Protein AF-A0A3M7R7P8-F1 (afdb_monomer_lite)

Organism: Brachionus plicatilis (NCBI:txid10195)

Structure (mmCIF, N/CA/C/O backbone):
data_AF-A0A3M7R7P8-F1
#
_entry.id   AF-A0A3M7R7P8-F1
#
loop_
_atom_site.group_PDB
_atom_site.id
_atom_site.type_symbol
_atom_site.label_atom_id
_atom_site.label_alt_id
_atom_site.label_comp_id
_atom_site.label_asym_id
_atom_site.label_entity_id
_atom_site.label_seq_id
_atom_site.pdbx_PDB_ins_code
_atom_site.Cartn_x
_atom_site.Cartn_y
_atom_site.Cartn_z
_atom_site.occupancy
_atom_site.B_iso_or_equiv
_atom_site.auth_seq_id
_atom_site.auth_comp_id
_atom_site.auth_asym_id
_atom_site.auth_atom_id
_atom_site.pdbx_PDB_model_num
ATOM 1 N N . LYS A 1 1 ? -25.613 24.496 5.900 1.00 60.31 1 LYS A N 1
ATOM 2 C CA . LYS A 1 1 ? -25.801 25.682 5.015 1.00 60.31 1 LYS A CA 1
ATOM 3 C C . LYS A 1 1 ? -25.145 25.469 3.651 1.00 60.31 1 LYS A C 1
ATOM 5 O O . LYS A 1 1 ? -25.802 25.764 2.670 1.00 60.31 1 LYS A O 1
ATOM 10 N N . GLN A 1 2 ? -23.915 24.946 3.582 1.00 63.62 2 GLN A N 1
ATOM 11 C CA . GLN A 1 2 ? -23.245 24.634 2.309 1.00 63.62 2 GLN A CA 1
ATOM 12 C C . GLN A 1 2 ? -23.924 23.495 1.522 1.00 63.62 2 GLN A C 1
ATOM 14 O O . GLN A 1 2 ? -24.014 23.586 0.306 1.00 63.62 2 GLN A O 1
ATOM 19 N N . ASP A 1 3 ? -24.525 22.511 2.203 1.00 69.06 3 ASP A N 1
ATOM 20 C CA . ASP A 1 3 ? -25.216 21.380 1.543 1.00 69.06 3 ASP A CA 1
ATOM 21 C C . ASP A 1 3 ? -26.388 21.761 0.637 1.00 69.06 3 ASP A C 1
ATOM 23 O O . ASP A 1 3 ? -26.764 20.982 -0.226 1.00 69.06 3 ASP A O 1
ATOM 27 N N . TYR A 1 4 ? -26.968 22.954 0.806 1.00 71.50 4 TYR A N 1
ATOM 28 C CA . TYR A 1 4 ? -28.018 23.427 -0.100 1.00 71.50 4 TYR A CA 1
ATOM 29 C C . TYR A 1 4 ? -27.515 23.605 -1.541 1.00 71.50 4 TYR A C 1
ATOM 31 O O . TYR A 1 4 ? -28.332 23.680 -2.453 1.00 71.50 4 TYR A O 1
ATOM 39 N N . PHE A 1 5 ? -26.196 23.684 -1.738 1.00 73.50 5 PHE A N 1
ATOM 40 C CA . PHE A 1 5 ? -25.562 23.975 -3.023 1.00 73.50 5 PHE A CA 1
ATOM 41 C C . PHE A 1 5 ? -24.490 22.949 -3.418 1.00 73.50 5 PHE A C 1
ATOM 43 O O . PHE A 1 5 ? -23.807 23.153 -4.416 1.00 73.50 5 PHE A O 1
ATOM 50 N N . MET A 1 6 ? -24.291 21.878 -2.640 1.00 73.31 6 MET A N 1
ATOM 51 C CA . MET A 1 6 ? -23.212 20.912 -2.873 1.00 73.31 6 MET A CA 1
ATOM 52 C C . MET A 1 6 ? -23.732 19.477 -2.801 1.00 73.31 6 MET A C 1
ATOM 54 O O . MET A 1 6 ? -24.268 19.054 -1.781 1.00 73.31 6 MET A O 1
ATOM 58 N N . GLU A 1 7 ? -23.520 18.712 -3.872 1.00 76.62 7 GLU A N 1
ATOM 59 C CA . GLU A 1 7 ? -23.922 17.300 -3.961 1.00 76.62 7 GLU A CA 1
ATOM 60 C C . GLU A 1 7 ? -22.929 16.340 -3.287 1.00 76.62 7 GLU A C 1
ATOM 62 O O . GLU A 1 7 ? -23.251 15.186 -3.013 1.00 76.62 7 GLU A O 1
ATOM 67 N N . LYS A 1 8 ? -21.688 16.791 -3.063 1.00 82.19 8 LYS A N 1
ATOM 68 C CA . LYS A 1 8 ? -20.566 15.965 -2.599 1.00 82.19 8 LYS A CA 1
ATOM 69 C C . LYS A 1 8 ? -19.800 16.706 -1.509 1.00 82.19 8 LYS A C 1
ATOM 71 O O . LYS A 1 8 ? -19.579 17.910 -1.617 1.00 82.19 8 LYS A O 1
ATOM 76 N N . ARG A 1 9 ? -19.356 15.972 -0.485 1.00 84.31 9 ARG A N 1
ATOM 77 C CA . ARG A 1 9 ? -18.484 16.471 0.587 1.00 84.31 9 ARG A CA 1
ATOM 78 C C . ARG A 1 9 ? -17.155 15.725 0.561 1.00 84.31 9 ARG A C 1
ATOM 80 O O . ARG A 1 9 ? -17.138 14.500 0.452 1.00 84.31 9 ARG A O 1
ATOM 87 N N . GLY A 1 10 ? -16.056 16.456 0.682 1.00 88.81 10 GLY A N 1
ATOM 88 C CA . GLY A 1 10 ? -14.719 15.882 0.614 1.00 88.81 10 GLY A CA 1
ATOM 89 C C . GLY A 1 10 ? -13.656 16.929 0.332 1.00 88.81 10 GLY A C 1
ATOM 90 O O . GLY A 1 10 ? -13.937 18.127 0.295 1.00 88.81 10 GLY A O 1
ATOM 91 N N . VAL A 1 11 ? -12.441 16.448 0.106 1.00 89.69 11 VAL A N 1
ATOM 92 C CA . VAL A 1 11 ? -11.308 17.248 -0.364 1.00 89.69 11 VAL A CA 1
ATOM 93 C C . VAL A 1 11 ? -10.853 16.733 -1.723 1.00 89.69 11 VAL A C 1
ATOM 95 O O . VAL A 1 11 ? -11.035 15.557 -2.037 1.00 89.69 11 VAL A O 1
ATOM 98 N N . VAL A 1 12 ? -10.283 17.618 -2.536 1.00 88.62 12 VAL A N 1
ATOM 99 C CA . VAL A 1 12 ? -9.682 17.260 -3.823 1.00 88.62 12 VAL A CA 1
ATOM 100 C C . VAL A 1 12 ? -8.180 17.482 -3.724 1.00 88.62 12 VAL A C 1
ATOM 102 O O . VAL A 1 12 ? -7.751 18.538 -3.267 1.00 88.62 12 VAL A O 1
ATOM 105 N N . ILE A 1 13 ? -7.393 16.478 -4.097 1.00 88.62 13 ILE A N 1
ATOM 106 C CA . ILE A 1 13 ? -5.939 16.463 -3.927 1.00 88.62 13 ILE A CA 1
ATOM 107 C C . ILE A 1 13 ? -5.298 16.177 -5.273 1.00 88.62 13 ILE A C 1
ATOM 109 O O . ILE A 1 13 ? -5.580 15.152 -5.876 1.00 88.62 13 ILE A O 1
ATOM 113 N N . SER A 1 14 ? -4.430 17.061 -5.744 1.00 86.50 14 SER A N 1
ATOM 114 C CA . SER A 1 14 ? -3.624 16.820 -6.941 1.00 86.50 14 SER A CA 1
ATOM 115 C C . SER A 1 14 ? -2.187 16.521 -6.516 1.00 86.50 14 SER A C 1
ATOM 117 O O . SER A 1 14 ? -1.645 17.202 -5.644 1.00 86.50 14 SER A O 1
ATOM 119 N N . VAL A 1 15 ? -1.597 15.473 -7.094 1.00 85.25 15 VAL A N 1
ATOM 120 C CA . VAL A 1 15 ? -0.172 15.150 -6.950 1.00 85.25 15 VAL A CA 1
ATOM 121 C C . VAL A 1 15 ? 0.495 15.533 -8.262 1.00 85.25 15 VAL A C 1
ATOM 123 O O . VAL A 1 15 ? 0.200 14.938 -9.292 1.00 85.25 15 VAL A O 1
ATOM 126 N N . HIS A 1 16 ? 1.371 16.531 -8.219 1.00 82.06 16 HIS A N 1
ATOM 127 C CA . HIS A 1 16 ? 1.999 17.119 -9.399 1.00 82.06 16 HIS A CA 1
ATOM 128 C C . HIS A 1 16 ? 3.460 17.481 -9.108 1.00 82.06 16 HIS A C 1
ATOM 130 O O . HIS A 1 16 ? 3.894 17.509 -7.952 1.00 82.06 16 HIS A O 1
ATOM 136 N N . ASN A 1 17 ? 4.226 17.761 -10.163 1.00 77.88 17 ASN A N 1
ATOM 137 C CA . ASN A 1 17 ? 5.596 18.253 -10.032 1.00 77.88 17 ASN A CA 1
ATOM 138 C C . ASN A 1 17 ? 5.577 19.642 -9.367 1.00 77.88 17 ASN A C 1
ATOM 140 O O . ASN A 1 17 ? 4.745 20.482 -9.707 1.00 77.88 17 ASN A O 1
ATOM 144 N N . SER A 1 18 ? 6.516 19.891 -8.448 1.00 76.44 18 SER A N 1
ATOM 145 C CA . SER A 1 18 ? 6.673 21.164 -7.734 1.00 76.44 18 SER A CA 1
ATOM 146 C C . SER A 1 18 ? 6.823 22.400 -8.627 1.00 76.44 18 SER A C 1
ATOM 148 O O . SER A 1 18 ? 6.581 23.504 -8.146 1.00 76.44 18 SER A O 1
ATOM 150 N N . SER A 1 19 ? 7.245 22.230 -9.881 1.00 67.50 19 SER A N 1
ATOM 151 C CA . SER A 1 19 ? 7.399 23.316 -10.853 1.00 67.50 19 SER A CA 1
ATOM 152 C C . SER A 1 19 ? 6.097 23.652 -11.593 1.00 67.50 19 SER A C 1
ATOM 154 O O . SER A 1 19 ? 5.941 24.774 -12.055 1.00 67.50 19 SER A O 1
ATOM 156 N N . HIS A 1 20 ? 5.137 22.722 -11.673 1.00 67.81 20 HIS A N 1
ATOM 157 C CA . HIS A 1 20 ? 3.897 22.909 -12.436 1.00 67.81 20 HIS A CA 1
ATOM 158 C C . HIS A 1 20 ? 2.739 23.410 -11.565 1.00 67.81 20 HIS A C 1
ATOM 160 O O . HIS A 1 20 ? 2.625 23.055 -10.389 1.00 67.81 20 HIS A O 1
ATOM 166 N N . THR A 1 21 ? 1.833 24.187 -12.164 1.00 68.62 21 THR A N 1
ATOM 167 C CA . THR A 1 21 ? 0.567 24.589 -11.530 1.00 68.62 21 THR A CA 1
ATOM 168 C C . THR A 1 21 ? -0.379 23.378 -11.438 1.00 68.62 21 THR A C 1
ATOM 170 O O . THR A 1 21 ? -0.557 22.677 -12.435 1.00 68.62 21 THR A O 1
ATOM 173 N N . PRO A 1 22 ? -0.989 23.092 -10.270 1.00 71.12 22 PRO A N 1
ATOM 174 C CA . PRO A 1 22 ? -1.874 21.940 -10.110 1.00 71.12 22 PRO A CA 1
ATOM 175 C C . PRO A 1 22 ? -3.221 22.121 -10.809 1.00 71.12 22 PRO A C 1
ATOM 177 O O . PRO A 1 22 ? -4.026 22.954 -10.397 1.00 71.12 22 PRO A O 1
ATOM 180 N N . LEU A 1 23 ? -3.551 21.229 -11.741 1.00 69.75 23 LEU A N 1
ATOM 181 C CA . LEU A 1 23 ? -4.871 21.174 -12.374 1.00 69.75 23 LEU A CA 1
ATOM 182 C C . LEU A 1 23 ? -5.857 20.355 -11.525 1.00 69.75 23 LEU A C 1
ATOM 184 O O . LEU A 1 23 ? -6.284 19.255 -11.879 1.00 69.75 23 LEU A O 1
ATOM 188 N N . VAL A 1 24 ? -6.238 20.893 -10.360 1.00 73.81 24 VAL A N 1
ATOM 189 C CA . VAL A 1 24 ? -7.016 20.173 -9.324 1.00 73.81 24 VAL A CA 1
ATOM 190 C C . VAL A 1 24 ? -8.392 19.701 -9.811 1.00 73.81 24 VAL A C 1
ATOM 192 O O . VAL A 1 24 ? -8.927 18.727 -9.288 1.00 73.81 24 VAL A O 1
ATOM 195 N N . LYS A 1 25 ? -9.008 20.359 -10.797 1.00 68.75 25 LYS A N 1
ATOM 196 C CA . LYS A 1 25 ? -10.327 19.939 -11.304 1.00 68.75 25 LYS A CA 1
ATOM 197 C C . LYS A 1 25 ? -10.251 18.716 -12.218 1.00 68.75 25 LYS A C 1
ATOM 199 O O . LYS A 1 25 ? -11.112 17.842 -12.099 1.00 68.75 25 LYS A O 1
ATOM 204 N N . ASN A 1 26 ? -9.222 18.654 -13.062 1.00 65.31 26 ASN A N 1
ATOM 205 C CA . ASN A 1 26 ? -9.053 17.617 -14.082 1.00 65.31 26 ASN A CA 1
ATOM 206 C C . ASN A 1 26 ? -8.294 16.407 -13.520 1.00 65.31 26 ASN A C 1
ATOM 208 O O . ASN A 1 26 ? -8.684 15.265 -13.742 1.00 65.31 26 ASN A O 1
ATOM 212 N N . GLU A 1 27 ? -7.263 16.661 -12.714 1.00 68.69 27 GLU A N 1
ATOM 213 C CA . GLU A 1 27 ? -6.322 15.647 -12.215 1.00 68.69 27 GLU A CA 1
ATOM 214 C C . GLU A 1 27 ? -6.473 15.388 -10.706 1.00 68.69 27 GLU A C 1
ATOM 216 O O . GLU A 1 27 ? -5.678 14.689 -10.076 1.00 68.69 27 GLU A O 1
ATOM 221 N N . GLY A 1 28 ? -7.500 15.974 -10.088 1.00 80.25 28 GLY A N 1
ATOM 222 C CA . GLY A 1 28 ? -7.712 15.912 -8.651 1.00 80.25 28 GLY A CA 1
ATOM 223 C C . GLY A 1 28 ? -8.353 14.621 -8.155 1.00 80.25 28 GLY A C 1
ATOM 224 O O . GLY A 1 28 ? -9.463 14.236 -8.527 1.00 80.25 28 GLY A O 1
ATOM 225 N N . ILE A 1 29 ? -7.694 14.020 -7.176 1.00 86.06 29 ILE A N 1
ATOM 226 C CA . ILE A 1 29 ? -8.158 12.890 -6.387 1.00 86.06 29 ILE A CA 1
ATOM 227 C C . ILE A 1 29 ? -9.228 13.356 -5.402 1.00 86.06 29 ILE A C 1
ATOM 229 O O . ILE A 1 29 ? -8.952 14.137 -4.493 1.00 86.06 29 ILE A O 1
ATOM 233 N N . LYS A 1 30 ? -10.452 12.842 -5.541 1.00 87.50 30 LYS A N 1
ATOM 234 C CA . LYS A 1 30 ? -11.576 13.162 -4.647 1.00 87.50 30 LYS A CA 1
ATOM 235 C C . LYS A 1 30 ? -11.576 12.222 -3.443 1.00 87.50 30 LYS A C 1
ATOM 237 O O . LYS A 1 30 ? -11.827 11.029 -3.589 1.00 87.50 30 LYS A O 1
ATOM 242 N N . VAL A 1 31 ? -11.347 12.770 -2.253 1.00 90.06 31 VAL A N 1
ATOM 243 C CA . VAL A 1 31 ? -11.318 12.027 -0.989 1.00 90.06 31 VAL A CA 1
ATOM 244 C C . VAL A 1 31 ? -12.556 12.366 -0.148 1.00 90.06 31 VAL A C 1
ATOM 246 O O . VAL A 1 31 ? -12.760 13.539 0.180 1.00 90.06 31 VAL A O 1
ATOM 249 N N . PRO A 1 32 ? -13.386 11.374 0.226 1.00 90.00 32 PRO A N 1
ATOM 250 C CA . PRO A 1 32 ? -14.572 11.606 1.044 1.00 90.00 32 PRO A CA 1
ATOM 251 C C . PRO A 1 32 ? -14.228 11.941 2.503 1.00 90.00 32 PRO A C 1
ATOM 253 O O . PRO A 1 32 ? -13.224 11.489 3.053 1.00 90.00 32 PRO A O 1
ATOM 256 N N . VAL A 1 33 ? -15.114 12.699 3.148 1.00 91.19 33 VAL A N 1
ATOM 257 C CA . VAL A 1 33 ? -15.117 12.908 4.609 1.00 91.19 33 VAL A CA 1
ATOM 258 C C . VAL A 1 33 ? -15.481 11.627 5.364 1.00 91.19 33 VAL A C 1
ATOM 260 O O . VAL A 1 33 ? -16.139 10.744 4.819 1.00 91.19 33 VAL A O 1
ATOM 263 N N . GLY A 1 34 ? -15.085 11.533 6.632 1.00 90.25 34 GLY A N 1
ATOM 264 C CA . GLY A 1 34 ? -15.343 10.371 7.487 1.00 90.25 34 GLY A CA 1
ATOM 265 C C . GLY A 1 34 ? -14.368 9.210 7.278 1.00 90.25 34 GLY A C 1
ATOM 266 O O . GLY A 1 34 ? -14.606 8.106 7.774 1.00 90.25 34 GLY A O 1
ATOM 267 N N . PHE A 1 35 ? -13.271 9.460 6.561 1.00 90.38 35 PHE A N 1
ATOM 268 C CA . PHE A 1 35 ? -12.235 8.478 6.286 1.00 90.38 35 PHE A CA 1
ATOM 269 C C . PHE A 1 35 ? -10.838 9.059 6.490 1.00 90.38 35 PHE A C 1
ATOM 271 O O . PHE A 1 35 ? -10.599 10.267 6.410 1.00 90.38 35 PHE A O 1
ATOM 278 N N . LEU A 1 36 ? -9.905 8.156 6.760 1.00 90.50 36 LEU A N 1
ATOM 279 C CA . LEU A 1 36 ? -8.484 8.366 6.564 1.00 90.50 36 LEU A CA 1
ATOM 280 C C . LEU A 1 36 ? -8.140 7.821 5.184 1.00 90.50 36 LEU A C 1
ATOM 282 O O . LEU A 1 36 ? -8.444 6.661 4.918 1.00 90.50 36 LEU A O 1
ATOM 286 N N . ALA A 1 37 ? -7.507 8.632 4.346 1.00 92.00 37 ALA A N 1
ATOM 287 C CA . ALA A 1 37 ? -7.016 8.247 3.034 1.00 92.00 37 ALA A CA 1
ATOM 288 C C . ALA A 1 37 ? -5.488 8.199 3.028 1.00 92.00 37 ALA A C 1
ATOM 290 O O . ALA A 1 37 ? -4.818 9.198 3.282 1.00 92.00 37 ALA A O 1
ATOM 291 N N . ASP A 1 38 ? -4.949 7.030 2.718 1.00 89.88 38 ASP A N 1
ATOM 292 C CA . ASP A 1 38 ? -3.531 6.815 2.469 1.00 89.88 38 ASP A CA 1
ATOM 293 C C . ASP A 1 38 ? -3.314 6.775 0.956 1.00 89.88 38 ASP A C 1
ATOM 295 O O . ASP A 1 38 ? -3.797 5.861 0.288 1.00 89.88 38 ASP A O 1
ATOM 299 N N . ILE A 1 39 ? -2.615 7.775 0.421 1.00 89.88 39 ILE A N 1
ATOM 300 C CA . ILE A 1 39 ? -2.318 7.935 -1.002 1.00 89.88 39 ILE A CA 1
ATOM 301 C C . ILE A 1 39 ? -0.842 7.604 -1.216 1.00 89.88 39 ILE A C 1
ATOM 303 O O . ILE A 1 39 ? 0.042 8.382 -0.854 1.00 89.88 39 ILE A O 1
ATOM 307 N N . SER A 1 40 ? -0.575 6.441 -1.800 1.00 86.94 40 SER A N 1
ATOM 308 C CA . SER A 1 40 ? 0.776 6.053 -2.185 1.00 86.94 40 SER A CA 1
ATOM 309 C C . SER A 1 40 ? 1.077 6.532 -3.602 1.00 86.94 40 SER A C 1
ATOM 311 O O . SER A 1 40 ? 0.255 6.328 -4.498 1.00 86.94 40 SER A O 1
ATOM 313 N N . VAL A 1 41 ? 2.258 7.104 -3.804 1.00 88.25 41 VAL A N 1
ATOM 314 C CA . VAL A 1 41 ? 2.700 7.700 -5.064 1.00 88.25 41 VAL A CA 1
ATOM 315 C C . VAL A 1 41 ? 3.861 6.895 -5.650 1.00 88.25 41 VAL A C 1
ATOM 317 O O . VAL A 1 41 ? 4.829 6.592 -4.949 1.00 88.25 41 VAL A O 1
ATOM 320 N N . ASP A 1 42 ? 3.756 6.571 -6.935 1.00 85.56 42 ASP A N 1
ATOM 321 C CA . ASP A 1 42 ? 4.796 5.978 -7.774 1.00 85.56 42 ASP A CA 1
ATOM 322 C C . ASP A 1 42 ? 5.202 7.018 -8.833 1.00 85.56 42 ASP A C 1
ATOM 324 O O . ASP A 1 42 ? 4.343 7.611 -9.484 1.00 85.56 42 ASP A O 1
ATOM 328 N N . ARG A 1 43 ? 6.504 7.256 -9.017 1.00 86.94 43 ARG A N 1
ATOM 329 C CA . ARG A 1 43 ? 7.005 8.266 -9.961 1.00 86.94 43 ARG A CA 1
ATOM 330 C C . ARG A 1 43 ? 7.539 7.635 -11.245 1.00 86.94 43 ARG A C 1
ATOM 332 O O . ARG A 1 43 ? 8.382 6.734 -11.182 1.00 86.94 43 ARG A O 1
ATOM 339 N N . THR A 1 44 ? 7.128 8.179 -12.388 1.00 87.81 44 THR A N 1
ATOM 340 C CA . THR A 1 44 ? 7.607 7.773 -13.715 1.00 87.81 44 THR A CA 1
ATOM 341 C C . THR A 1 44 ? 8.084 8.980 -14.516 1.00 87.81 44 THR A C 1
ATOM 343 O O . THR A 1 44 ? 7.364 9.961 -14.649 1.00 87.81 44 THR A O 1
ATOM 346 N N . PHE A 1 45 ? 9.292 8.894 -15.066 1.00 88.56 45 PHE A N 1
ATOM 347 C CA . PHE A 1 45 ? 9.831 9.851 -16.025 1.00 88.56 45 PHE A CA 1
ATOM 348 C C . PHE A 1 45 ? 9.751 9.267 -17.428 1.00 88.56 45 PHE A C 1
ATOM 350 O O . PHE A 1 45 ? 10.196 8.139 -17.651 1.00 88.56 45 PHE A O 1
ATOM 357 N N . TYR A 1 46 ? 9.245 10.050 -18.370 1.00 86.12 46 TYR A N 1
ATOM 358 C CA . TYR A 1 46 ? 9.284 9.747 -19.792 1.00 86.12 46 TYR A CA 1
ATOM 359 C C . TYR A 1 46 ? 10.240 10.712 -20.472 1.00 86.12 46 TYR A C 1
ATOM 361 O O . TYR A 1 46 ? 10.156 11.915 -20.252 1.00 86.12 46 TYR A O 1
ATOM 369 N N . VAL A 1 47 ? 11.130 10.171 -21.295 1.00 88.25 47 VAL A N 1
ATOM 370 C CA . VAL A 1 47 ? 12.039 10.930 -22.155 1.00 88.25 47 VAL A CA 1
ATOM 371 C C . VAL A 1 47 ? 11.781 10.452 -23.576 1.00 88.25 47 VAL A C 1
ATOM 373 O O . VAL A 1 47 ? 12.204 9.362 -23.961 1.00 88.25 47 VAL A O 1
ATOM 376 N N . ARG A 1 48 ? 11.013 11.231 -24.334 1.00 86.75 48 ARG A N 1
ATOM 377 C CA . ARG A 1 48 ? 10.607 10.917 -25.708 1.00 86.75 48 ARG A CA 1
ATOM 378 C C . ARG A 1 48 ? 11.536 11.580 -26.713 1.00 86.75 48 ARG A C 1
ATOM 380 O O . ARG A 1 48 ? 12.101 12.649 -26.468 1.00 86.75 48 ARG A O 1
ATOM 387 N N . LEU A 1 49 ? 11.690 10.959 -27.875 1.00 84.12 49 LEU A N 1
ATOM 388 C CA . LEU A 1 49 ? 12.468 11.555 -28.952 1.00 84.12 49 LEU A CA 1
ATOM 389 C C . LEU A 1 49 ? 11.627 12.603 -29.684 1.00 84.12 49 LEU A C 1
ATOM 391 O O . LEU A 1 49 ? 10.521 12.291 -30.112 1.00 84.12 49 LEU A O 1
ATOM 395 N N . PRO A 1 50 ? 12.145 13.822 -29.912 1.00 83.75 50 PRO A N 1
ATOM 396 C CA . PRO A 1 50 ? 11.429 14.815 -30.702 1.00 83.75 50 PRO A CA 1
ATOM 397 C C . PRO A 1 50 ? 11.261 14.360 -32.160 1.00 83.75 50 PRO A C 1
ATOM 399 O O . PRO A 1 50 ? 11.890 13.399 -32.622 1.00 83.75 50 PRO A O 1
ATOM 402 N N . SER A 1 51 ? 10.434 15.094 -32.905 1.00 78.81 51 SER A N 1
ATOM 403 C CA . SER A 1 51 ? 10.217 14.884 -34.342 1.00 78.81 51 SER A CA 1
ATOM 404 C C . SER A 1 51 ? 11.553 14.693 -35.089 1.00 78.81 51 SER A C 1
ATOM 406 O O . SER A 1 51 ? 12.504 15.441 -34.829 1.00 78.81 51 SER A O 1
ATOM 408 N N . PRO A 1 52 ? 11.678 13.696 -35.993 1.00 77.25 52 PRO A N 1
ATOM 409 C CA . PRO A 1 52 ? 10.614 12.916 -36.645 1.00 77.25 52 PRO A CA 1
ATOM 410 C C . PRO A 1 52 ? 10.183 11.622 -35.928 1.00 77.25 52 PRO A C 1
ATOM 412 O O . PRO A 1 52 ? 9.399 10.866 -36.494 1.00 77.25 52 PRO A O 1
ATOM 415 N N . PHE A 1 53 ? 10.716 11.316 -34.741 1.00 77.12 53 PHE A N 1
ATOM 416 C CA . PHE A 1 53 ? 10.474 10.023 -34.080 1.00 77.12 53 PHE A CA 1
ATOM 417 C C . PHE A 1 53 ? 9.174 9.996 -33.272 1.00 77.12 53 PHE A C 1
ATOM 419 O O . PHE A 1 53 ? 8.464 8.994 -33.300 1.00 77.12 53 PHE A O 1
ATOM 426 N N . SER A 1 54 ? 8.870 11.095 -32.583 1.00 77.06 54 SER A N 1
ATOM 427 C CA . SER A 1 54 ? 7.632 11.302 -31.834 1.00 77.06 54 SER A CA 1
ATOM 428 C C . SER A 1 54 ? 7.154 12.746 -31.995 1.00 77.06 54 SER A C 1
ATOM 430 O O . SER A 1 54 ? 7.947 13.656 -32.258 1.00 77.06 54 SER A O 1
ATOM 432 N N . ASP A 1 55 ? 5.856 12.970 -31.810 1.00 77.31 55 ASP A N 1
ATOM 433 C CA . ASP A 1 55 ? 5.210 14.283 -31.921 1.00 77.31 55 ASP A CA 1
ATOM 434 C C . ASP A 1 55 ? 5.301 15.064 -30.594 1.00 77.31 55 ASP A C 1
ATOM 436 O O . ASP A 1 55 ? 4.300 15.505 -30.018 1.00 77.31 55 ASP A O 1
ATOM 440 N N . CYS A 1 56 ? 6.528 15.213 -30.082 1.00 81.44 56 CYS A N 1
ATOM 441 C CA . CYS A 1 56 ? 6.828 15.956 -28.858 1.00 81.44 56 CYS A CA 1
ATOM 442 C C . CYS A 1 56 ? 7.793 17.128 -29.100 1.00 81.44 56 CYS A C 1
ATOM 444 O O . CYS A 1 56 ? 8.615 17.117 -30.026 1.00 81.44 56 CYS A O 1
ATOM 446 N N . ARG A 1 57 ? 7.713 18.150 -28.239 1.00 81.12 57 ARG A N 1
ATOM 447 C CA . ARG A 1 57 ? 8.583 19.333 -28.235 1.00 81.12 57 ARG A CA 1
ATOM 448 C C . ARG A 1 57 ? 9.529 19.293 -27.035 1.00 81.12 57 ARG A C 1
ATOM 450 O O . ARG A 1 57 ? 9.093 19.151 -25.897 1.00 81.12 57 ARG A O 1
ATOM 457 N N . LYS A 1 58 ? 10.833 19.426 -27.304 1.00 74.69 58 LYS A N 1
ATOM 458 C CA . LYS A 1 58 ? 11.894 19.313 -26.288 1.00 74.69 58 LYS A CA 1
ATOM 459 C C . LYS A 1 58 ? 12.125 20.595 -25.485 1.00 74.69 58 LYS A C 1
ATOM 461 O O . LYS A 1 58 ? 12.472 20.525 -24.317 1.00 74.69 58 LYS A O 1
ATOM 466 N N . ASP A 1 59 ? 11.953 21.754 -26.115 1.00 72.19 59 ASP A N 1
ATOM 467 C CA . ASP A 1 59 ? 12.024 23.050 -25.440 1.00 72.19 59 ASP A CA 1
ATOM 468 C C . ASP A 1 59 ? 10.638 23.691 -25.445 1.00 72.19 59 ASP A C 1
ATOM 470 O O . ASP A 1 59 ? 10.188 24.229 -26.466 1.00 72.19 59 ASP A O 1
ATOM 474 N N . THR A 1 60 ? 9.957 23.580 -24.305 1.00 65.38 60 THR A N 1
ATOM 475 C CA . THR A 1 60 ? 8.640 24.177 -24.085 1.00 65.38 60 THR A CA 1
ATOM 476 C C . THR A 1 60 ? 8.698 25.588 -23.501 1.00 65.38 60 THR A C 1
ATOM 478 O O . THR A 1 60 ? 7.666 26.219 -23.304 1.00 65.38 60 THR A O 1
ATOM 481 N N . THR A 1 61 ? 9.899 26.136 -23.290 1.00 64.19 61 THR A N 1
ATOM 482 C CA . THR A 1 61 ? 10.103 27.471 -22.699 1.00 64.19 61 THR A CA 1
ATOM 483 C C . THR A 1 61 ? 10.314 28.563 -23.743 1.00 64.19 61 THR A C 1
ATOM 485 O O . THR A 1 61 ? 10.084 29.746 -23.482 1.00 64.19 61 THR A O 1
ATOM 488 N N . THR A 1 62 ? 10.736 28.189 -24.953 1.00 62.59 62 THR A N 1
ATOM 489 C CA . THR A 1 62 ? 10.958 29.131 -26.049 1.00 62.59 62 THR A CA 1
ATOM 490 C C . THR A 1 62 ? 9.735 29.261 -26.946 1.00 62.59 62 THR A C 1
ATOM 492 O O . THR A 1 62 ? 9.097 28.279 -27.327 1.00 62.59 62 THR A O 1
ATOM 495 N N . LYS A 1 63 ? 9.427 30.508 -27.313 1.00 67.75 63 LYS A N 1
ATOM 496 C CA . LYS A 1 63 ? 8.368 30.862 -28.260 1.00 67.75 63 LYS A CA 1
ATOM 497 C C . LYS A 1 63 ? 8.943 31.012 -29.662 1.00 67.75 63 LYS A C 1
ATOM 499 O O . LYS A 1 63 ? 9.905 31.753 -29.865 1.00 67.75 63 LYS A O 1
ATOM 504 N N . LEU A 1 64 ? 8.326 30.363 -30.635 1.00 65.50 64 LEU A N 1
ATOM 505 C CA . LEU A 1 64 ? 8.596 30.522 -32.060 1.00 65.50 64 LEU A CA 1
ATOM 506 C C . LEU A 1 64 ? 7.542 31.443 -32.679 1.00 65.50 64 LEU A C 1
ATOM 508 O O . LEU A 1 64 ? 6.396 31.505 -32.241 1.00 65.50 64 LEU A O 1
ATOM 512 N N . SER A 1 65 ? 7.908 32.144 -33.753 1.00 58.84 65 SER A N 1
ATOM 513 C CA . SER A 1 65 ? 6.976 33.007 -34.496 1.00 58.84 65 SER A CA 1
ATOM 514 C C . SER A 1 65 ? 5.821 32.242 -35.157 1.00 58.84 65 SER A C 1
ATOM 516 O O . SER A 1 65 ? 4.832 32.853 -35.551 1.00 58.84 65 SER A O 1
ATOM 518 N N . THR A 1 66 ? 5.958 30.922 -35.291 1.00 59.19 66 THR A N 1
ATOM 519 C CA . THR A 1 66 ? 4.956 29.990 -35.821 1.00 59.19 66 THR A CA 1
ATOM 520 C C . THR A 1 66 ? 4.075 29.368 -34.739 1.00 59.19 66 THR A C 1
ATOM 522 O O . THR A 1 66 ? 3.146 28.640 -35.081 1.00 59.19 66 THR A O 1
ATOM 525 N N . ASP A 1 67 ? 4.365 29.613 -33.458 1.00 64.31 67 ASP A N 1
ATOM 526 C CA . ASP A 1 67 ? 3.609 29.024 -32.355 1.00 64.31 67 ASP A CA 1
ATOM 527 C C . ASP A 1 67 ? 2.234 29.674 -32.214 1.00 64.31 67 ASP A C 1
ATOM 529 O O . ASP A 1 67 ? 2.055 30.878 -32.432 1.00 64.31 67 ASP A O 1
ATOM 533 N N . SER A 1 68 ? 1.252 28.865 -31.819 1.00 67.38 68 SER A N 1
ATOM 534 C CA . SER A 1 68 ? -0.103 29.344 -31.575 1.00 67.38 68 SER A CA 1
ATOM 535 C C . SER A 1 68 ? -0.116 30.396 -30.458 1.00 67.38 68 SER A C 1
ATOM 537 O O . SER A 1 68 ? 0.702 30.387 -29.533 1.00 67.38 68 SER A O 1
ATOM 539 N N . ASN A 1 69 ? -1.084 31.313 -30.508 1.00 68.81 69 ASN A N 1
ATOM 540 C CA . ASN A 1 69 ? -1.297 32.265 -29.414 1.00 68.81 69 ASN A CA 1
ATOM 541 C C . ASN A 1 69 ? -1.630 31.535 -28.093 1.00 68.81 69 ASN A C 1
ATOM 543 O O . ASN A 1 69 ? -1.365 32.057 -27.016 1.00 68.81 69 ASN A O 1
ATOM 547 N N . TYR A 1 70 ? -2.168 30.315 -28.174 1.00 70.06 70 TYR A N 1
ATOM 548 C CA . TYR A 1 70 ? -2.527 29.472 -27.031 1.00 70.06 70 TYR A CA 1
ATOM 549 C C . TYR A 1 70 ? -1.289 28.927 -26.323 1.00 70.06 70 TYR A C 1
ATOM 551 O O . TYR A 1 70 ? -1.124 29.159 -25.128 1.00 70.06 70 TYR A O 1
ATOM 559 N N . TYR A 1 71 ? -0.365 28.350 -27.093 1.00 68.56 71 TYR A N 1
ATOM 560 C CA . TYR A 1 71 ? 0.942 27.908 -26.619 1.00 68.56 71 TYR A CA 1
ATOM 561 C C . TYR A 1 71 ? 1.747 29.068 -26.011 1.00 68.56 71 TYR A C 1
ATOM 563 O O . TYR A 1 71 ? 2.287 28.981 -24.909 1.00 68.56 71 TYR A O 1
ATOM 571 N N . ASN A 1 72 ? 1.773 30.219 -26.686 1.00 69.12 72 ASN A N 1
ATOM 572 C CA . ASN A 1 72 ? 2.498 31.384 -26.182 1.00 69.12 72 ASN A CA 1
ATOM 573 C C . ASN A 1 72 ? 1.912 31.923 -24.866 1.00 69.12 72 ASN A C 1
ATOM 575 O O . ASN A 1 72 ? 2.682 32.338 -24.000 1.00 69.12 72 ASN A O 1
ATOM 579 N N . LYS A 1 73 ? 0.580 31.879 -24.699 1.00 67.75 73 LYS A N 1
ATOM 580 C CA . LYS A 1 73 ? -0.108 32.256 -23.454 1.00 67.75 73 LYS A CA 1
ATOM 581 C C . LYS A 1 73 ? 0.153 31.272 -22.312 1.00 67.75 73 LYS A C 1
ATOM 583 O O . LYS A 1 73 ? 0.319 31.730 -21.189 1.00 67.75 73 LYS A O 1
ATOM 588 N N . THR A 1 74 ? 0.230 29.964 -22.575 1.00 64.25 74 THR A N 1
ATOM 589 C CA . THR A 1 74 ? 0.637 28.983 -21.549 1.00 64.25 74 THR A CA 1
ATOM 590 C C . THR A 1 74 ? 2.058 29.227 -21.060 1.00 64.25 74 THR A C 1
ATOM 592 O O . THR A 1 74 ? 2.297 29.240 -19.860 1.00 64.25 74 THR A O 1
ATOM 595 N N . VAL A 1 75 ? 2.991 29.503 -21.975 1.00 61.91 75 VAL A N 1
ATOM 596 C CA . VAL A 1 75 ? 4.397 29.764 -21.628 1.00 61.91 75 VAL A CA 1
ATOM 597 C C . VAL A 1 75 ? 4.550 31.047 -20.793 1.00 61.91 75 VAL A C 1
ATOM 599 O O . VAL A 1 75 ? 5.428 31.126 -19.940 1.00 61.91 75 VAL A O 1
ATOM 602 N N . ASP A 1 76 ? 3.679 32.045 -20.990 1.00 64.19 76 ASP A N 1
ATOM 603 C CA . ASP A 1 76 ? 3.649 33.276 -20.182 1.00 64.19 76 ASP A CA 1
ATOM 604 C C . ASP A 1 76 ? 3.025 33.104 -18.789 1.00 64.19 76 ASP A C 1
ATOM 606 O O . ASP A 1 76 ? 3.288 33.915 -17.900 1.00 64.19 76 ASP A O 1
ATOM 610 N N . ALA A 1 77 ? 2.181 32.085 -18.600 1.00 57.81 77 ALA A N 1
ATOM 611 C CA . ALA A 1 77 ? 1.382 31.876 -17.391 1.00 57.81 77 ALA A CA 1
ATOM 612 C C . ALA A 1 77 ? 2.093 31.067 -16.284 1.00 57.81 77 ALA A C 1
ATOM 614 O O . ALA A 1 77 ? 1.495 30.867 -15.230 1.00 57.81 77 ALA A O 1
ATOM 615 N N . ALA A 1 78 ? 3.373 30.724 -16.493 1.00 55.97 78 ALA A N 1
ATOM 616 C CA . ALA A 1 78 ? 4.231 29.829 -15.703 1.00 55.97 78 ALA A CA 1
ATOM 617 C C . ALA A 1 78 ? 4.074 28.340 -16.068 1.00 55.97 78 ALA A C 1
ATOM 619 O O . ALA A 1 78 ? 3.019 27.759 -15.842 1.00 55.97 78 ALA A O 1
ATOM 620 N N . ASP A 1 79 ? 5.168 27.795 -16.623 1.00 65.94 79 ASP A N 1
ATOM 621 C CA . ASP A 1 79 ? 5.436 26.438 -17.122 1.00 65.94 79 ASP A CA 1
ATOM 622 C C . ASP A 1 79 ? 4.327 25.787 -17.969 1.00 65.94 79 ASP A C 1
ATOM 624 O O . ASP A 1 79 ? 3.208 25.529 -17.531 1.00 65.94 79 ASP A O 1
ATOM 628 N N . TYR A 1 80 ? 4.661 25.520 -19.237 1.00 75.44 80 TYR A N 1
ATOM 629 C CA . TYR A 1 80 ? 3.771 24.851 -20.181 1.00 75.44 80 TYR A CA 1
ATOM 630 C C . TYR A 1 80 ? 3.283 23.515 -19.605 1.00 75.44 80 TYR A C 1
ATOM 632 O O . TYR A 1 80 ? 4.048 22.779 -19.002 1.00 75.44 80 TYR A O 1
ATOM 640 N N . SER A 1 81 ? 2.011 23.191 -19.813 1.00 75.81 81 SER A N 1
ATOM 641 C CA . SER A 1 81 ? 1.519 21.823 -19.704 1.00 75.81 81 SER A CA 1
ATOM 642 C C . SER A 1 81 ? 0.518 21.599 -20.824 1.00 75.81 81 SER A C 1
ATOM 644 O O . SER A 1 81 ? -0.218 22.516 -21.212 1.00 75.81 81 SER A O 1
ATOM 646 N N . LYS A 1 82 ? 0.477 20.379 -21.366 1.00 79.06 82 LYS A N 1
ATOM 647 C CA . LYS A 1 82 ? -0.450 20.082 -22.461 1.00 79.06 82 LYS A CA 1
ATOM 648 C C . LYS A 1 82 ? -1.905 20.323 -22.046 1.00 79.06 82 LYS A C 1
ATOM 650 O O . LYS A 1 82 ? -2.628 20.988 -22.778 1.00 79.06 82 LYS A O 1
ATOM 655 N N . SER A 1 83 ? -2.305 19.862 -20.857 1.00 78.38 83 SER A N 1
ATOM 656 C CA . SER A 1 83 ? -3.678 20.052 -20.373 1.00 78.38 83 SER A CA 1
ATOM 657 C C . SER A 1 83 ? -4.036 21.530 -20.205 1.00 78.38 83 SER A C 1
ATOM 659 O O . SER A 1 83 ? -5.154 21.909 -20.537 1.00 78.38 83 SER A O 1
ATOM 661 N N . LEU A 1 84 ? -3.108 22.381 -19.748 1.00 78.94 84 LEU A N 1
ATOM 662 C CA . LEU A 1 84 ? -3.365 23.819 -19.657 1.00 78.94 84 LEU A CA 1
ATOM 663 C C . LEU A 1 84 ? -3.505 24.447 -21.050 1.00 78.94 84 LEU A C 1
ATOM 665 O O . LEU A 1 84 ? -4.353 25.311 -21.259 1.00 78.94 84 LEU A O 1
ATOM 669 N N . CYS A 1 85 ? -2.695 24.018 -22.020 1.00 81.69 85 CYS A N 1
ATOM 670 C CA . CYS A 1 85 ? -2.806 24.502 -23.395 1.00 81.69 85 CYS A CA 1
ATOM 671 C C . CYS A 1 85 ? -4.138 24.099 -24.033 1.00 81.69 85 CYS A C 1
ATOM 673 O O . CYS A 1 85 ? -4.788 24.937 -24.664 1.00 81.69 85 CYS A O 1
ATOM 675 N N . ASP A 1 86 ? -4.569 22.857 -23.814 1.00 82.69 86 ASP A N 1
ATOM 676 C CA . ASP A 1 86 ? -5.860 22.355 -24.278 1.00 82.69 86 ASP A CA 1
ATOM 677 C C . ASP A 1 86 ? -7.020 23.145 -23.638 1.00 82.69 86 ASP A C 1
ATOM 679 O O . ASP A 1 86 ? -7.930 23.560 -24.356 1.00 82.69 86 ASP A O 1
ATOM 683 N N . ASP A 1 87 ? -6.942 23.489 -22.345 1.00 82.19 87 ASP A N 1
ATOM 684 C CA . ASP A 1 87 ? -7.921 24.358 -21.670 1.00 82.19 87 ASP A CA 1
ATOM 685 C C . ASP A 1 87 ? -7.952 25.780 -22.271 1.00 82.19 87 ASP A C 1
ATOM 687 O O . ASP A 1 87 ? -9.023 26.349 -22.505 1.00 82.19 87 ASP A O 1
ATOM 691 N N . ILE A 1 88 ? -6.788 26.371 -22.577 1.00 82.81 88 ILE A N 1
ATOM 692 C CA . ILE A 1 88 ? -6.703 27.682 -23.248 1.00 82.81 88 ILE A CA 1
ATOM 693 C C . ILE A 1 88 ? -7.308 27.619 -24.655 1.00 82.81 88 ILE A C 1
ATOM 695 O O . ILE A 1 88 ? -7.969 28.574 -25.086 1.00 82.81 88 ILE A O 1
ATOM 699 N N . CYS A 1 89 ? -7.056 26.532 -25.382 1.00 86.06 89 CYS A N 1
ATOM 700 C CA . CYS A 1 89 ? -7.615 26.300 -26.705 1.00 86.06 89 CYS A CA 1
ATOM 701 C C . CYS A 1 89 ? -9.142 26.177 -26.621 1.00 86.06 89 CYS A C 1
ATOM 703 O O . CYS A 1 89 ? -9.846 26.926 -27.296 1.00 86.06 89 CYS A O 1
ATOM 705 N N . LEU A 1 90 ? -9.657 25.334 -25.721 1.00 87.19 90 LEU A N 1
ATOM 706 C CA . LEU A 1 90 ? -11.085 25.160 -25.452 1.00 87.19 90 LEU A CA 1
ATOM 707 C C . LEU A 1 90 ? -11.780 26.493 -25.143 1.00 87.19 90 LEU A C 1
ATOM 709 O O . LEU A 1 90 ? -12.780 26.848 -25.778 1.00 87.19 90 LEU A O 1
ATOM 713 N N . GLN A 1 91 ? -11.206 27.273 -24.223 1.00 87.25 91 GLN A N 1
ATOM 714 C CA . GLN A 1 91 ? -11.741 28.574 -23.835 1.00 87.25 91 GLN A CA 1
ATOM 715 C C . GLN A 1 91 ? -11.829 29.536 -25.030 1.00 87.25 91 GLN A C 1
ATOM 717 O O . GLN A 1 91 ? -12.873 30.142 -25.262 1.00 87.25 91 GLN A O 1
ATOM 722 N N . ASN A 1 92 ? -10.746 29.698 -25.796 1.00 85.44 92 ASN A N 1
ATOM 723 C CA . ASN A 1 92 ? -10.660 30.753 -26.811 1.00 85.44 92 ASN A CA 1
ATOM 724 C C . ASN A 1 92 ? -11.252 30.365 -28.174 1.00 85.44 92 ASN A C 1
ATOM 726 O O . ASN A 1 92 ? -11.793 31.234 -28.854 1.00 85.44 92 ASN A O 1
ATOM 730 N N . GLU A 1 93 ? -11.147 29.101 -28.586 1.00 85.94 93 GLU A N 1
ATOM 731 C CA . GLU A 1 93 ? -11.622 28.634 -29.900 1.00 85.94 93 GLU A CA 1
ATOM 732 C C . GLU A 1 93 ? -13.087 28.200 -29.879 1.00 85.94 93 GLU A C 1
ATOM 734 O O . GLU A 1 93 ? -13.778 28.298 -30.894 1.00 85.94 93 GLU A O 1
ATOM 739 N N . PHE A 1 94 ? -13.593 27.739 -28.732 1.00 88.69 94 PHE A N 1
ATOM 740 C CA . PHE A 1 94 ? -14.927 27.146 -28.668 1.00 88.69 94 PHE A CA 1
ATOM 741 C C . PHE A 1 94 ? -15.864 27.904 -27.734 1.00 88.69 94 PHE A C 1
ATOM 743 O O . PHE A 1 94 ? -16.956 28.278 -28.166 1.00 88.69 94 PHE A O 1
ATOM 750 N N . ILE A 1 95 ? -15.449 28.181 -26.495 1.00 90.19 95 ILE A N 1
ATOM 751 C CA . ILE A 1 95 ? -16.336 28.786 -25.490 1.00 90.19 95 ILE A CA 1
ATOM 752 C C . ILE A 1 95 ? -16.550 30.278 -25.758 1.00 90.19 95 ILE A C 1
ATOM 754 O O . ILE A 1 95 ? -17.688 30.716 -25.918 1.00 90.19 95 ILE A O 1
ATOM 758 N N . VAL A 1 96 ? -15.487 31.079 -25.859 1.00 89.69 96 VAL A N 1
ATOM 759 C CA . VAL A 1 96 ? -15.597 32.532 -26.072 1.00 89.69 96 VAL A CA 1
ATOM 760 C C . VAL A 1 96 ? -16.353 32.882 -27.366 1.00 89.69 96 VAL A C 1
ATOM 762 O O . VAL A 1 96 ? -17.204 33.774 -27.313 1.00 89.69 96 VAL A O 1
ATOM 765 N N . PRO A 1 97 ? -16.136 32.209 -28.515 1.00 90.12 97 PRO A N 1
ATOM 766 C CA . PRO A 1 97 ? -16.867 32.519 -29.743 1.00 90.12 97 PRO A CA 1
ATOM 767 C C . PRO A 1 97 ? -18.363 32.187 -29.683 1.00 90.12 97 PRO A C 1
ATOM 769 O O . PRO A 1 97 ? -19.158 32.889 -30.307 1.00 90.12 97 PRO A O 1
ATOM 772 N N . GLN A 1 98 ? -18.755 31.145 -28.941 1.00 91.75 98 GLN A N 1
ATOM 773 C CA . GLN A 1 98 ? -20.149 30.684 -28.867 1.00 91.75 98 GLN A CA 1
ATOM 774 C C . GLN A 1 98 ? -20.923 31.329 -27.712 1.00 91.75 98 GLN A C 1
ATOM 776 O O . GLN A 1 98 ? -22.057 31.770 -27.891 1.00 91.75 98 GLN A O 1
ATOM 781 N N . CYS A 1 99 ? -20.295 31.430 -26.542 1.00 91.88 99 CYS A N 1
ATOM 782 C CA . CYS A 1 99 ? -20.920 31.883 -25.302 1.00 91.88 99 CYS A CA 1
ATOM 783 C C . CYS A 1 99 ? -20.581 33.339 -24.950 1.00 91.88 99 CYS A C 1
ATOM 785 O O . CYS A 1 99 ? -21.216 33.923 -24.075 1.00 91.88 99 CYS A O 1
ATOM 787 N N . ASN A 1 100 ? -19.618 33.960 -25.649 1.00 91.25 100 ASN A N 1
ATOM 788 C CA . ASN A 1 100 ? -19.220 35.365 -25.487 1.00 91.25 100 ASN A CA 1
ATOM 789 C C . ASN A 1 100 ? -18.764 35.740 -24.058 1.00 91.25 100 ASN A C 1
ATOM 791 O O . ASN A 1 100 ? -18.803 36.908 -23.664 1.00 91.25 100 ASN A O 1
ATOM 795 N N . CYS A 1 101 ? -18.303 34.756 -23.291 1.00 91.25 101 CYS A N 1
ATOM 796 C CA . CYS A 1 101 ? -17.808 34.895 -21.929 1.00 91.25 101 CYS A CA 1
ATOM 797 C C . CYS A 1 101 ? -16.714 33.853 -21.660 1.00 91.25 101 CYS A C 1
ATOM 799 O O . CYS A 1 101 ? -16.579 32.885 -22.403 1.00 91.25 101 CYS A O 1
ATOM 801 N N . ASN A 1 102 ? -15.921 34.076 -20.614 1.00 89.12 102 ASN A N 1
ATOM 802 C CA . ASN A 1 102 ? -14.921 33.122 -20.141 1.00 89.12 102 ASN A CA 1
ATOM 803 C C . ASN A 1 102 ? -15.570 32.128 -19.172 1.00 89.12 102 ASN A C 1
ATOM 805 O O . ASN A 1 102 ? -16.134 32.566 -18.162 1.00 89.12 102 ASN A O 1
ATOM 809 N N . ASP A 1 103 ? -15.467 30.824 -19.435 1.00 88.94 103 ASP A N 1
ATOM 810 C CA . ASP A 1 103 ? -15.911 29.799 -18.489 1.00 88.94 103 ASP A CA 1
ATOM 811 C C . ASP A 1 103 ? -15.083 29.909 -17.194 1.00 88.94 103 ASP A C 1
ATOM 813 O O . ASP A 1 103 ? -13.852 29.835 -17.263 1.00 88.94 103 ASP A O 1
ATOM 817 N N . PRO A 1 104 ? -15.714 30.121 -16.021 1.00 85.75 104 PRO A N 1
ATOM 818 C CA . PRO A 1 104 ? -15.021 30.133 -14.733 1.00 85.75 104 PRO A CA 1
ATOM 819 C C . PRO A 1 104 ? -14.461 28.761 -14.327 1.00 85.75 104 PRO A C 1
ATOM 821 O O . PRO A 1 104 ? -13.754 28.660 -13.318 1.00 85.75 104 PRO A O 1
ATOM 824 N N . GLU A 1 105 ? -14.804 27.687 -15.043 1.00 80.75 105 GLU A N 1
ATOM 825 C CA . GLU A 1 105 ? -14.251 26.369 -14.778 1.00 80.75 105 GLU A CA 1
ATOM 826 C C . GLU A 1 105 ? -12.800 26.207 -15.235 1.00 80.75 105 GLU A C 1
ATOM 828 O O . GLU A 1 105 ? -12.076 25.463 -14.570 1.00 80.75 105 GLU A O 1
ATOM 833 N N . LEU A 1 106 ? -12.366 26.963 -16.247 1.00 80.31 106 LEU A N 1
ATOM 834 C CA . LEU A 1 106 ? -11.022 26.920 -16.826 1.00 80.31 106 LEU A CA 1
ATOM 835 C C . LEU A 1 106 ? -10.112 27.991 -16.199 1.00 80.31 106 LEU A C 1
ATOM 837 O O . LEU A 1 106 ? -10.549 29.109 -15.920 1.00 80.31 106 LEU A O 1
ATOM 841 N N . GLU A 1 107 ? -8.837 27.665 -15.968 1.00 68.75 107 GLU A N 1
ATOM 842 C CA . GLU A 1 107 ? -7.909 28.533 -15.215 1.00 68.75 107 GLU A CA 1
ATOM 843 C C . GLU A 1 107 ? -7.480 29.800 -15.974 1.00 68.75 107 GLU A C 1
ATOM 845 O O . GLU A 1 107 ? -6.956 30.741 -15.373 1.00 68.75 107 GLU A O 1
ATOM 850 N N . VAL A 1 108 ? -7.743 29.875 -17.283 1.00 67.69 108 VAL A N 1
ATOM 851 C CA . VAL A 1 108 ? -7.262 30.963 -18.139 1.00 67.69 108 VAL A CA 1
ATOM 852 C C . VAL A 1 108 ? -8.409 31.745 -18.769 1.00 67.69 108 VAL A C 1
ATOM 854 O O . VAL A 1 108 ? -9.395 31.202 -19.267 1.00 67.69 108 VAL A O 1
ATOM 857 N N 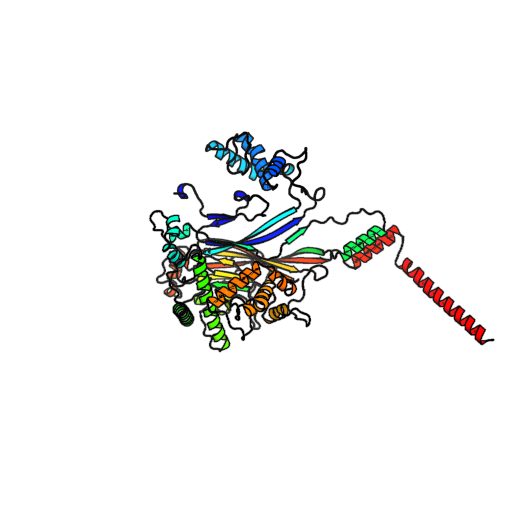. THR A 1 109 ? -8.258 33.068 -18.760 1.00 67.50 109 THR A N 1
ATOM 858 C CA . THR A 1 109 ? -9.257 34.018 -19.254 1.00 67.50 109 THR A CA 1
ATOM 859 C C . THR A 1 109 ? -8.742 34.752 -20.487 1.00 67.50 109 THR A C 1
ATOM 861 O O . THR A 1 109 ? -7.594 35.199 -20.537 1.00 67.50 109 THR A O 1
ATOM 864 N N . ASP A 1 110 ? -9.599 34.922 -21.493 1.00 70.19 110 ASP A N 1
ATOM 865 C CA . ASP A 1 110 ? -9.403 35.985 -22.471 1.00 70.19 110 ASP A CA 1
ATOM 866 C C . ASP A 1 110 ? -9.551 37.326 -21.739 1.00 70.19 110 ASP A C 1
ATOM 868 O O . ASP A 1 110 ? -10.626 37.644 -21.223 1.00 70.19 110 ASP A O 1
ATOM 872 N N . SER A 1 111 ? -8.481 38.123 -21.697 1.00 69.50 111 SER A N 1
ATOM 873 C CA . SER A 1 111 ? -8.456 39.421 -21.013 1.00 69.50 111 SER A CA 1
ATOM 874 C C . SER A 1 111 ? -9.475 40.426 -21.566 1.00 69.50 111 SER A C 1
ATOM 876 O O . SER A 1 111 ? -9.741 41.444 -20.926 1.00 69.50 111 SER A O 1
ATOM 878 N N . THR A 1 112 ? -10.069 40.148 -22.730 1.00 76.50 112 THR A N 1
ATOM 879 C CA . THR A 1 112 ? -11.078 40.994 -23.376 1.00 76.50 112 THR A CA 1
ATOM 880 C C . THR A 1 112 ? -12.527 40.636 -23.020 1.00 76.50 112 THR A C 1
ATOM 882 O O . THR A 1 112 ? -13.437 41.403 -23.352 1.00 76.50 112 THR A O 1
ATOM 885 N N . LYS A 1 113 ? -12.773 39.510 -22.333 1.00 84.62 113 LYS A N 1
ATOM 886 C CA . LYS A 1 113 ? -14.122 39.009 -22.009 1.00 84.62 113 LYS A CA 1
ATOM 887 C C . LYS A 1 113 ? -14.353 38.880 -20.506 1.00 84.62 113 LYS A C 1
ATOM 889 O O . LYS A 1 113 ? -13.449 38.599 -19.725 1.00 84.62 113 LYS A O 1
ATOM 894 N N . SER A 1 114 ? -15.599 39.079 -20.080 1.00 88.19 114 SER A N 1
ATOM 895 C CA . SER A 1 114 ? -16.003 38.826 -18.694 1.00 88.19 114 SER A CA 1
ATOM 896 C C . SER A 1 114 ? -16.224 37.337 -18.440 1.00 88.19 114 SER A C 1
ATOM 898 O O . SER A 1 114 ? -16.549 36.591 -19.360 1.00 88.19 114 SER A O 1
ATOM 900 N N . LEU A 1 115 ? -16.115 36.917 -17.178 1.00 90.25 115 LEU A N 1
ATOM 901 C CA . LEU A 1 115 ? -16.539 35.582 -16.747 1.00 90.25 115 LEU A CA 1
ATOM 902 C C . LEU A 1 115 ? -18.030 35.358 -17.030 1.00 90.25 115 LEU A C 1
ATOM 904 O O . LEU A 1 115 ? -18.826 36.285 -16.850 1.00 90.25 115 LEU A O 1
ATOM 908 N N . CYS A 1 116 ? -18.388 34.135 -17.419 1.00 91.12 116 CYS A N 1
ATOM 909 C CA . CYS A 1 116 ? -19.772 33.681 -17.512 1.00 91.12 116 CYS A CA 1
ATOM 910 C C . CYS A 1 116 ? -20.423 33.761 -16.120 1.00 91.12 116 CYS A C 1
ATOM 912 O O . CYS A 1 116 ? -19.861 33.267 -15.140 1.00 91.12 116 CYS A O 1
ATOM 914 N N . LYS A 1 117 ? -21.578 34.431 -16.004 1.00 90.25 117 LYS A N 1
ATOM 915 C CA . LYS A 1 117 ? -22.243 34.688 -14.706 1.00 90.25 117 LYS A CA 1
ATOM 916 C C . LYS A 1 117 ? -23.708 34.284 -14.692 1.00 90.25 117 LYS A C 1
ATOM 918 O O . LYS A 1 117 ? -24.228 33.912 -13.642 1.00 90.25 117 LYS A O 1
ATOM 923 N N . SER A 1 118 ? -24.397 34.430 -15.817 1.00 91.62 118 SER A N 1
ATOM 924 C CA . SER A 1 118 ? -25.802 34.050 -15.936 1.00 91.62 118 SER A CA 1
ATOM 925 C C . SER A 1 118 ? -25.945 32.543 -16.147 1.00 91.62 118 SER A C 1
ATOM 927 O O . SER A 1 118 ? -25.067 31.897 -16.713 1.00 91.62 118 SER A O 1
ATOM 929 N N . LEU A 1 119 ? -27.085 31.983 -15.737 1.00 89.81 119 LEU A N 1
ATOM 930 C CA . LEU A 1 119 ? -27.371 30.559 -15.933 1.00 89.81 119 LEU A CA 1
ATOM 931 C C . LEU A 1 119 ? -27.332 30.163 -17.420 1.00 89.81 119 LEU A C 1
ATOM 933 O O . LEU A 1 119 ? -26.859 29.088 -17.754 1.00 89.81 119 LEU A O 1
ATOM 937 N N . SER A 1 120 ? -27.770 31.046 -18.323 1.00 91.31 120 SER A N 1
ATOM 938 C CA . SER A 1 120 ? -27.691 30.815 -19.771 1.00 91.31 120 SER A CA 1
ATOM 939 C C . SER A 1 120 ? -26.257 30.764 -20.299 1.00 91.31 120 SER A C 1
ATOM 941 O O . SER A 1 120 ? -25.962 29.943 -21.157 1.00 91.31 120 SER A O 1
ATOM 943 N N . GLU A 1 121 ? -25.368 31.624 -19.793 1.00 91.50 121 GLU A N 1
ATOM 944 C CA . GLU A 1 121 ? -23.948 31.626 -20.174 1.00 91.50 121 GLU A CA 1
ATOM 945 C C . GLU A 1 121 ? -23.228 30.378 -19.649 1.00 91.50 121 GLU A C 1
ATOM 947 O O . GLU A 1 121 ? -22.450 29.773 -20.378 1.00 91.50 121 GLU A O 1
ATOM 952 N N . LEU A 1 122 ? -23.520 29.971 -18.408 1.00 90.88 122 LEU A N 1
ATOM 953 C CA . LEU A 1 122 ? -22.947 28.763 -17.805 1.00 90.88 122 LEU A CA 1
ATOM 954 C C . LEU A 1 122 ? -23.417 27.492 -18.524 1.00 90.88 122 LEU A C 1
ATOM 956 O O . LEU A 1 122 ? -22.588 26.653 -18.858 1.00 90.88 122 LEU A O 1
ATOM 960 N N . ASN A 1 123 ? -24.712 27.391 -18.842 1.00 92.19 123 ASN A N 1
ATOM 961 C CA . ASN A 1 123 ? -25.245 26.261 -19.607 1.00 92.19 123 ASN A CA 1
ATOM 962 C C . ASN A 1 123 ? -24.634 26.188 -21.016 1.00 92.19 123 ASN A C 1
ATOM 964 O O . ASN A 1 123 ? -24.358 25.097 -21.499 1.00 92.19 123 ASN A O 1
ATOM 968 N N . CYS A 1 124 ? -24.404 27.337 -21.665 1.00 94.00 124 CYS A N 1
ATOM 969 C CA . CYS A 1 124 ? -23.713 27.381 -22.955 1.00 94.00 124 CYS A CA 1
ATOM 970 C C . CYS A 1 124 ? -22.289 26.828 -22.836 1.00 94.00 124 CYS A C 1
ATOM 972 O O . CYS A 1 124 ? -21.892 25.977 -23.627 1.00 94.00 124 CYS A O 1
ATOM 974 N N . ALA A 1 125 ? -21.527 27.278 -21.833 1.00 91.50 125 ALA A N 1
ATOM 975 C CA . ALA A 1 125 ? -20.161 26.810 -21.630 1.00 91.50 125 ALA A CA 1
ATOM 976 C C . ALA A 1 125 ? -20.114 25.297 -21.345 1.00 91.50 125 ALA A C 1
ATOM 978 O O . ALA A 1 125 ? -19.305 24.588 -21.938 1.00 91.50 125 ALA A O 1
ATOM 979 N N . GLU A 1 126 ? -21.026 24.782 -20.515 1.00 90.88 126 GLU A N 1
ATOM 980 C CA . GLU A 1 126 ? -21.160 23.346 -20.235 1.00 90.88 126 GLU A CA 1
ATOM 981 C C . GLU A 1 126 ? -21.515 22.526 -21.489 1.00 90.88 126 GLU A C 1
ATOM 983 O O . GLU A 1 126 ? -20.912 21.480 -21.734 1.00 90.88 126 GLU A O 1
ATOM 988 N N . GLU A 1 127 ? -22.438 23.010 -22.326 1.00 91.75 127 GLU A N 1
ATOM 989 C CA . GLU A 1 127 ? -22.810 22.354 -23.587 1.00 91.75 127 GLU A CA 1
ATOM 990 C C . GLU A 1 127 ? -21.630 22.297 -24.568 1.00 91.75 127 GLU A C 1
ATOM 992 O O . GLU A 1 127 ? -21.369 21.256 -25.182 1.00 91.75 127 GLU A O 1
ATOM 997 N N . VAL A 1 128 ? -20.867 23.390 -24.677 1.00 91.31 128 VAL A N 1
ATOM 998 C CA . VAL A 1 128 ? -19.662 23.448 -25.513 1.00 91.31 128 VAL A CA 1
ATOM 999 C C . VAL A 1 128 ? -18.593 22.484 -25.002 1.00 91.31 128 VAL A C 1
ATOM 1001 O O . VAL A 1 128 ? -18.025 21.752 -25.811 1.00 91.31 128 VAL A O 1
ATOM 1004 N N . ARG A 1 129 ? -18.354 22.418 -23.684 1.00 89.56 129 ARG A N 1
ATOM 1005 C CA . ARG A 1 129 ? -17.417 21.455 -23.078 1.00 89.56 129 ARG A CA 1
ATOM 1006 C C . ARG A 1 129 ? -17.838 20.013 -23.335 1.00 89.56 129 ARG A C 1
ATOM 1008 O O . ARG A 1 129 ? -17.052 19.229 -23.853 1.00 89.56 129 ARG A O 1
ATOM 1015 N N . SER A 1 130 ? -19.102 19.682 -23.077 1.00 86.81 130 SER A N 1
ATOM 1016 C CA . SER A 1 130 ? -19.626 18.336 -23.330 1.00 86.81 130 SER A CA 1
ATOM 1017 C C . SER A 1 130 ? -19.502 17.939 -24.803 1.00 86.81 130 SER A C 1
ATOM 1019 O O . SER A 1 130 ? -19.179 16.791 -25.114 1.00 86.81 130 SER A O 1
ATOM 1021 N N . THR A 1 131 ? -19.708 18.886 -25.721 1.00 87.38 131 THR A N 1
ATOM 1022 C CA . THR A 1 131 ? -19.522 18.655 -27.158 1.00 87.38 131 THR A CA 1
ATOM 1023 C C . THR A 1 131 ? -18.045 18.475 -27.508 1.00 87.38 131 THR A C 1
ATOM 1025 O O . THR A 1 131 ? -17.714 17.588 -28.290 1.00 87.38 131 THR A O 1
ATOM 1028 N N . PHE A 1 132 ? -17.151 19.276 -26.926 1.00 86.31 132 PHE A N 1
ATOM 1029 C CA . PHE A 1 132 ? -15.706 19.161 -27.118 1.00 86.31 132 PHE A CA 1
ATOM 1030 C C . PHE A 1 132 ? -15.170 17.794 -26.670 1.00 86.31 132 PHE A C 1
ATOM 1032 O O . PHE A 1 132 ? -14.418 17.171 -27.415 1.00 86.31 132 PHE A O 1
ATOM 1039 N N . ASP A 1 133 ? -15.633 17.294 -25.521 1.00 81.94 133 ASP A N 1
ATOM 1040 C CA . ASP A 1 133 ? -15.225 15.997 -24.966 1.00 81.94 133 ASP A CA 1
ATOM 1041 C C . ASP A 1 133 ? -15.803 14.798 -25.737 1.00 81.94 133 ASP A C 1
ATOM 1043 O O . ASP A 1 133 ? -15.202 13.725 -25.782 1.00 81.94 133 ASP A O 1
ATOM 1047 N N . SER A 1 134 ? -16.992 14.949 -26.330 1.00 79.88 134 SER A N 1
ATOM 1048 C CA . SER A 1 134 ? -17.718 13.860 -27.008 1.00 79.88 134 SER A CA 1
ATOM 1049 C C . SER A 1 134 ? -17.503 13.795 -28.524 1.00 79.88 134 SER A C 1
ATOM 1051 O O . SER A 1 134 ? -18.113 12.958 -29.194 1.00 79.88 134 SER A O 1
ATOM 1053 N N . SER A 1 135 ? -16.646 14.653 -29.080 1.00 80.00 135 SER A N 1
ATOM 1054 C CA . SER A 1 135 ? -16.373 14.728 -30.517 1.00 80.00 135 SER A CA 1
ATOM 1055 C C . SER A 1 135 ? -14.884 14.906 -30.819 1.00 80.00 135 SER A C 1
ATOM 1057 O O . SER A 1 135 ? -14.086 15.233 -29.945 1.00 80.00 135 SER A O 1
ATOM 1059 N N . ASP A 1 136 ? -14.513 14.783 -32.095 1.00 79.50 136 ASP A N 1
ATOM 1060 C CA . ASP A 1 136 ? -13.139 15.004 -32.576 1.00 79.50 136 ASP A CA 1
ATOM 1061 C C . ASP A 1 136 ? -12.709 16.491 -32.513 1.00 79.50 136 ASP A C 1
ATOM 1063 O O . ASP A 1 136 ? -11.679 16.887 -33.061 1.00 79.50 136 ASP A O 1
ATOM 1067 N N . LEU A 1 137 ? -13.504 17.366 -31.882 1.00 76.88 137 LEU A N 1
ATOM 1068 C CA . LEU A 1 137 ? -13.149 18.772 -31.679 1.00 76.88 137 LEU A CA 1
ATOM 1069 C C . LEU A 1 137 ? -11.906 18.922 -30.795 1.00 76.88 137 LEU A C 1
ATOM 1071 O O . LEU A 1 137 ? -11.127 19.845 -31.030 1.00 76.88 137 LEU A O 1
ATOM 1075 N N . SER A 1 138 ? -11.681 17.998 -29.859 1.00 75.88 138 SER A N 1
ATOM 1076 C CA . SER A 1 138 ? -10.458 17.941 -29.050 1.00 75.88 138 SER A CA 1
ATOM 1077 C C . SER A 1 138 ? -9.193 17.743 -29.895 1.00 75.88 138 SER A C 1
ATOM 1079 O O . SER A 1 138 ? -8.165 18.376 -29.642 1.00 75.88 138 SER A O 1
ATOM 1081 N N . GLU A 1 139 ? -9.271 16.984 -30.994 1.00 80.62 139 GLU A N 1
ATOM 1082 C CA . GLU A 1 139 ? -8.147 16.808 -31.922 1.00 80.62 139 GLU A CA 1
ATOM 1083 C C . GLU A 1 139 ? -7.759 18.104 -32.644 1.00 80.62 139 GLU A C 1
ATOM 1085 O O . GLU A 1 139 ? -6.638 18.223 -33.137 1.00 80.62 139 GLU A O 1
ATOM 1090 N N . ARG A 1 140 ? -8.641 19.111 -32.686 1.00 82.81 140 ARG A N 1
ATOM 1091 C CA . ARG A 1 140 ? -8.321 20.413 -33.290 1.00 82.81 140 ARG A CA 1
ATOM 1092 C C . ARG A 1 140 ? -7.347 21.234 -32.450 1.00 82.81 140 ARG A C 1
ATOM 1094 O O . ARG A 1 140 ? -6.702 22.112 -33.013 1.00 82.81 140 ARG A O 1
ATOM 1101 N N . CYS A 1 141 ? -7.220 20.949 -31.153 1.00 80.44 141 CYS A N 1
ATOM 1102 C CA . CYS A 1 141 ? -6.256 21.609 -30.269 1.00 80.44 141 CYS A CA 1
ATOM 1103 C C . CYS A 1 141 ? -4.865 20.951 -30.308 1.00 80.44 141 CYS A C 1
ATOM 1105 O O . CYS A 1 141 ? -3.863 21.654 -30.185 1.00 80.44 141 CYS A O 1
ATOM 1107 N N . ASN A 1 142 ? -4.777 19.645 -30.599 1.00 78.44 142 ASN A N 1
ATOM 1108 C CA . ASN A 1 142 ? -3.514 18.886 -30.665 1.00 78.44 142 ASN A CA 1
ATOM 1109 C C . ASN A 1 142 ? -2.405 19.551 -31.518 1.00 78.44 142 ASN A C 1
ATOM 1111 O O . ASN A 1 142 ? -1.269 19.620 -31.051 1.00 78.44 142 ASN A O 1
ATOM 1115 N N . PRO A 1 143 ? -2.673 20.080 -32.733 1.00 77.00 143 PRO A N 1
ATOM 1116 C CA . PRO A 1 143 ? -1.651 20.747 -33.546 1.00 77.00 143 PRO A CA 1
ATOM 1117 C C . PRO A 1 143 ? -1.084 22.025 -32.913 1.00 77.00 143 PRO A C 1
ATOM 1119 O O . PRO A 1 143 ? 0.005 22.464 -33.277 1.00 77.00 143 PRO A O 1
ATOM 1122 N N . PHE A 1 144 ? -1.835 22.647 -32.002 1.00 77.25 144 PHE A N 1
ATOM 1123 C CA . PHE A 1 144 ? -1.477 23.903 -31.345 1.00 77.25 144 PHE A CA 1
ATOM 1124 C C . PHE A 1 144 ? -0.871 23.700 -29.953 1.00 77.25 144 PHE A C 1
ATOM 1126 O O . PHE A 1 144 ? -0.225 24.627 -29.460 1.00 77.25 144 PHE A O 1
ATOM 1133 N N . CYS A 1 145 ? -1.070 22.517 -29.365 1.00 81.94 145 CYS A N 1
ATOM 1134 C CA . CYS A 1 145 ? -0.655 22.127 -28.021 1.00 81.94 145 CYS A CA 1
ATOM 1135 C C . CYS A 1 145 ? 0.225 20.861 -28.077 1.00 81.94 145 CYS A C 1
ATOM 1137 O O . CYS A 1 145 ? -0.259 19.745 -27.856 1.00 81.94 145 CYS A O 1
ATOM 1139 N N . PRO A 1 146 ? 1.528 21.002 -28.403 1.00 80.50 146 PRO A N 1
ATOM 1140 C CA . PRO A 1 146 ? 2.443 19.867 -28.506 1.00 80.50 146 PRO A CA 1
ATOM 1141 C C . PRO A 1 146 ? 2.614 19.136 -27.169 1.00 80.50 146 PRO A C 1
ATOM 1143 O O . PRO A 1 146 ? 2.588 19.745 -26.102 1.00 80.50 146 PRO A O 1
ATOM 1146 N N . THR A 1 147 ? 2.849 17.825 -27.211 1.00 81.94 147 THR A N 1
ATOM 1147 C CA . THR A 1 147 ? 3.268 17.103 -25.998 1.00 81.94 147 THR A CA 1
ATOM 1148 C C . THR A 1 147 ? 4.703 17.468 -25.632 1.00 81.94 147 THR A C 1
ATOM 1150 O O . THR A 1 147 ? 5.540 17.697 -26.506 1.00 81.94 147 THR A O 1
ATOM 1153 N N . GLU A 1 148 ? 5.006 17.523 -24.343 1.00 83.00 148 GLU A N 1
ATOM 1154 C CA . GLU A 1 148 ? 6.382 17.649 -23.865 1.00 83.00 148 GLU A CA 1
ATOM 1155 C C . GLU A 1 148 ? 7.145 16.352 -24.131 1.00 83.00 148 GLU A C 1
ATOM 1157 O O . GLU A 1 148 ? 6.590 15.257 -24.006 1.00 83.00 148 GLU A O 1
ATOM 1162 N N . CYS A 1 149 ? 8.413 16.463 -24.531 1.00 85.06 149 CYS A N 1
ATOM 1163 C CA . CYS A 1 149 ? 9.248 15.270 -24.688 1.00 85.06 149 CYS A CA 1
ATOM 1164 C C . CYS A 1 149 ? 9.664 14.678 -23.342 1.00 85.06 149 CYS A C 1
ATOM 1166 O O . CYS A 1 149 ? 9.719 13.457 -23.213 1.00 85.06 149 CYS A O 1
ATOM 1168 N N . ASP A 1 150 ? 9.929 15.538 -22.362 1.00 85.50 150 ASP A N 1
ATOM 1169 C CA . ASP A 1 150 ? 10.345 15.136 -21.028 1.00 85.50 150 ASP A CA 1
ATOM 1170 C C . ASP A 1 150 ? 9.168 15.371 -20.076 1.00 85.50 150 ASP A C 1
ATOM 1172 O O . ASP A 1 150 ? 8.829 16.516 -19.785 1.00 85.50 150 ASP A O 1
ATOM 1176 N N . THR A 1 151 ? 8.516 14.300 -19.618 1.00 81.38 151 THR A N 1
ATOM 1177 C CA . THR A 1 151 ? 7.358 14.391 -18.712 1.00 81.38 151 THR A CA 1
ATOM 1178 C C . THR A 1 151 ? 7.574 13.578 -17.446 1.00 81.38 151 THR A C 1
ATOM 1180 O O . THR A 1 151 ? 8.102 12.466 -17.478 1.00 81.38 151 THR A O 1
ATOM 1183 N N . GLU A 1 152 ? 7.123 14.115 -16.316 1.00 84.50 152 GLU A N 1
ATOM 1184 C CA . GLU A 1 152 ? 7.090 13.419 -15.029 1.00 84.50 152 GLU A CA 1
ATOM 1185 C C . GLU A 1 152 ? 5.635 13.157 -14.640 1.00 84.50 152 GLU A C 1
ATOM 1187 O O . GLU A 1 152 ? 4.851 14.090 -14.477 1.00 84.50 152 GLU A O 1
ATOM 1192 N N . GLU A 1 153 ? 5.280 11.884 -14.484 1.00 84.75 153 GLU A N 1
ATOM 1193 C CA . GLU A 1 153 ? 3.946 11.449 -14.078 1.00 84.75 153 GLU A CA 1
ATOM 1194 C C . GLU A 1 153 ? 3.981 10.782 -12.700 1.00 84.75 153 GLU A C 1
ATOM 1196 O O . GLU A 1 153 ? 4.900 10.024 -12.359 1.00 84.75 153 GLU A O 1
ATOM 1201 N N . PHE A 1 154 ? 2.923 11.021 -11.923 1.00 85.69 154 PHE A N 1
ATOM 1202 C CA . PHE A 1 154 ? 2.721 10.439 -10.602 1.00 85.69 154 PHE A CA 1
ATOM 1203 C C . PHE A 1 154 ? 1.544 9.462 -10.631 1.00 85.69 154 PHE A C 1
ATOM 1205 O O . PHE A 1 154 ? 0.377 9.853 -10.619 1.00 85.69 154 PHE A O 1
ATOM 1212 N N . GLY A 1 155 ? 1.845 8.165 -10.636 1.00 84.44 155 GLY A N 1
ATOM 1213 C CA . GLY A 1 155 ? 0.842 7.127 -10.424 1.00 84.44 155 GLY A CA 1
ATOM 1214 C C . GLY A 1 155 ? 0.402 7.123 -8.962 1.00 84.44 155 GLY A C 1
ATOM 1215 O O . GLY A 1 155 ? 1.244 7.132 -8.066 1.00 84.44 155 GLY A O 1
ATOM 1216 N N . THR A 1 156 ? -0.905 7.097 -8.694 1.00 83.69 156 THR A N 1
ATOM 1217 C CA . THR A 1 156 ? -1.429 7.096 -7.318 1.00 83.69 156 THR A CA 1
ATOM 1218 C C . THR A 1 156 ? -2.281 5.863 -7.028 1.00 83.69 156 THR A C 1
ATOM 1220 O O . THR A 1 156 ? -3.061 5.404 -7.861 1.00 83.69 156 THR A O 1
ATOM 1223 N N . LYS A 1 157 ? -2.133 5.305 -5.822 1.00 83.31 157 LYS A N 1
ATOM 1224 C CA . LYS A 1 157 ? -2.996 4.246 -5.271 1.00 83.31 157 LYS A CA 1
ATOM 1225 C C . LYS A 1 157 ? -3.535 4.728 -3.927 1.00 83.31 157 LYS A C 1
ATOM 1227 O O . LYS A 1 157 ? -2.812 5.385 -3.183 1.00 83.31 157 LYS A O 1
ATOM 1232 N N . MET A 1 158 ? -4.795 4.425 -3.622 1.00 84.31 158 MET A N 1
ATOM 1233 C CA . MET A 1 158 ? -5.487 4.974 -2.450 1.00 84.31 158 MET A CA 1
ATOM 1234 C C . MET A 1 158 ? -6.086 3.877 -1.585 1.00 84.31 158 MET A C 1
ATOM 1236 O O . MET A 1 158 ? -6.655 2.913 -2.098 1.00 84.31 158 MET A O 1
ATOM 1240 N N . PHE A 1 159 ? -6.010 4.069 -0.272 1.00 83.50 159 PHE A N 1
ATOM 1241 C CA . PHE A 1 159 ? -6.553 3.151 0.723 1.00 83.50 159 PHE A CA 1
ATOM 1242 C C . PHE A 1 159 ? -7.316 3.919 1.794 1.00 83.50 159 PHE A C 1
ATOM 1244 O O . PHE A 1 159 ? -6.911 5.022 2.159 1.00 83.50 159 PHE A O 1
ATOM 1251 N N . PHE A 1 160 ? -8.386 3.325 2.327 1.00 88.81 160 PHE A N 1
ATOM 1252 C CA . PHE A 1 160 ? -9.270 4.005 3.269 1.00 88.81 160 PHE A CA 1
ATOM 1253 C C . PHE A 1 160 ? -9.360 3.273 4.608 1.00 88.81 160 PHE A C 1
ATOM 1255 O O . PHE A 1 160 ? -9.505 2.058 4.671 1.00 88.81 160 PHE A O 1
ATOM 1262 N N . ALA A 1 161 ? -9.330 4.014 5.709 1.00 85.62 161 ALA A N 1
ATOM 1263 C CA . ALA A 1 161 ? -9.725 3.514 7.023 1.00 85.62 161 ALA A CA 1
ATOM 1264 C C . ALA A 1 161 ? -10.836 4.394 7.594 1.00 85.62 161 ALA A C 1
ATOM 1266 O O . ALA A 1 161 ? -10.930 5.574 7.263 1.00 85.62 161 ALA A O 1
ATOM 1267 N N . ASP A 1 162 ? -11.675 3.834 8.461 1.00 87.69 162 ASP A N 1
ATOM 1268 C CA . ASP A 1 162 ? -12.723 4.609 9.119 1.00 87.69 162 ASP A CA 1
ATOM 1269 C C . ASP A 1 162 ? -12.095 5.598 10.106 1.00 87.69 162 ASP A C 1
ATOM 1271 O O . ASP A 1 162 ? -11.268 5.210 10.940 1.00 87.69 162 ASP A O 1
ATOM 1275 N N . TYR A 1 163 ? -12.475 6.870 9.999 1.00 88.75 163 TYR A N 1
ATOM 1276 C CA . TYR A 1 163 ? -11.929 7.956 10.809 1.00 88.75 163 TYR A CA 1
ATOM 1277 C C . TYR A 1 163 ? -12.970 9.073 10.973 1.00 88.75 163 TYR A C 1
ATOM 1279 O O . TYR A 1 163 ? -13.652 9.419 10.016 1.00 88.75 163 TYR A O 1
ATOM 1287 N N . PRO A 1 164 ? -13.104 9.700 12.146 1.00 87.31 164 PRO A N 1
ATOM 1288 C CA . PRO A 1 164 ? -12.387 9.436 13.384 1.00 87.31 164 PRO A CA 1
ATOM 1289 C C . PRO A 1 164 ? -13.087 8.371 14.231 1.00 87.31 164 PRO A C 1
ATOM 1291 O O . PRO A 1 164 ? -14.300 8.162 14.123 1.00 87.31 164 PRO A O 1
ATOM 1294 N N . THR A 1 165 ? -12.352 7.738 15.145 1.00 84.06 165 THR A N 1
ATOM 1295 C CA . THR A 1 165 ? -12.981 6.970 16.229 1.00 84.06 165 THR A CA 1
ATOM 1296 C C . THR A 1 165 ? -13.807 7.873 17.141 1.00 84.06 165 THR A C 1
ATOM 1298 O O . THR A 1 165 ? -13.546 9.072 17.274 1.00 84.06 165 THR A O 1
ATOM 1301 N N . LYS A 1 166 ? -14.797 7.285 17.822 1.00 81.31 166 LYS A N 1
ATOM 1302 C CA . LYS A 1 166 ? -15.577 8.004 18.837 1.00 81.31 166 LYS A CA 1
ATOM 1303 C C . LYS A 1 166 ? -14.684 8.538 19.958 1.00 81.31 166 LYS A C 1
ATOM 1305 O O . LYS A 1 166 ? -14.832 9.684 20.349 1.00 81.31 166 LYS A O 1
ATOM 1310 N N . TYR A 1 167 ? -13.719 7.735 20.402 1.00 79.81 167 TYR A N 1
ATOM 1311 C CA . TYR A 1 167 ? -12.768 8.137 21.435 1.00 79.81 167 TYR A CA 1
ATOM 1312 C C . TYR A 1 167 ? -11.911 9.343 21.016 1.00 79.81 167 TYR A C 1
ATOM 1314 O O . TYR A 1 167 ? -11.760 10.288 21.785 1.00 79.81 167 TYR A O 1
ATOM 1322 N N . TYR A 1 168 ? -11.391 9.350 19.783 1.00 82.50 168 TYR A N 1
ATOM 1323 C CA . TYR A 1 168 ? -10.648 10.502 19.269 1.00 82.50 168 TYR A CA 1
ATOM 1324 C C . TYR A 1 168 ? -11.516 11.764 19.225 1.00 82.50 168 TYR A C 1
ATOM 1326 O O . TYR A 1 168 ? -11.071 12.836 19.629 1.00 82.50 168 TYR A O 1
ATOM 1334 N N . TYR A 1 169 ? -12.771 11.634 18.789 1.00 84.62 169 TYR A N 1
ATOM 1335 C CA . TYR A 1 169 ? -13.733 12.731 18.855 1.00 84.62 169 TYR A CA 1
ATOM 1336 C C . TYR A 1 169 ? -13.972 13.209 20.294 1.00 84.62 169 TYR A C 1
ATOM 1338 O O . TYR A 1 169 ? -13.973 14.416 20.510 1.00 84.62 169 TYR A O 1
ATOM 1346 N N . ASP A 1 170 ? -14.121 12.304 21.267 1.00 81.06 170 ASP A N 1
ATOM 1347 C CA . ASP A 1 170 ? -14.339 12.676 22.669 1.00 81.06 170 ASP A CA 1
ATOM 1348 C C . ASP A 1 170 ? -13.169 13.543 23.182 1.00 81.06 170 ASP A C 1
ATOM 1350 O O . ASP A 1 170 ? -13.414 14.573 23.806 1.00 81.06 170 ASP A O 1
ATOM 1354 N N . ILE A 1 171 ? -11.918 13.225 22.815 1.00 77.31 171 ILE A N 1
ATOM 1355 C CA . ILE A 1 171 ? -10.735 14.055 23.126 1.00 77.31 171 ILE A CA 1
ATOM 1356 C C . ILE A 1 171 ? -10.783 15.409 22.411 1.00 77.31 171 ILE A C 1
ATOM 1358 O O . ILE A 1 171 ? -10.554 16.444 23.026 1.00 77.31 171 ILE A O 1
ATOM 1362 N N . VAL A 1 172 ? -11.066 15.436 21.107 1.00 79.25 172 VAL A N 1
ATOM 1363 C CA . VAL A 1 172 ? -11.123 16.702 20.354 1.00 79.25 172 VAL A CA 1
ATOM 1364 C C . VAL A 1 172 ? -12.253 17.598 20.872 1.00 79.25 172 VAL A C 1
ATOM 1366 O O . VAL A 1 172 ? -12.122 18.821 20.885 1.00 79.25 172 VAL A O 1
ATOM 1369 N N . SER A 1 173 ? -13.346 16.998 21.351 1.00 78.44 173 SER A N 1
ATOM 1370 C CA . SER A 1 173 ? -14.514 17.711 21.863 1.00 78.44 173 SER A CA 1
ATOM 1371 C C . SER A 1 173 ? -14.270 18.477 23.160 1.00 78.44 173 SER A C 1
ATOM 1373 O O . SER A 1 173 ? -14.974 19.450 23.425 1.00 78.44 173 SER A O 1
ATOM 1375 N N . THR A 1 174 ? -13.246 18.111 23.938 1.00 76.19 174 THR A N 1
ATOM 1376 C CA . THR A 1 174 ? -12.869 18.854 25.149 1.00 76.19 174 THR A CA 1
ATOM 1377 C C . THR A 1 174 ? -12.064 20.117 24.847 1.00 76.19 174 THR A C 1
ATOM 1379 O O . THR A 1 174 ? -11.817 20.901 25.761 1.00 76.19 174 THR A O 1
ATOM 1382 N N . GLN A 1 175 ? -11.675 20.351 23.587 1.00 75.19 175 GLN A N 1
ATOM 1383 C CA . GLN A 1 175 ? -10.879 21.505 23.174 1.00 75.19 175 GLN A CA 1
ATOM 1384 C C . GLN A 1 175 ? -11.757 22.620 22.574 1.00 75.19 175 GLN A C 1
ATOM 1386 O O . GLN A 1 175 ? -12.163 22.519 21.409 1.00 75.19 175 GLN A O 1
ATOM 1391 N N . PRO A 1 176 ? -11.994 23.734 23.298 1.00 70.75 176 PRO A N 1
ATOM 1392 C CA . PRO A 1 176 ? -12.893 24.797 22.841 1.00 70.75 176 PRO A CA 1
ATOM 1393 C C . PRO A 1 176 ? -12.463 25.397 21.495 1.00 70.75 176 PRO A C 1
ATOM 1395 O O . PRO A 1 176 ? -13.274 25.509 20.579 1.00 70.75 176 PRO A O 1
ATOM 1398 N N . ASN A 1 177 ? -11.160 25.655 21.326 1.00 72.69 177 ASN A N 1
ATOM 1399 C CA . ASN A 1 177 ? -10.585 26.252 20.113 1.00 72.69 177 ASN A CA 1
ATOM 1400 C C . ASN A 1 177 ? -10.806 25.407 18.844 1.00 72.69 177 ASN A C 1
ATOM 1402 O O . ASN A 1 177 ? -10.829 25.941 17.734 1.00 72.69 177 ASN A O 1
ATOM 1406 N N . LEU A 1 178 ? -10.919 24.080 18.979 1.00 71.75 178 LEU A N 1
ATOM 1407 C CA . LEU A 1 178 ? -11.178 23.194 17.842 1.00 71.75 178 LEU A CA 1
ATOM 1408 C C . LEU A 1 178 ? -12.672 23.071 17.561 1.00 71.75 178 LEU A C 1
ATOM 1410 O O . LEU A 1 178 ? -13.066 23.088 16.398 1.00 71.75 178 LEU A O 1
ATOM 1414 N N . ILE A 1 179 ? -13.504 22.990 18.600 1.00 75.50 179 ILE A N 1
ATOM 1415 C CA . ILE A 1 179 ? -14.955 22.837 18.457 1.00 75.50 179 ILE A CA 1
ATOM 1416 C C . ILE A 1 179 ? -15.638 24.102 17.930 1.00 75.50 179 ILE A C 1
ATOM 1418 O O . ILE A 1 179 ? -16.574 23.991 17.133 1.00 75.50 179 ILE A O 1
ATOM 1422 N N . GLU A 1 180 ? -15.123 25.288 18.259 1.00 73.25 180 GLU A N 1
ATOM 1423 C CA . GLU A 1 180 ? -15.603 26.556 17.694 1.00 73.25 180 GLU A CA 1
ATOM 1424 C C . GLU A 1 180 ? -15.525 26.597 16.156 1.00 73.25 180 GLU A C 1
ATOM 1426 O O . GLU A 1 180 ? -16.338 27.268 15.519 1.00 73.25 180 GLU A O 1
ATOM 1431 N N . LYS A 1 181 ? -14.623 25.819 15.532 1.00 75.38 181 LYS A N 1
ATOM 1432 C CA . LYS A 1 181 ? -14.536 25.705 14.063 1.00 75.38 181 LYS A CA 1
ATOM 1433 C C . LYS A 1 181 ? -15.724 24.970 13.439 1.00 75.38 181 LYS A C 1
ATOM 1435 O O . LYS A 1 181 ? -16.027 25.191 12.271 1.00 75.38 181 LYS A O 1
ATOM 1440 N N . PHE A 1 182 ? -16.386 24.097 14.196 1.00 76.31 182 PHE A N 1
ATOM 1441 C CA . PHE A 1 182 ? -17.503 23.278 13.719 1.00 76.31 182 PHE A CA 1
ATOM 1442 C C . PHE A 1 182 ? -18.864 23.843 14.140 1.00 76.31 182 PHE A C 1
ATOM 1444 O O . PHE A 1 182 ? -19.858 23.640 13.444 1.00 76.31 182 PHE A O 1
ATOM 1451 N N . SER A 1 183 ? -18.937 24.538 15.280 1.00 72.50 183 SER A N 1
ATOM 1452 C CA . SER A 1 183 ? -20.185 25.097 15.802 1.00 72.50 183 SER A CA 1
ATOM 1453 C C . SER A 1 183 ? -19.934 26.336 16.654 1.00 72.50 183 SER A C 1
ATOM 1455 O O . SER A 1 183 ? -19.240 26.275 17.666 1.00 72.50 183 SER A O 1
ATOM 1457 N N . SER A 1 184 ? -20.607 27.440 16.316 1.00 66.56 184 SER A N 1
ATOM 1458 C CA . SER A 1 184 ? -20.606 28.677 17.112 1.00 66.56 184 SER A CA 1
ATOM 1459 C C . SER A 1 184 ? -21.232 28.509 18.501 1.00 66.56 184 SER A C 1
ATOM 1461 O O . SER A 1 184 ? -21.050 29.359 19.364 1.00 66.56 184 SER A O 1
ATOM 1463 N N . ASN A 1 185 ? -21.996 27.432 18.713 1.00 68.12 185 ASN A N 1
ATOM 1464 C CA . ASN A 1 185 ? -22.698 27.156 19.967 1.00 68.12 185 ASN A CA 1
ATOM 1465 C C . ASN A 1 185 ? -21.925 26.174 20.869 1.00 68.12 185 ASN A C 1
ATOM 1467 O O . ASN A 1 185 ? -22.467 25.742 21.884 1.00 68.12 185 ASN A O 1
ATOM 1471 N N . GLY A 1 186 ? -20.709 25.765 20.484 1.00 65.94 186 GLY A N 1
ATOM 1472 C CA . GLY A 1 186 ? -19.829 24.911 21.292 1.00 65.94 186 GLY A CA 1
ATOM 1473 C C . GLY A 1 186 ? -20.233 23.434 21.399 1.00 65.94 186 GLY A C 1
ATOM 1474 O O . GLY A 1 186 ? -19.501 22.657 21.995 1.00 65.94 186 GLY A O 1
ATOM 1475 N N . ASN A 1 187 ? -21.360 23.020 20.809 1.00 73.12 187 ASN A N 1
ATOM 1476 C CA . ASN A 1 187 ? -21.803 21.623 20.779 1.00 73.12 187 ASN A CA 1
ATOM 1477 C C . ASN A 1 187 ? -21.829 21.092 19.340 1.00 73.12 187 ASN A C 1
ATOM 1479 O O . ASN A 1 187 ? -22.482 21.670 18.467 1.00 73.12 187 ASN A O 1
ATOM 1483 N N . VAL A 1 188 ? -21.146 19.969 19.112 1.00 82.31 188 VAL A N 1
ATOM 1484 C CA . VAL A 1 188 ? -21.029 19.269 17.819 1.00 82.31 188 VAL A CA 1
ATOM 1485 C C . VAL A 1 188 ? -21.270 17.795 18.088 1.00 82.31 188 VAL A C 1
ATOM 1487 O O . VAL A 1 188 ? -20.614 17.256 18.967 1.00 82.31 188 VAL A O 1
ATOM 1490 N N . SER A 1 189 ? -22.181 17.128 17.378 1.00 88.12 189 SER A N 1
ATOM 1491 C CA . SER A 1 189 ? -22.365 15.676 17.524 1.00 88.12 189 SER A CA 1
ATOM 1492 C C . SER A 1 189 ? -21.240 14.893 16.839 1.00 88.12 189 SER A C 1
ATOM 1494 O O . SER A 1 189 ? -20.672 15.357 15.852 1.00 88.12 189 SER A O 1
ATOM 1496 N N . TYR A 1 190 ? -20.962 13.667 17.299 1.00 84.62 190 TYR A N 1
ATOM 1497 C CA . TYR A 1 190 ? -19.990 12.774 16.647 1.00 84.62 190 TYR A CA 1
ATOM 1498 C C . TYR A 1 190 ? -20.291 12.563 15.154 1.00 84.62 190 TYR A C 1
ATOM 1500 O O . TYR A 1 190 ? -19.377 12.589 14.335 1.00 84.62 190 TYR A O 1
ATOM 1508 N N . SER A 1 191 ? -21.569 12.398 14.785 1.00 85.06 191 SER A N 1
ATOM 1509 C CA . SER A 1 191 ? -21.969 12.220 13.383 1.00 85.06 191 SER A CA 1
ATOM 1510 C C . SER A 1 191 ? -21.621 13.440 12.534 1.00 85.06 191 SER A C 1
ATOM 1512 O O . SER A 1 191 ? -21.005 13.297 11.484 1.00 85.06 191 SER A O 1
ATOM 1514 N N . LEU A 1 192 ? -21.936 14.641 13.027 1.00 85.38 192 LEU A N 1
ATOM 1515 C CA . LEU A 1 192 ? -21.620 15.886 12.337 1.00 85.38 192 LEU A CA 1
ATOM 1516 C C . LEU A 1 192 ? -20.105 16.089 12.226 1.00 85.38 192 LEU A C 1
ATOM 1518 O O . LEU A 1 192 ? -19.624 16.494 11.172 1.00 85.38 192 LEU A O 1
ATOM 1522 N N . PHE A 1 193 ? -19.352 15.777 13.285 1.00 87.25 193 PHE A N 1
ATOM 1523 C CA . PHE A 1 193 ? -17.892 15.852 13.267 1.00 87.25 193 PHE A CA 1
ATOM 1524 C C . PHE A 1 193 ? -17.300 14.907 12.220 1.00 87.25 193 PHE A C 1
ATOM 1526 O O . PHE A 1 193 ? -16.520 15.345 11.380 1.00 87.25 193 PHE A O 1
ATOM 1533 N N . LYS A 1 194 ? -17.722 13.636 12.211 1.00 88.19 194 LYS A N 1
ATOM 1534 C CA . LYS A 1 194 ? -17.271 12.629 11.242 1.00 88.19 194 LYS A CA 1
ATOM 1535 C C . LYS A 1 194 ? -17.569 13.039 9.800 1.00 88.19 194 LYS A C 1
ATOM 1537 O O . LYS A 1 194 ? -16.706 12.916 8.941 1.00 88.19 194 LYS A O 1
ATOM 1542 N N . GLU A 1 195 ? -18.747 13.597 9.545 1.00 87.31 195 GLU A N 1
ATOM 1543 C CA . GLU A 1 195 ? -19.132 14.124 8.230 1.00 87.31 195 GLU A CA 1
ATOM 1544 C C . GLU A 1 195 ? -18.421 15.432 7.832 1.00 87.31 195 GLU A C 1
ATOM 1546 O O . GLU A 1 195 ? -18.663 15.951 6.742 1.00 87.31 195 GLU A O 1
ATOM 1551 N N . SER A 1 196 ? -17.567 15.980 8.699 1.00 86.81 196 SER A N 1
ATOM 1552 C CA . SER A 1 196 ? -16.875 17.257 8.487 1.00 86.81 196 SER A CA 1
ATOM 1553 C C . SER A 1 196 ? -15.351 17.132 8.461 1.00 86.81 196 SER A C 1
ATOM 1555 O O . SER A 1 196 ? -14.673 18.129 8.219 1.00 86.81 196 SER A O 1
ATOM 1557 N N . VAL A 1 197 ? -14.789 15.947 8.725 1.00 88.81 197 VAL A N 1
ATOM 1558 C CA . VAL A 1 197 ? -13.335 15.747 8.815 1.00 88.81 197 VAL A CA 1
ATOM 1559 C C . VAL A 1 197 ? -12.855 14.631 7.900 1.00 88.81 197 VAL A C 1
ATOM 1561 O O . VAL A 1 197 ? -13.555 13.655 7.652 1.00 88.81 197 VAL A O 1
ATOM 1564 N N . VAL A 1 198 ? -11.626 14.769 7.423 1.00 91.75 198 VAL A N 1
ATOM 1565 C CA . VAL A 1 198 ? -10.900 13.769 6.640 1.00 91.75 198 VAL A CA 1
ATOM 1566 C C . VAL A 1 198 ? -9.435 13.833 7.054 1.00 91.75 198 VAL A C 1
ATOM 1568 O O . VAL A 1 198 ? -8.920 14.917 7.335 1.00 91.75 198 VAL A O 1
ATOM 1571 N N . MET A 1 199 ? -8.769 12.686 7.126 1.00 90.69 199 MET A N 1
ATOM 1572 C CA . MET A 1 199 ? -7.321 12.622 7.324 1.00 90.69 199 MET A CA 1
ATOM 1573 C C . MET A 1 199 ? -6.687 12.147 6.027 1.00 90.69 199 MET A C 1
ATOM 1575 O O . MET A 1 199 ? -7.122 11.134 5.493 1.00 90.69 199 MET A O 1
ATOM 1579 N N . VAL A 1 200 ? -5.675 12.847 5.516 1.00 91.62 200 VAL A N 1
ATOM 1580 C CA . VAL A 1 200 ? -4.981 12.414 4.300 1.00 91.62 200 VAL A CA 1
ATOM 1581 C C . VAL A 1 200 ? -3.488 12.317 4.536 1.00 91.62 200 VAL A C 1
ATOM 1583 O O . VAL A 1 200 ? -2.868 13.275 4.989 1.00 91.62 200 VAL A O 1
ATOM 1586 N N . ASN A 1 201 ? -2.929 11.159 4.199 1.00 89.12 201 ASN A N 1
ATOM 1587 C CA . ASN A 1 201 ? -1.498 10.911 4.187 1.00 89.12 201 ASN A CA 1
ATOM 1588 C C . ASN A 1 201 ? -1.063 10.653 2.747 1.00 89.12 201 ASN A C 1
ATOM 1590 O O . ASN A 1 201 ? -1.637 9.802 2.074 1.00 89.12 201 ASN A O 1
ATOM 1594 N N . VAL A 1 202 ? -0.029 11.355 2.294 1.00 89.62 202 VAL A N 1
ATOM 1595 C CA . VAL A 1 202 ? 0.576 11.153 0.973 1.00 89.62 202 VAL A CA 1
ATOM 1596 C C . VAL A 1 202 ? 2.016 10.698 1.176 1.00 89.62 202 VAL A C 1
ATOM 1598 O O . VAL A 1 202 ? 2.745 11.313 1.954 1.00 89.62 202 VAL A O 1
ATOM 1601 N N . PHE A 1 203 ? 2.423 9.608 0.527 1.00 86.44 203 PHE A N 1
ATOM 1602 C CA . PHE A 1 203 ? 3.765 9.037 0.681 1.00 86.44 203 PHE A CA 1
ATOM 1603 C C . PHE A 1 203 ? 4.231 8.315 -0.586 1.00 86.44 203 PHE A C 1
ATOM 1605 O O . PHE A 1 203 ? 3.416 7.859 -1.381 1.00 86.44 203 PHE A O 1
ATOM 1612 N N . TYR A 1 204 ? 5.545 8.166 -0.765 1.00 83.88 204 TYR A N 1
ATOM 1613 C CA . TYR A 1 204 ? 6.105 7.338 -1.838 1.00 83.88 204 TYR A CA 1
ATOM 1614 C C . TYR A 1 204 ? 5.983 5.847 -1.502 1.00 83.88 204 TYR A C 1
ATOM 1616 O O . TYR A 1 204 ? 6.337 5.423 -0.403 1.00 83.88 204 TYR A O 1
ATOM 1624 N N . ASN A 1 205 ? 5.499 5.043 -2.450 1.00 77.19 205 ASN A N 1
ATOM 1625 C CA . ASN A 1 205 ? 5.374 3.587 -2.287 1.00 77.19 205 ASN A CA 1
ATOM 1626 C C . ASN A 1 205 ? 6.742 2.869 -2.297 1.00 77.19 205 ASN A C 1
ATOM 1628 O O . ASN A 1 205 ? 6.959 1.881 -1.580 1.00 77.19 205 ASN A O 1
ATOM 1632 N N . ASP A 1 206 ? 7.673 3.380 -3.103 1.00 70.31 206 ASP A N 1
ATOM 1633 C CA . ASP A 1 206 ? 9.079 2.990 -3.125 1.00 70.31 206 ASP A CA 1
ATOM 1634 C C . ASP A 1 206 ? 9.958 4.224 -3.383 1.00 70.31 206 ASP A C 1
ATOM 1636 O O . ASP A 1 206 ? 9.523 5.194 -3.998 1.00 70.31 206 ASP A O 1
ATOM 1640 N N . LEU A 1 207 ? 11.213 4.182 -2.935 1.00 70.31 207 LEU A N 1
ATOM 1641 C CA . LEU A 1 207 ? 12.213 5.230 -3.194 1.00 70.31 207 LEU A CA 1
ATOM 1642 C C . LEU A 1 207 ? 12.856 5.085 -4.585 1.00 70.31 207 LEU A C 1
ATOM 1644 O O . LEU A 1 207 ? 13.927 5.633 -4.853 1.00 70.31 207 LEU A O 1
ATOM 1648 N N . SER A 1 208 ? 12.231 4.305 -5.464 1.00 72.25 208 SER A N 1
ATOM 1649 C CA . SER A 1 208 ? 12.632 4.126 -6.851 1.00 72.25 208 SER A CA 1
ATOM 1650 C C . SER A 1 208 ? 11.729 4.945 -7.774 1.00 72.25 208 SER A C 1
ATOM 1652 O O . SER A 1 208 ? 10.632 5.358 -7.410 1.00 72.25 208 SER A O 1
ATOM 1654 N N . TYR A 1 209 ? 12.222 5.220 -8.975 1.00 80.56 209 TYR A N 1
ATOM 1655 C CA . TYR A 1 209 ? 11.428 5.799 -10.049 1.00 80.56 209 TYR A CA 1
ATOM 1656 C C . TYR A 1 209 ? 11.596 4.944 -11.295 1.00 80.56 209 TYR A C 1
ATOM 1658 O O . TYR A 1 209 ? 12.630 4.293 -11.486 1.00 80.56 209 TYR A O 1
ATOM 1666 N N . THR A 1 210 ? 10.581 4.962 -12.144 1.00 80.44 210 THR A N 1
ATOM 1667 C CA . THR A 1 210 ? 10.643 4.323 -13.456 1.00 80.44 210 THR A CA 1
ATOM 1668 C C . THR A 1 210 ? 11.108 5.361 -14.468 1.00 80.44 210 THR A C 1
ATOM 1670 O O . THR A 1 210 ? 10.556 6.454 -14.513 1.00 80.44 210 THR A O 1
ATOM 1673 N N . LEU A 1 211 ? 12.135 5.048 -15.257 1.00 84.44 211 LEU A N 1
ATOM 1674 C CA . LEU A 1 211 ? 12.559 5.870 -16.391 1.00 84.44 211 LEU A CA 1
ATOM 1675 C C . LEU A 1 211 ? 12.221 5.123 -17.679 1.00 84.44 211 LEU A C 1
ATOM 1677 O O . LEU A 1 211 ? 12.687 4.001 -17.879 1.00 84.44 211 LEU A O 1
ATOM 1681 N N . ILE A 1 212 ? 11.410 5.746 -18.526 1.00 82.06 212 ILE A N 1
ATOM 1682 C CA . ILE A 1 212 ? 11.027 5.249 -19.844 1.00 82.06 212 ILE A CA 1
ATOM 1683 C C . ILE A 1 212 ? 11.644 6.200 -20.867 1.00 82.06 212 ILE A C 1
ATOM 1685 O O . ILE A 1 212 ? 11.145 7.299 -21.084 1.00 82.06 212 ILE A O 1
ATOM 1689 N N . GLU A 1 213 ? 12.759 5.785 -21.460 1.00 84.62 213 GLU A N 1
ATOM 1690 C CA . GLU A 1 213 ? 13.494 6.576 -22.448 1.00 84.62 213 GLU A CA 1
ATOM 1691 C C . GLU A 1 213 ? 13.363 5.952 -23.840 1.00 84.62 213 GLU A C 1
ATOM 1693 O O . GLU A 1 213 ? 13.658 4.771 -24.049 1.00 84.62 213 GLU A O 1
ATOM 1698 N N . GLU A 1 214 ? 12.936 6.759 -24.807 1.00 80.50 214 GLU A N 1
ATOM 1699 C CA . GLU A 1 214 ? 12.999 6.422 -26.221 1.00 80.50 214 GLU A CA 1
ATOM 1700 C C . GLU A 1 214 ? 14.423 6.662 -26.727 1.00 80.50 214 GLU A C 1
ATOM 1702 O O . GLU A 1 214 ? 14.960 7.766 -26.667 1.00 80.50 214 GLU A O 1
ATOM 1707 N N . THR A 1 215 ? 15.047 5.616 -27.262 1.00 74.94 215 THR A N 1
ATOM 1708 C CA . THR A 1 215 ? 16.375 5.711 -27.875 1.00 74.94 215 THR A CA 1
ATOM 1709 C C . THR A 1 215 ? 16.276 5.417 -29.362 1.00 74.94 215 THR A C 1
ATOM 1711 O O . THR A 1 215 ? 15.484 4.580 -29.799 1.00 74.94 215 THR A O 1
ATOM 1714 N N . GLN A 1 216 ? 17.065 6.129 -30.168 1.00 70.38 216 GLN A N 1
ATOM 1715 C CA . GLN A 1 216 ? 17.083 5.897 -31.608 1.00 70.38 216 GLN A CA 1
ATOM 1716 C C . GLN A 1 216 ? 17.593 4.481 -31.875 1.00 70.38 216 GLN A C 1
ATOM 1718 O O . GLN A 1 216 ? 18.668 4.093 -31.410 1.00 70.38 216 GLN A O 1
ATOM 1723 N N . ALA A 1 217 ? 16.847 3.716 -32.669 1.00 58.47 217 ALA A N 1
ATOM 1724 C CA . ALA A 1 217 ? 17.394 2.517 -33.277 1.00 58.47 217 ALA A CA 1
ATOM 1725 C C . ALA A 1 217 ? 18.543 2.951 -34.202 1.00 58.47 217 ALA A C 1
ATOM 1727 O O . ALA A 1 217 ? 18.311 3.745 -35.108 1.00 58.47 217 ALA A O 1
ATOM 1728 N N . ILE A 1 218 ? 19.762 2.481 -33.901 1.00 61.22 218 ILE A N 1
ATOM 1729 C CA . ILE A 1 218 ? 21.039 2.661 -34.624 1.00 61.22 218 ILE A CA 1
ATOM 1730 C C . ILE A 1 218 ? 20.902 3.464 -35.932 1.00 61.22 218 ILE A C 1
ATOM 1732 O O . ILE A 1 218 ? 20.377 2.960 -36.926 1.00 61.22 218 ILE A O 1
ATOM 1736 N N . THR A 1 219 ? 21.431 4.687 -35.961 1.00 52.19 219 THR A N 1
ATOM 1737 C CA . THR A 1 219 ? 21.518 5.482 -37.189 1.00 52.19 219 THR A CA 1
ATOM 1738 C C . THR A 1 219 ? 22.582 4.900 -38.127 1.00 52.19 219 THR A C 1
ATOM 1740 O O . THR A 1 219 ? 23.705 4.596 -37.721 1.00 52.19 219 THR A O 1
ATOM 1743 N N . ILE A 1 220 ? 22.239 4.738 -39.410 1.00 56.44 220 ILE A N 1
ATOM 1744 C CA . ILE A 1 220 ? 23.181 4.378 -40.488 1.00 56.44 220 ILE A CA 1
ATOM 1745 C C . ILE A 1 220 ? 23.913 5.650 -40.935 1.00 56.44 220 ILE A C 1
ATOM 1747 O O . ILE A 1 220 ? 23.854 6.055 -42.091 1.00 56.44 220 ILE A O 1
ATOM 1751 N N . GLU A 1 221 ? 24.587 6.319 -40.010 1.00 54.44 221 GLU A N 1
ATOM 1752 C CA . GLU A 1 221 ? 25.420 7.472 -40.335 1.00 54.44 221 GLU A CA 1
ATOM 1753 C C . GLU A 1 221 ? 26.775 7.306 -39.661 1.00 54.44 221 GLU A C 1
ATOM 1755 O O . GLU A 1 221 ? 26.989 7.793 -38.563 1.00 54.44 221 GLU A O 1
ATOM 1760 N N . ASP A 1 222 ? 27.653 6.547 -40.331 1.00 44.03 222 ASP A N 1
ATOM 1761 C CA . ASP A 1 222 ? 29.110 6.738 -40.343 1.00 44.03 222 ASP A CA 1
ATOM 1762 C C . ASP A 1 222 ? 29.738 5.876 -41.460 1.00 44.03 222 ASP A C 1
ATOM 1764 O O . ASP A 1 222 ? 29.877 4.656 -41.366 1.00 44.03 222 ASP A O 1
ATOM 1768 N N . VAL A 1 223 ? 30.118 6.518 -42.567 1.00 58.62 223 VAL A N 1
ATOM 1769 C CA . VAL A 1 223 ? 30.548 5.902 -43.844 1.00 58.62 223 VAL A CA 1
ATOM 1770 C C . VAL A 1 223 ? 32.011 5.403 -43.831 1.00 58.62 223 VAL A C 1
ATOM 1772 O O . VAL A 1 223 ? 32.714 5.453 -44.831 1.00 58.62 223 VAL A O 1
ATOM 1775 N N . PHE A 1 224 ? 32.506 4.829 -42.732 1.00 62.84 224 PHE A N 1
ATOM 1776 C CA . PHE A 1 224 ? 33.785 4.099 -42.750 1.00 62.84 224 PHE A CA 1
ATOM 1777 C C . PHE A 1 224 ? 33.729 2.868 -41.844 1.00 62.84 224 PHE A C 1
ATOM 1779 O O . PHE A 1 224 ? 33.494 2.986 -40.644 1.00 62.84 224 PHE A O 1
ATOM 1786 N N . GLY A 1 225 ? 34.005 1.679 -42.398 1.00 63.75 225 GLY A N 1
ATOM 1787 C CA . GLY A 1 225 ? 33.877 0.394 -41.692 1.00 63.75 225 GLY A CA 1
ATOM 1788 C C . GLY A 1 225 ? 34.607 0.312 -40.340 1.00 63.75 225 GLY A C 1
ATOM 1789 O O . GLY A 1 225 ? 34.143 -0.385 -39.446 1.00 63.75 225 GLY A O 1
ATOM 1790 N N . VAL A 1 226 ? 35.694 1.071 -40.138 1.00 68.50 226 VAL A N 1
ATOM 1791 C CA . VAL A 1 226 ? 36.410 1.153 -38.846 1.00 68.50 226 VAL A CA 1
ATOM 1792 C C . VAL A 1 226 ? 35.602 1.903 -37.780 1.00 68.50 226 VAL A C 1
ATOM 1794 O O . VAL A 1 226 ? 35.573 1.475 -36.626 1.00 68.50 226 VAL A O 1
ATOM 1797 N N . ILE A 1 227 ? 34.915 2.987 -38.155 1.00 73.56 227 ILE A N 1
ATOM 1798 C CA . ILE A 1 227 ? 34.077 3.774 -37.239 1.00 73.56 227 ILE A CA 1
ATOM 1799 C C . ILE A 1 227 ? 32.863 2.943 -36.816 1.00 73.56 227 ILE A C 1
ATOM 1801 O O . ILE A 1 227 ? 32.577 2.843 -35.627 1.00 73.56 227 ILE A O 1
ATOM 1805 N N . VAL A 1 228 ? 32.224 2.237 -37.755 1.00 72.44 228 VAL A N 1
ATOM 1806 C CA . VAL A 1 228 ? 31.064 1.376 -37.460 1.00 72.44 228 VAL A CA 1
ATOM 1807 C C . VAL A 1 228 ? 31.435 0.203 -36.544 1.00 72.44 228 VAL A C 1
ATOM 1809 O O . VAL A 1 228 ? 30.669 -0.138 -35.641 1.00 72.44 228 VAL A O 1
ATOM 1812 N N . ILE A 1 229 ? 32.621 -0.395 -36.713 1.00 79.12 229 ILE A N 1
ATOM 1813 C CA . ILE A 1 229 ? 33.118 -1.441 -35.803 1.00 79.12 229 ILE A CA 1
ATOM 1814 C C . ILE A 1 229 ? 33.361 -0.864 -34.403 1.00 79.12 229 ILE A C 1
ATOM 1816 O O . ILE A 1 229 ? 32.922 -1.462 -33.421 1.00 79.12 229 ILE A O 1
ATOM 1820 N N . PHE A 1 230 ? 34.006 0.304 -34.294 1.00 82.69 230 PHE A N 1
ATOM 1821 C CA . PHE A 1 230 ? 34.230 0.961 -33.002 1.00 82.69 230 PHE A CA 1
ATOM 1822 C C . PHE A 1 230 ? 32.911 1.313 -32.304 1.00 82.69 230 PHE A C 1
ATOM 1824 O O . PHE A 1 230 ? 32.755 1.035 -31.116 1.00 82.69 230 PHE A O 1
ATOM 1831 N N . MET A 1 231 ? 31.940 1.853 -33.042 1.00 80.06 231 MET A N 1
ATOM 1832 C CA . MET A 1 231 ? 30.607 2.160 -32.524 1.00 80.06 231 MET A CA 1
ATOM 1833 C C . MET A 1 231 ? 29.868 0.888 -32.101 1.00 80.06 231 MET A C 1
ATOM 1835 O O . MET A 1 231 ? 29.332 0.843 -31.001 1.00 80.06 231 MET A O 1
ATOM 1839 N N . SER A 1 232 ? 29.934 -0.190 -32.889 1.00 80.62 232 SER A N 1
ATOM 1840 C CA . SER A 1 232 ? 29.354 -1.492 -32.521 1.00 80.62 232 SER A CA 1
ATOM 1841 C C . SER A 1 232 ? 29.977 -2.065 -31.243 1.00 80.62 232 SER A C 1
ATOM 1843 O O . SER A 1 232 ? 29.265 -2.601 -30.395 1.00 80.62 232 SER A O 1
ATOM 1845 N N . MET A 1 233 ? 31.295 -1.918 -31.063 1.00 84.12 233 MET A N 1
ATOM 1846 C CA . MET A 1 233 ? 31.972 -2.299 -29.820 1.00 84.12 233 MET A CA 1
ATOM 1847 C C . MET A 1 233 ? 31.545 -1.408 -28.651 1.00 84.12 233 MET A C 1
ATOM 1849 O O . MET A 1 233 ? 31.221 -1.932 -27.588 1.00 84.12 233 MET A O 1
ATOM 1853 N N . LYS A 1 234 ? 31.496 -0.083 -28.837 1.00 86.44 234 LYS A N 1
ATOM 1854 C CA . LYS A 1 234 ? 31.048 0.870 -27.811 1.00 86.44 234 LYS A CA 1
ATOM 1855 C C . LYS A 1 234 ? 29.624 0.554 -27.350 1.00 86.44 234 LYS A C 1
ATOM 1857 O O . LYS A 1 234 ? 29.391 0.483 -26.149 1.00 86.44 234 LYS A O 1
ATOM 1862 N N . THR A 1 235 ? 28.711 0.301 -28.283 1.00 84.06 235 THR A N 1
ATOM 1863 C CA . THR A 1 235 ? 27.321 -0.070 -27.993 1.00 84.06 235 THR A CA 1
ATOM 1864 C C . THR A 1 235 ? 27.224 -1.443 -27.335 1.00 84.06 235 THR A C 1
ATOM 1866 O O . THR A 1 235 ? 26.414 -1.638 -26.445 1.00 84.06 235 THR A O 1
ATOM 1869 N N . TYR A 1 236 ? 28.060 -2.417 -27.698 1.00 87.25 236 TYR A N 1
ATOM 1870 C CA . TYR A 1 236 ? 28.069 -3.701 -26.991 1.00 87.25 236 TYR A CA 1
ATOM 1871 C C . TYR A 1 236 ? 28.545 -3.559 -25.535 1.00 87.25 236 TYR A C 1
ATOM 1873 O O . TYR A 1 236 ? 27.935 -4.114 -24.621 1.00 87.25 236 TYR A O 1
ATOM 1881 N N . PHE A 1 237 ? 29.610 -2.783 -25.305 1.00 89.94 237 PHE A N 1
ATOM 1882 C CA . PHE A 1 237 ? 30.167 -2.537 -23.970 1.00 89.94 237 PHE A CA 1
ATOM 1883 C C . PHE A 1 237 ? 29.409 -1.479 -23.158 1.00 89.94 237 PHE A C 1
ATOM 1885 O O . PHE A 1 237 ? 29.722 -1.295 -21.984 1.00 89.94 237 PHE A O 1
ATOM 1892 N N . SER A 1 238 ? 28.392 -0.826 -23.729 1.00 87.75 238 SER A N 1
ATOM 1893 C CA . SER A 1 238 ? 27.405 -0.071 -22.951 1.00 87.75 238 SER A CA 1
ATOM 1894 C C . SER A 1 238 ? 26.328 -0.973 -22.335 1.00 87.75 238 SER A C 1
ATOM 1896 O O . SER A 1 238 ? 25.446 -0.466 -21.654 1.00 87.75 238 SER A O 1
ATOM 1898 N N . PHE A 1 239 ? 26.397 -2.293 -22.568 1.00 88.31 239 PHE A N 1
ATOM 1899 C CA . PHE A 1 239 ? 25.496 -3.318 -22.027 1.00 88.31 239 PHE A CA 1
ATOM 1900 C C . PHE A 1 239 ? 23.994 -3.007 -22.203 1.00 88.31 239 PHE A C 1
ATOM 1902 O O . PHE A 1 239 ? 23.239 -3.062 -21.232 1.00 88.31 239 PHE A O 1
ATOM 1909 N N . PRO A 1 240 ? 23.526 -2.709 -23.431 1.00 86.44 240 PRO A N 1
ATOM 1910 C CA . PRO A 1 240 ? 22.126 -2.404 -23.674 1.00 86.44 240 PRO A CA 1
ATOM 1911 C C . PRO A 1 240 ? 21.252 -3.651 -23.501 1.00 86.44 240 PRO A C 1
ATOM 1913 O O . PRO A 1 240 ? 21.629 -4.775 -23.866 1.00 86.44 240 PRO A O 1
ATOM 1916 N N . PHE A 1 241 ? 20.046 -3.440 -22.987 1.00 89.19 241 PHE A N 1
ATOM 1917 C CA . PHE A 1 241 ? 19.028 -4.468 -22.821 1.00 89.19 241 PHE A CA 1
ATOM 1918 C C . PHE A 1 241 ? 17.696 -4.013 -23.421 1.00 89.19 241 PHE A C 1
ATOM 1920 O O . PHE A 1 241 ? 17.475 -2.832 -23.665 1.00 89.19 241 PHE A O 1
ATOM 1927 N N . SER A 1 242 ? 16.828 -4.979 -23.695 1.00 85.50 242 SER A N 1
ATOM 1928 C CA . SER A 1 242 ? 15.453 -4.769 -24.130 1.00 85.50 242 SER A CA 1
ATOM 1929 C C . SER A 1 242 ? 14.521 -5.479 -23.161 1.00 85.50 242 SER A C 1
ATOM 1931 O O . SER A 1 242 ? 14.798 -6.605 -22.737 1.00 85.50 242 SER A O 1
ATOM 1933 N N . THR A 1 243 ? 13.421 -4.824 -22.814 1.00 87.06 243 THR A N 1
ATOM 1934 C CA . THR A 1 243 ? 12.395 -5.393 -21.945 1.00 87.06 243 THR A CA 1
ATOM 1935 C C . THR A 1 243 ? 11.320 -6.046 -22.796 1.00 87.06 243 THR A C 1
ATOM 1937 O O . THR A 1 243 ? 10.729 -5.411 -23.666 1.00 87.06 243 THR A O 1
ATOM 1940 N N . SER A 1 244 ? 11.052 -7.319 -22.529 1.00 86.81 244 SER A N 1
ATOM 1941 C CA . SER A 1 244 ? 9.953 -8.057 -23.144 1.00 86.81 244 SER A CA 1
ATOM 1942 C C . SER A 1 244 ? 8.817 -8.225 -22.144 1.00 86.81 244 SER A C 1
ATOM 1944 O O . SER A 1 244 ? 9.052 -8.556 -20.981 1.00 86.81 244 SER A O 1
ATOM 1946 N N . VAL A 1 245 ? 7.588 -7.987 -22.599 1.00 89.69 245 VAL A N 1
ATOM 1947 C CA . VAL A 1 245 ? 6.373 -8.235 -21.821 1.00 89.69 245 VAL A CA 1
ATOM 1948 C C . VAL A 1 245 ? 5.666 -9.428 -22.441 1.00 89.69 245 VAL A C 1
ATOM 1950 O O . VAL A 1 245 ? 5.317 -9.409 -23.619 1.00 89.69 245 VAL A O 1
ATOM 1953 N N . SER A 1 246 ? 5.472 -10.479 -21.654 1.00 90.06 246 SER A N 1
ATOM 1954 C CA . SER A 1 246 ? 4.750 -11.681 -22.070 1.00 90.06 246 SER A CA 1
ATOM 1955 C C . SER A 1 246 ? 3.633 -11.989 -21.082 1.00 90.06 246 SER A C 1
ATOM 1957 O O . SER A 1 246 ? 3.788 -11.809 -19.877 1.00 90.06 246 SER A O 1
ATOM 1959 N N . ILE A 1 247 ? 2.486 -12.422 -21.597 1.00 91.69 247 ILE A N 1
ATOM 1960 C CA . ILE A 1 247 ? 1.305 -12.750 -20.799 1.00 91.69 247 ILE A CA 1
ATOM 1961 C C . ILE A 1 247 ? 1.043 -14.240 -20.984 1.00 91.69 247 ILE A C 1
ATOM 1963 O O . ILE A 1 247 ? 0.879 -14.706 -22.110 1.00 91.69 247 ILE A O 1
ATOM 1967 N N . TYR A 1 248 ? 1.024 -14.984 -19.880 1.00 90.44 248 TYR A N 1
ATOM 1968 C CA . TYR A 1 248 ? 0.716 -16.412 -19.879 1.00 90.44 248 TYR A CA 1
ATOM 1969 C C . TYR A 1 248 ? -0.628 -16.640 -19.205 1.00 90.44 248 TYR A C 1
ATOM 1971 O O . TYR A 1 248 ? -0.785 -16.343 -18.021 1.00 90.44 248 TYR A O 1
ATOM 1979 N N . GLU A 1 249 ? -1.581 -17.189 -19.949 1.00 89.56 249 GLU A N 1
ATOM 1980 C CA . GLU A 1 249 ? -2.889 -17.583 -19.430 1.00 89.56 249 GLU A CA 1
ATOM 1981 C C . GLU A 1 249 ? -2.827 -18.984 -18.814 1.00 89.56 249 GLU A C 1
ATOM 1983 O O . GLU A 1 249 ? -2.210 -19.902 -19.366 1.00 89.56 249 GLU A O 1
ATOM 1988 N N . THR A 1 250 ? -3.471 -19.162 -17.661 1.00 85.50 250 THR A N 1
ATOM 1989 C CA . THR A 1 250 ? -3.527 -20.436 -16.943 1.00 85.50 250 THR A CA 1
ATOM 1990 C C . THR A 1 250 ? -4.981 -20.820 -16.653 1.00 85.50 250 THR A C 1
ATOM 1992 O O . THR A 1 250 ? -5.813 -20.000 -16.285 1.00 85.50 250 THR A O 1
ATOM 1995 N N . ASN A 1 251 ? -5.313 -22.107 -16.801 1.00 84.12 251 ASN A N 1
ATOM 1996 C CA . ASN A 1 251 ? -6.654 -22.622 -16.465 1.00 84.12 251 ASN A CA 1
ATOM 1997 C C . ASN A 1 251 ? -6.805 -22.964 -14.970 1.00 84.12 251 ASN A C 1
ATOM 1999 O O . ASN A 1 251 ? -7.899 -23.251 -14.488 1.00 84.12 251 ASN A O 1
ATOM 2003 N N . LEU A 1 252 ? -5.686 -23.023 -14.250 1.00 89.00 252 LEU A N 1
ATOM 2004 C CA . LEU A 1 252 ? -5.613 -23.347 -12.834 1.00 89.00 252 LEU A CA 1
ATOM 2005 C C . LEU A 1 252 ? -4.336 -22.726 -12.280 1.00 89.00 252 LEU A C 1
ATOM 2007 O O . LEU A 1 252 ? -3.240 -23.121 -12.681 1.00 89.00 252 LEU A O 1
ATOM 2011 N N . ASP A 1 253 ? -4.483 -21.803 -11.338 1.00 89.81 253 ASP A N 1
ATOM 2012 C CA . ASP A 1 253 ? -3.357 -21.071 -10.766 1.00 89.81 253 ASP A CA 1
ATOM 2013 C C . ASP A 1 253 ? -3.344 -21.138 -9.241 1.00 89.81 253 ASP A C 1
ATOM 2015 O O . ASP A 1 253 ? -4.378 -21.319 -8.591 1.00 89.81 253 ASP A O 1
ATOM 2019 N N . ASP A 1 254 ? -2.152 -20.997 -8.672 1.00 91.81 254 ASP A N 1
ATOM 2020 C CA . ASP A 1 254 ? -1.954 -20.883 -7.235 1.00 91.81 254 ASP A CA 1
ATOM 2021 C C . ASP A 1 254 ? -2.572 -19.576 -6.747 1.00 91.81 254 ASP A C 1
ATOM 2023 O O . ASP A 1 254 ? -2.240 -18.492 -7.227 1.00 91.81 254 ASP A O 1
ATOM 2027 N N . PHE A 1 255 ? -3.469 -19.682 -5.770 1.00 93.75 255 PHE A N 1
ATOM 2028 C CA . PHE A 1 255 ? -4.033 -18.508 -5.128 1.00 93.75 255 PHE A CA 1
ATOM 2029 C C . PHE A 1 255 ? -2.961 -17.862 -4.232 1.00 93.75 255 PHE A C 1
ATOM 2031 O O . PHE A 1 255 ? -2.178 -18.585 -3.603 1.00 93.75 255 PHE A O 1
ATOM 2038 N N . PRO A 1 256 ? -2.871 -16.527 -4.142 1.00 94.06 256 PRO A N 1
ATOM 2039 C CA . PRO A 1 256 ? -1.863 -15.889 -3.301 1.00 94.06 256 PRO A CA 1
ATOM 2040 C C . PRO A 1 256 ? -2.084 -16.191 -1.818 1.00 94.06 256 PRO A C 1
ATOM 2042 O O . PRO A 1 256 ? -3.127 -16.713 -1.407 1.00 94.06 256 PRO A O 1
ATOM 2045 N N . ALA A 1 257 ? -1.105 -15.815 -0.999 1.00 94.31 257 ALA A N 1
AT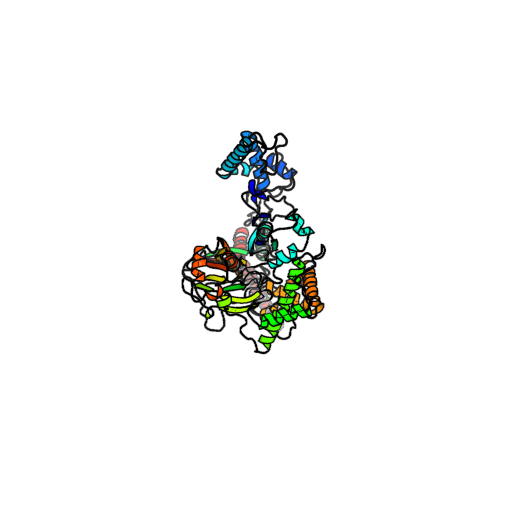OM 2046 C CA . ALA A 1 257 ? -1.340 -15.687 0.427 1.00 94.31 257 ALA A CA 1
ATOM 2047 C C . ALA A 1 257 ? -1.992 -14.335 0.724 1.00 94.31 257 ALA A C 1
ATOM 2049 O O . ALA A 1 257 ? -1.605 -13.306 0.166 1.00 94.31 257 ALA A O 1
ATOM 2050 N N . ILE A 1 258 ? -2.991 -14.355 1.606 1.00 95.12 258 ILE A N 1
ATOM 2051 C CA . ILE A 1 258 ? -3.726 -13.159 2.022 1.00 95.12 258 ILE A CA 1
ATOM 2052 C C . ILE A 1 258 ? -3.559 -13.012 3.518 1.00 95.12 258 ILE A C 1
ATOM 2054 O O . ILE A 1 258 ? -4.057 -13.827 4.293 1.00 95.12 258 ILE A O 1
ATOM 2058 N N . THR A 1 259 ? -2.854 -11.967 3.918 1.00 94.50 259 THR A N 1
ATOM 2059 C CA . THR A 1 259 ? -2.687 -11.591 5.313 1.00 94.50 259 THR A CA 1
ATOM 2060 C C . THR A 1 259 ? -3.676 -10.505 5.671 1.00 94.50 259 THR A C 1
ATOM 2062 O O . THR A 1 259 ? -3.821 -9.548 4.922 1.00 94.50 259 THR A O 1
ATOM 2065 N N . PHE A 1 260 ? -4.297 -10.597 6.840 1.00 94.06 260 PHE A N 1
ATOM 2066 C CA . PHE A 1 260 ? -5.082 -9.501 7.385 1.00 94.06 260 PHE A CA 1
ATOM 2067 C C . PHE A 1 260 ? -4.933 -9.371 8.899 1.00 94.06 260 PHE A C 1
ATOM 2069 O O . PHE A 1 260 ? -4.659 -10.347 9.604 1.00 94.06 260 PHE A O 1
ATOM 2076 N N . CYS A 1 261 ? -5.129 -8.151 9.395 1.00 91.69 261 CYS A N 1
ATOM 2077 C CA . CYS A 1 261 ? -5.079 -7.817 10.812 1.00 91.69 261 CYS A CA 1
ATOM 2078 C C . CYS A 1 261 ? -6.128 -6.754 11.152 1.00 91.69 261 CYS A C 1
ATOM 2080 O O . CYS A 1 261 ? -6.431 -5.885 10.334 1.00 91.69 261 CYS A O 1
ATOM 2082 N N . ASN A 1 262 ? -6.656 -6.782 12.374 1.00 89.75 262 ASN A N 1
ATOM 2083 C CA . ASN A 1 262 ? -7.497 -5.690 12.860 1.00 89.75 262 ASN A CA 1
ATOM 2084 C C . ASN A 1 262 ? -6.638 -4.424 13.029 1.00 89.75 262 ASN A C 1
ATOM 2086 O O . ASN A 1 262 ? -5.579 -4.501 13.648 1.00 89.75 262 ASN A O 1
ATOM 2090 N N . LEU A 1 263 ? -7.080 -3.269 12.507 1.00 87.56 263 LEU A N 1
ATOM 2091 C CA . LEU A 1 263 ? -6.384 -1.992 12.750 1.00 87.56 263 LEU A CA 1
ATOM 2092 C C . LEU A 1 263 ? -6.375 -1.630 14.239 1.00 87.56 263 LEU A C 1
ATOM 2094 O O . LEU A 1 263 ? -5.489 -0.913 14.699 1.00 87.56 263 LEU A O 1
ATOM 2098 N N . ASN A 1 264 ? -7.354 -2.133 14.989 1.00 82.81 264 ASN A N 1
ATOM 2099 C CA . ASN A 1 264 ? -7.377 -2.023 16.430 1.00 82.81 264 ASN A CA 1
ATOM 2100 C C . ASN A 1 264 ? -6.634 -3.197 17.081 1.00 82.81 264 ASN A C 1
ATOM 2102 O O . ASN A 1 264 ? -7.092 -4.341 17.061 1.00 82.81 264 ASN A O 1
ATOM 2106 N N . SER A 1 265 ? -5.499 -2.880 17.701 1.00 73.56 265 SER A N 1
ATOM 2107 C CA . SER A 1 265 ? -4.655 -3.847 18.405 1.00 73.56 265 SER A CA 1
ATOM 2108 C C . SER A 1 265 ? -5.238 -4.317 19.740 1.00 73.56 265 SER A C 1
ATOM 2110 O O . SER A 1 265 ? -4.890 -5.397 20.222 1.00 73.56 265 SER A O 1
ATOM 2112 N N . PHE A 1 266 ? -6.091 -3.524 20.386 1.00 74.12 266 PHE A N 1
ATOM 2113 C CA . PHE A 1 266 ? -6.466 -3.733 21.783 1.00 74.12 266 PHE A CA 1
ATOM 2114 C C . PHE A 1 266 ? -7.728 -4.587 21.900 1.00 74.12 266 PHE A C 1
ATOM 2116 O O . PHE A 1 266 ? -8.818 -4.101 22.200 1.00 74.12 266 PHE A O 1
ATOM 2123 N N . ASN A 1 267 ? -7.583 -5.899 21.699 1.00 70.62 267 ASN A N 1
ATOM 2124 C CA . ASN A 1 267 ? -8.658 -6.820 22.045 1.00 70.62 267 ASN A CA 1
ATOM 2125 C C . ASN A 1 267 ? -8.728 -7.013 23.570 1.00 70.62 267 ASN A C 1
ATOM 2127 O O . ASN A 1 267 ? -8.133 -7.931 24.129 1.00 70.62 267 ASN A O 1
ATOM 2131 N N . THR A 1 268 ? -9.489 -6.152 24.243 1.00 63.94 268 THR A N 1
ATOM 2132 C CA . THR A 1 268 ? -9.734 -6.214 25.696 1.00 63.94 268 THR A CA 1
ATOM 2133 C C . THR A 1 268 ? -10.546 -7.432 26.144 1.00 63.94 268 THR A C 1
ATOM 2135 O O . THR A 1 268 ? -10.723 -7.626 27.343 1.00 63.94 268 THR A O 1
ATOM 2138 N N . SER A 1 269 ? -11.041 -8.265 25.217 1.00 67.06 269 SER A N 1
ATOM 2139 C CA . SER A 1 269 ? -11.652 -9.552 25.574 1.00 67.06 269 SER A CA 1
ATOM 2140 C C . SER A 1 269 ? -10.626 -10.578 26.068 1.00 67.06 269 SER A C 1
ATOM 2142 O O . SER A 1 269 ? -11.010 -11.514 26.764 1.00 67.06 269 SER A O 1
ATOM 2144 N N . ASP A 1 270 ? -9.339 -10.407 25.749 1.00 73.31 270 ASP A N 1
ATOM 2145 C CA . ASP A 1 270 ? -8.267 -11.196 26.358 1.00 73.31 270 ASP A CA 1
ATOM 2146 C C . ASP A 1 270 ? -7.854 -10.564 27.693 1.00 73.31 270 ASP A C 1
ATOM 2148 O O . ASP A 1 270 ? -7.289 -9.468 27.735 1.00 73.31 270 ASP A O 1
ATOM 2152 N N . GLU A 1 271 ? -8.107 -11.279 28.789 1.00 76.69 271 GLU A N 1
ATOM 2153 C CA . GLU A 1 271 ? -7.772 -10.856 30.151 1.00 76.69 271 GLU A CA 1
ATOM 2154 C C . GLU A 1 271 ? -6.274 -10.549 30.311 1.00 76.69 271 GLU A C 1
ATOM 2156 O O . GLU A 1 271 ? -5.892 -9.635 31.040 1.00 76.69 271 GLU A O 1
ATOM 2161 N N . ASN A 1 272 ? -5.402 -11.251 29.585 1.00 77.12 272 ASN A N 1
ATOM 2162 C CA . ASN A 1 272 ? -3.967 -10.998 29.626 1.00 77.12 272 ASN A CA 1
ATOM 2163 C C . ASN A 1 272 ? -3.606 -9.654 29.003 1.00 77.12 272 ASN A C 1
ATOM 2165 O O . ASN A 1 272 ? -2.847 -8.888 29.598 1.00 77.12 272 ASN A O 1
ATOM 2169 N N . ILE A 1 273 ? -4.156 -9.376 27.819 1.00 77.62 273 ILE A N 1
ATOM 2170 C CA . ILE A 1 273 ? -3.946 -8.108 27.119 1.00 77.62 273 ILE A CA 1
ATOM 2171 C C . ILE A 1 273 ? -4.556 -6.975 27.942 1.00 77.62 273 ILE A C 1
ATOM 2173 O O . ILE A 1 273 ? -3.904 -5.951 28.129 1.00 77.62 273 ILE A O 1
ATOM 2177 N N . ALA A 1 274 ? -5.752 -7.174 28.501 1.00 80.38 274 ALA A N 1
ATOM 2178 C CA . ALA A 1 274 ? -6.398 -6.206 29.379 1.00 80.38 274 ALA A CA 1
ATOM 2179 C C . ALA A 1 274 ? -5.548 -5.900 30.625 1.00 80.38 274 ALA A C 1
ATOM 2181 O O . ALA A 1 274 ? -5.388 -4.736 30.985 1.00 80.38 274 ALA A O 1
ATOM 2182 N N . ASN A 1 275 ? -4.944 -6.915 31.251 1.00 83.94 275 ASN A N 1
ATOM 2183 C CA . ASN A 1 275 ? -4.073 -6.734 32.413 1.00 83.94 275 ASN A CA 1
ATOM 2184 C C . ASN A 1 275 ? -2.804 -5.944 32.074 1.00 83.94 275 ASN A C 1
ATOM 2186 O O . ASN A 1 275 ? -2.440 -5.036 32.820 1.00 83.94 275 ASN A O 1
ATOM 2190 N N . VAL A 1 276 ? -2.144 -6.254 30.951 1.00 84.62 276 VAL A N 1
ATOM 2191 C CA . VAL A 1 276 ? -0.967 -5.497 30.489 1.00 84.62 276 VAL A CA 1
ATOM 2192 C C . VAL A 1 276 ? -1.356 -4.059 30.162 1.00 84.62 276 VAL A C 1
ATOM 2194 O O . VAL A 1 276 ? -0.703 -3.137 30.637 1.00 84.62 276 VAL A O 1
ATOM 2197 N N . LEU A 1 277 ? -2.453 -3.862 29.426 1.00 83.94 277 LEU A N 1
ATOM 2198 C CA . LEU A 1 277 ? -2.963 -2.544 29.058 1.00 83.94 277 LEU A CA 1
ATOM 2199 C C . LEU A 1 277 ? -3.260 -1.696 30.304 1.00 83.94 277 LEU A C 1
ATOM 2201 O O . LEU A 1 277 ? -2.719 -0.603 30.442 1.00 83.94 277 LEU A O 1
ATOM 2205 N N . ASN A 1 278 ? -4.053 -2.219 31.244 1.00 85.38 278 ASN A N 1
ATOM 2206 C CA . ASN A 1 278 ? -4.420 -1.521 32.479 1.00 85.38 278 ASN A CA 1
ATOM 2207 C C . ASN A 1 278 ? -3.195 -1.202 33.338 1.00 85.38 278 ASN A C 1
ATOM 2209 O O . ASN A 1 278 ? -3.084 -0.097 33.871 1.00 85.38 278 ASN A O 1
ATOM 2213 N N . LYS A 1 279 ? -2.249 -2.144 33.438 1.00 87.50 279 LYS A N 1
ATOM 2214 C CA . LYS A 1 279 ? -0.984 -1.926 34.137 1.00 87.50 279 LYS A CA 1
ATOM 2215 C C . LYS A 1 279 ? -0.203 -0.779 33.497 1.00 87.50 279 LYS A C 1
ATOM 2217 O O . LYS A 1 279 ? 0.122 0.175 34.196 1.00 87.50 279 LYS A O 1
ATOM 2222 N N . THR A 1 280 ? 0.035 -0.823 32.185 1.00 86.56 280 THR A N 1
ATOM 2223 C CA . THR A 1 280 ? 0.781 0.222 31.469 1.00 86.56 280 THR A CA 1
ATOM 2224 C C . THR A 1 280 ? 0.091 1.584 31.564 1.00 86.56 280 THR A C 1
ATOM 2226 O O . THR A 1 280 ? 0.772 2.584 31.782 1.00 86.56 280 THR A O 1
ATOM 2229 N N . ILE A 1 281 ? -1.242 1.631 31.470 1.00 85.25 281 ILE A N 1
ATOM 2230 C CA . ILE A 1 281 ? -2.039 2.852 31.673 1.00 85.25 281 ILE A CA 1
ATOM 2231 C C . ILE A 1 281 ? -1.800 3.422 33.075 1.00 85.25 281 ILE A C 1
ATOM 2233 O O . ILE A 1 281 ? -1.479 4.602 33.207 1.00 85.25 281 ILE A O 1
ATOM 2237 N N . SER A 1 282 ? -1.904 2.582 34.111 1.00 85.94 282 SER A N 1
ATOM 2238 C CA . SER A 1 282 ? -1.752 3.010 35.507 1.00 85.94 282 SER A CA 1
ATOM 2239 C C . SER A 1 282 ? -0.331 3.466 35.852 1.00 85.94 282 SER A C 1
ATOM 2241 O O . SER A 1 282 ? -0.163 4.490 36.503 1.00 85.94 282 SER A O 1
ATOM 2243 N N . GLU A 1 283 ? 0.700 2.759 35.379 1.00 87.31 283 GLU A N 1
ATOM 2244 C CA . GLU A 1 283 ? 2.107 3.080 35.662 1.00 87.31 283 GLU A CA 1
ATOM 2245 C C . GLU A 1 283 ? 2.558 4.384 34.994 1.00 87.31 283 GLU A C 1
ATOM 2247 O O . GLU A 1 283 ? 3.466 5.050 35.489 1.00 87.31 283 GLU A O 1
ATOM 2252 N N . ASN A 1 284 ? 1.925 4.757 33.879 1.00 84.38 284 ASN A N 1
ATOM 2253 C CA . ASN A 1 284 ? 2.263 5.956 33.115 1.00 84.38 284 ASN A CA 1
ATOM 2254 C C . ASN A 1 284 ? 1.258 7.101 33.316 1.00 84.38 284 ASN A C 1
ATOM 2256 O O . ASN A 1 284 ? 1.365 8.111 32.624 1.00 84.38 284 ASN A O 1
ATOM 2260 N N . ASN A 1 285 ? 0.303 6.963 34.248 1.00 80.56 285 ASN A N 1
ATOM 2261 C CA . ASN A 1 285 ? -0.768 7.934 34.501 1.00 80.56 285 ASN A CA 1
ATOM 2262 C C . ASN A 1 285 ? -1.483 8.391 33.214 1.00 80.56 285 ASN A C 1
ATOM 2264 O O . ASN A 1 285 ? -1.763 9.577 33.044 1.00 80.56 285 ASN A O 1
ATOM 2268 N N . LEU A 1 286 ? -1.759 7.461 32.292 1.00 76.69 286 LEU A N 1
ATOM 2269 C CA . LEU A 1 286 ? -2.467 7.794 31.056 1.00 76.69 286 LEU A CA 1
ATOM 2270 C C . LEU A 1 286 ? -3.935 8.074 31.375 1.00 76.69 286 LEU A C 1
ATOM 2272 O O . LEU A 1 286 ? -4.693 7.170 31.728 1.00 76.69 286 LEU A O 1
ATOM 2276 N N . THR A 1 287 ? -4.335 9.334 31.260 1.00 66.25 287 THR A N 1
ATOM 2277 C CA . THR A 1 287 ? -5.718 9.777 31.432 1.00 66.25 287 THR A CA 1
ATOM 2278 C C . THR A 1 287 ? -6.458 9.805 30.098 1.00 66.25 287 THR A C 1
ATOM 2280 O O . THR A 1 287 ? -5.865 9.971 29.035 1.00 66.25 287 THR A O 1
ATOM 2283 N N . LEU A 1 288 ? -7.789 9.670 30.156 1.00 55.78 288 LEU A N 1
ATOM 2284 C CA . LEU A 1 288 ? -8.670 9.927 29.006 1.00 55.78 288 LEU A CA 1
ATOM 2285 C C . LEU A 1 288 ? -8.681 11.416 28.620 1.00 55.78 288 LEU A C 1
ATOM 2287 O O . LEU A 1 288 ? -8.996 11.759 27.487 1.00 55.78 288 LEU A O 1
ATOM 2291 N N . GLU A 1 289 ? -8.313 12.281 29.562 1.00 55.75 289 GLU A N 1
ATOM 2292 C CA . GLU A 1 289 ? -8.084 13.707 29.366 1.00 55.75 289 GLU A CA 1
ATOM 2293 C C . GLU A 1 289 ? -6.630 13.908 28.937 1.00 55.75 289 GLU A C 1
ATOM 2295 O O . GLU A 1 289 ? -5.735 14.112 29.759 1.00 55.75 289 GLU A O 1
ATOM 2300 N N . ILE A 1 290 ? -6.374 13.772 27.640 1.00 58.72 290 ILE A N 1
ATOM 2301 C CA . ILE A 1 290 ? -5.179 14.361 27.037 1.00 58.72 290 ILE A CA 1
ATOM 2302 C C . ILE A 1 290 ? -5.408 15.879 27.067 1.00 58.72 290 ILE A C 1
ATOM 2304 O O . ILE A 1 290 ? -6.527 16.316 26.809 1.00 58.72 290 ILE A O 1
ATOM 2308 N N . ASN A 1 291 ? -4.382 16.673 27.388 1.00 59.19 291 ASN A N 1
ATOM 2309 C CA . ASN A 1 291 ? -4.395 18.134 27.243 1.00 59.19 291 ASN A CA 1
ATOM 2310 C C . ASN A 1 291 ? -3.567 18.501 26.003 1.00 59.19 291 ASN A C 1
ATOM 2312 O O . ASN A 1 291 ? -2.371 18.768 26.142 1.00 59.19 291 ASN A O 1
ATOM 2316 N N . PRO A 1 292 ? -4.139 18.473 24.785 1.00 60.81 292 PRO A N 1
ATOM 2317 C CA . PRO A 1 292 ? -3.388 18.817 23.592 1.00 60.81 292 PRO A CA 1
ATOM 2318 C C . PRO A 1 292 ? -3.115 20.321 23.588 1.00 60.81 292 PRO A C 1
ATOM 2320 O O . PRO A 1 292 ? -3.979 21.125 23.946 1.00 60.81 292 PRO A O 1
ATOM 2323 N N . SER A 1 293 ? -1.918 20.703 23.167 1.00 63.19 293 SER A N 1
ATOM 2324 C CA . SER A 1 293 ? -1.520 22.098 22.971 1.00 63.19 293 SER A CA 1
ATOM 2325 C C . SER A 1 293 ? -1.350 22.383 21.478 1.00 63.19 293 SER A C 1
ATOM 2327 O O . SER A 1 293 ? -1.379 21.465 20.659 1.00 63.19 293 SER A O 1
ATOM 2329 N N . GLU A 1 294 ? -1.149 23.647 21.095 1.00 61.34 294 GLU A N 1
ATOM 2330 C CA . GLU A 1 294 ? -0.740 23.963 19.716 1.00 61.34 294 GLU A CA 1
ATOM 2331 C C . GLU A 1 294 ? 0.585 23.273 19.337 1.00 61.34 294 GLU A C 1
ATOM 2333 O O . GLU A 1 294 ? 0.768 22.879 18.189 1.00 61.34 294 GLU A O 1
ATOM 2338 N N . GLU A 1 295 ? 1.477 23.057 20.310 1.00 65.00 295 GLU A N 1
ATOM 2339 C CA . GLU A 1 295 ? 2.764 22.374 20.121 1.00 65.00 295 GLU A CA 1
ATOM 2340 C C . GLU A 1 295 ? 2.638 20.840 20.062 1.00 65.00 295 GLU A C 1
ATOM 2342 O O . GLU A 1 295 ? 3.472 20.180 19.439 1.00 65.00 295 GLU A O 1
ATOM 2347 N N . SER A 1 296 ? 1.595 20.258 20.668 1.00 71.00 296 SER A N 1
ATOM 2348 C CA . SER A 1 296 ? 1.291 18.824 20.578 1.00 71.00 296 SER A CA 1
ATOM 2349 C C . SER A 1 296 ? -0.196 18.582 20.286 1.00 71.00 296 SER A C 1
ATOM 2351 O O . SER A 1 296 ? -1.013 18.455 21.207 1.00 71.00 296 SER A O 1
ATOM 2353 N N . PRO A 1 297 ? -0.567 18.524 18.993 1.00 76.38 297 PRO A N 1
ATOM 2354 C CA . PRO A 1 297 ? -1.925 18.226 18.556 1.00 76.38 297 PRO A CA 1
ATOM 2355 C C . PRO A 1 297 ? -2.452 16.897 19.110 1.00 76.38 297 PRO A C 1
ATOM 2357 O O . PRO A 1 297 ? -1.697 15.938 19.275 1.00 76.38 297 PRO A O 1
ATOM 2360 N N . ALA A 1 298 ? -3.776 16.789 19.280 1.00 76.44 298 ALA A N 1
ATOM 2361 C CA . ALA A 1 298 ? -4.434 15.598 19.837 1.00 76.44 298 ALA A CA 1
ATOM 2362 C C . ALA A 1 298 ? -4.038 14.292 19.124 1.00 76.44 298 ALA A C 1
ATOM 2364 O O . ALA A 1 298 ? -3.883 13.250 19.757 1.00 76.44 298 ALA A O 1
ATOM 2365 N N . ILE A 1 299 ? -3.828 14.350 17.805 1.00 79.81 299 ILE A N 1
ATOM 2366 C CA . ILE A 1 299 ? -3.397 13.196 17.009 1.00 79.81 299 ILE A CA 1
ATOM 2367 C C . ILE A 1 299 ? -2.019 12.669 17.434 1.00 79.81 299 ILE A C 1
ATOM 2369 O O . ILE A 1 299 ? -1.838 11.456 17.530 1.00 79.81 299 ILE A O 1
ATOM 2373 N N . ASN A 1 300 ? -1.072 13.555 17.755 1.00 82.50 300 ASN A N 1
ATOM 2374 C CA . ASN A 1 300 ? 0.282 13.167 18.144 1.00 82.50 300 ASN A CA 1
ATOM 2375 C C . ASN A 1 300 ? 0.281 12.487 19.512 1.00 82.50 300 ASN A C 1
ATOM 2377 O O . ASN A 1 300 ? 0.919 11.450 19.679 1.00 82.50 300 ASN A O 1
ATOM 2381 N N . GLU A 1 301 ? -0.477 13.021 20.469 1.00 79.88 301 GLU A N 1
ATOM 2382 C CA . GLU A 1 301 ? -0.584 12.440 21.811 1.00 79.88 301 GLU A CA 1
ATOM 2383 C C . GLU A 1 301 ? -1.276 11.069 21.805 1.00 79.88 301 GLU A C 1
ATOM 2385 O O . GLU A 1 301 ? -0.811 10.127 22.460 1.00 79.88 301 GLU A O 1
ATOM 2390 N N . VAL A 1 302 ? -2.340 10.913 21.007 1.00 83.25 302 VAL A N 1
ATOM 2391 C CA . VAL A 1 302 ? -3.016 9.618 20.822 1.00 83.25 302 VAL A CA 1
ATOM 2392 C C . VAL A 1 302 ? -2.061 8.600 20.205 1.00 83.25 302 VAL A C 1
ATOM 2394 O O . VAL A 1 302 ? -1.891 7.512 20.755 1.00 83.25 302 VAL A O 1
ATOM 2397 N N . GLN A 1 303 ? -1.358 8.961 19.128 1.00 86.44 303 GLN A N 1
ATOM 2398 C CA . GLN A 1 303 ? -0.390 8.071 18.481 1.00 86.44 303 GLN A CA 1
ATOM 2399 C C . GLN A 1 303 ? 0.806 7.734 19.380 1.00 86.44 303 GLN A C 1
ATOM 2401 O O . GLN A 1 303 ? 1.320 6.615 19.338 1.00 86.44 303 GLN A O 1
ATOM 2406 N N . ARG A 1 304 ? 1.270 8.678 20.201 1.00 86.81 304 ARG A N 1
ATOM 2407 C CA . ARG A 1 304 ? 2.372 8.458 21.144 1.00 86.81 304 ARG A CA 1
ATOM 2408 C C . ARG A 1 304 ? 1.972 7.457 22.228 1.00 86.81 304 ARG A C 1
ATOM 2410 O O . ARG A 1 304 ? 2.710 6.505 22.484 1.00 86.81 304 ARG A O 1
ATOM 2417 N N . SER A 1 305 ? 0.775 7.617 22.791 1.00 86.69 305 SER A N 1
ATOM 2418 C CA . SER A 1 305 ? 0.194 6.686 23.768 1.00 86.69 305 SER A CA 1
ATOM 2419 C C . SER A 1 305 ? -0.054 5.304 23.156 1.00 86.69 305 SER A C 1
ATOM 2421 O O . SER A 1 305 ? 0.308 4.286 23.747 1.00 86.69 305 SER A O 1
ATOM 2423 N N . TYR A 1 306 ? -0.572 5.259 21.925 1.00 87.75 306 TYR A N 1
ATOM 2424 C CA . TYR A 1 306 ? -0.754 4.029 21.156 1.00 87.75 306 TYR A CA 1
ATOM 2425 C C . TYR A 1 306 ? 0.546 3.236 21.010 1.00 87.75 306 TYR A C 1
ATOM 2427 O O . TYR A 1 306 ? 0.593 2.042 21.310 1.00 87.75 306 TYR A O 1
ATOM 2435 N N . LYS A 1 307 ? 1.623 3.910 20.579 1.00 89.56 307 LYS A N 1
ATOM 2436 C CA . LYS A 1 307 ? 2.947 3.302 20.383 1.00 89.56 307 LYS A CA 1
ATOM 2437 C C . LYS A 1 307 ? 3.470 2.678 21.679 1.00 89.56 307 LYS A C 1
ATOM 2439 O O . LYS A 1 307 ? 4.020 1.579 21.628 1.00 89.56 307 LYS A O 1
ATOM 2444 N N . LEU A 1 308 ? 3.262 3.334 22.824 1.00 89.88 308 LEU A N 1
ATOM 2445 C CA . LEU A 1 308 ? 3.642 2.811 24.140 1.00 89.88 308 LEU A CA 1
ATOM 2446 C C . LEU A 1 308 ? 2.876 1.543 24.508 1.00 89.88 308 LEU A C 1
ATOM 2448 O O . LEU A 1 308 ? 3.486 0.544 24.902 1.00 89.88 308 LEU A O 1
ATOM 2452 N N . LEU A 1 309 ? 1.554 1.575 24.373 1.00 88.31 309 LEU A N 1
ATOM 2453 C CA . LEU A 1 309 ? 0.697 0.442 24.711 1.00 88.31 309 LEU A CA 1
ATOM 2454 C C . LEU A 1 309 ? 0.994 -0.757 23.804 1.00 88.31 309 LEU A C 1
ATOM 2456 O O . LEU A 1 309 ? 1.218 -1.863 24.296 1.00 88.31 309 LEU A O 1
ATOM 2460 N N . ALA A 1 310 ? 1.089 -0.530 22.492 1.00 88.44 310 ALA A N 1
ATOM 2461 C CA . ALA A 1 310 ? 1.425 -1.564 21.518 1.00 88.44 310 ALA A CA 1
ATOM 2462 C C . ALA A 1 310 ? 2.806 -2.188 21.785 1.00 88.44 310 ALA A C 1
ATOM 2464 O O . ALA A 1 310 ? 2.959 -3.407 21.700 1.00 88.44 310 ALA A O 1
ATOM 2465 N N . ALA A 1 311 ? 3.805 -1.379 22.159 1.00 89.50 311 ALA A N 1
ATOM 2466 C CA . ALA A 1 311 ? 5.144 -1.866 22.485 1.00 89.50 311 ALA A CA 1
ATOM 2467 C C . ALA A 1 311 ? 5.145 -2.782 23.716 1.00 89.50 311 ALA A C 1
ATOM 2469 O O . ALA A 1 311 ? 5.761 -3.848 23.694 1.00 89.50 311 ALA A O 1
ATOM 2470 N N . ASN A 1 312 ? 4.435 -2.390 24.777 1.00 88.50 312 ASN A N 1
ATOM 2471 C CA . ASN A 1 312 ? 4.354 -3.174 26.010 1.00 88.50 312 ASN A CA 1
ATOM 2472 C C . ASN A 1 312 ? 3.606 -4.495 25.806 1.00 88.50 312 ASN A C 1
ATOM 2474 O O . ASN A 1 312 ? 4.070 -5.531 26.283 1.00 88.50 312 ASN A O 1
ATOM 2478 N N . ILE A 1 313 ? 2.505 -4.480 25.048 1.00 86.31 313 ILE A N 1
ATOM 2479 C CA . ILE A 1 313 ? 1.755 -5.698 24.712 1.00 86.31 313 ILE A CA 1
ATOM 2480 C C . ILE A 1 313 ? 2.620 -6.654 23.891 1.00 86.31 313 ILE A C 1
ATOM 2482 O O . ILE A 1 313 ? 2.718 -7.835 24.227 1.00 86.31 313 ILE A O 1
ATOM 2486 N N . LEU A 1 314 ? 3.287 -6.157 22.845 1.00 85.19 314 LEU A N 1
ATOM 2487 C CA . LEU A 1 314 ? 4.134 -7.004 22.010 1.00 85.19 314 LEU A CA 1
ATOM 2488 C C . LEU A 1 314 ? 5.318 -7.573 22.800 1.00 85.19 314 LEU A C 1
ATOM 2490 O O . LEU A 1 314 ? 5.664 -8.741 22.627 1.00 85.19 314 LEU A O 1
ATOM 2494 N N . ASN A 1 315 ? 5.918 -6.779 23.690 1.00 86.00 315 ASN A N 1
ATOM 2495 C CA . ASN A 1 315 ? 7.000 -7.235 24.556 1.00 86.00 315 ASN A CA 1
ATOM 2496 C C . ASN A 1 315 ? 6.544 -8.343 25.516 1.00 86.00 315 ASN A C 1
ATOM 2498 O O . ASN A 1 315 ? 7.217 -9.367 25.625 1.00 86.00 315 ASN A O 1
ATOM 2502 N N . ASP A 1 316 ? 5.395 -8.180 26.174 1.00 85.31 316 ASP A N 1
ATOM 2503 C CA . ASP A 1 316 ? 4.826 -9.220 27.035 1.00 85.31 316 ASP A CA 1
ATOM 2504 C C . ASP A 1 316 ? 4.542 -10.509 26.247 1.00 85.31 316 ASP A C 1
ATOM 2506 O O . ASP A 1 316 ? 4.958 -11.600 26.647 1.00 85.31 316 ASP A O 1
ATOM 2510 N N . LEU A 1 317 ? 3.932 -10.387 25.067 1.00 80.62 317 LEU A N 1
ATOM 2511 C CA . LEU A 1 317 ? 3.672 -11.521 24.187 1.00 80.62 317 LEU A CA 1
ATOM 2512 C C . LEU A 1 317 ? 4.966 -12.233 23.763 1.00 80.62 317 LEU A C 1
ATOM 2514 O O . LEU A 1 317 ? 5.053 -13.462 23.819 1.00 80.62 317 LEU A O 1
ATOM 2518 N N . PHE A 1 318 ? 5.989 -11.474 23.375 1.00 79.81 318 PHE A N 1
ATOM 2519 C CA . PHE A 1 318 ? 7.291 -12.009 22.992 1.00 79.81 318 PHE A CA 1
ATOM 2520 C C . PHE A 1 318 ? 7.947 -12.785 24.141 1.00 79.81 318 PHE A C 1
ATOM 2522 O O . PHE A 1 318 ? 8.445 -13.897 23.942 1.00 79.81 318 PHE A O 1
ATOM 2529 N N . LEU A 1 319 ? 7.882 -12.257 25.368 1.00 80.50 319 LEU A N 1
ATOM 2530 C CA . LEU A 1 319 ? 8.374 -12.937 26.568 1.00 80.50 319 LEU A CA 1
ATOM 2531 C C . LEU A 1 319 ? 7.603 -14.235 26.855 1.00 80.50 319 LEU A C 1
ATOM 2533 O O . LEU A 1 319 ? 8.207 -15.245 27.232 1.00 80.50 319 LEU A O 1
ATOM 2537 N N . ARG A 1 320 ? 6.285 -14.261 26.637 1.00 79.38 320 ARG A N 1
ATOM 2538 C CA . ARG A 1 320 ? 5.467 -15.477 26.793 1.00 79.38 320 ARG A CA 1
ATOM 2539 C C . ARG A 1 320 ? 5.806 -16.544 25.761 1.00 79.38 320 ARG A C 1
ATOM 2541 O O . ARG A 1 320 ? 5.953 -17.710 26.126 1.00 79.38 320 ARG A O 1
ATOM 2548 N N . ILE A 1 321 ? 5.975 -16.152 24.497 1.00 76.44 321 ILE A N 1
ATOM 2549 C CA . ILE A 1 321 ? 6.403 -17.058 23.421 1.00 76.44 321 ILE A CA 1
ATOM 2550 C C . ILE A 1 321 ? 7.778 -17.643 23.757 1.00 76.44 321 ILE A C 1
ATOM 2552 O O . ILE A 1 321 ? 7.952 -18.860 23.719 1.00 76.44 321 ILE A O 1
ATOM 2556 N N . ARG A 1 322 ? 8.729 -16.802 24.186 1.00 76.00 322 ARG A N 1
ATOM 2557 C CA . ARG A 1 322 ? 10.076 -17.231 24.595 1.00 76.00 322 ARG A CA 1
ATOM 2558 C C . ARG A 1 322 ? 10.060 -18.213 25.769 1.00 76.00 322 ARG A C 1
ATOM 2560 O O . ARG A 1 322 ? 10.869 -19.134 25.805 1.00 76.00 322 ARG A O 1
ATOM 2567 N N . THR A 1 323 ? 9.167 -18.015 26.735 1.00 74.19 323 THR A N 1
ATOM 2568 C CA . THR A 1 323 ? 9.058 -18.866 27.935 1.00 74.19 323 THR A CA 1
ATOM 2569 C C . THR A 1 323 ? 8.181 -20.105 27.734 1.00 74.19 323 THR A C 1
ATOM 2571 O O . THR A 1 323 ? 8.001 -20.873 28.678 1.00 74.19 323 THR A O 1
ATOM 2574 N N . GLY A 1 324 ? 7.632 -20.319 26.531 1.00 67.88 324 GLY A N 1
ATOM 2575 C CA . GLY A 1 324 ? 6.729 -21.437 26.235 1.00 67.88 324 GLY A CA 1
ATOM 2576 C C . GLY A 1 324 ? 5.373 -21.345 26.946 1.00 67.88 324 GLY A C 1
ATOM 2577 O O . GLY A 1 324 ? 4.669 -22.343 27.053 1.00 67.88 324 GLY A O 1
ATOM 2578 N N . ARG A 1 325 ? 5.010 -20.159 27.452 1.00 63.50 325 ARG A N 1
ATOM 2579 C CA . ARG A 1 325 ? 3.765 -19.883 28.193 1.00 63.50 325 ARG A CA 1
ATOM 2580 C C . ARG A 1 325 ? 2.725 -19.142 27.352 1.00 63.50 325 ARG A C 1
ATOM 2582 O O . ARG A 1 325 ? 1.789 -18.568 27.902 1.00 63.50 325 ARG A O 1
ATOM 2589 N N . ALA A 1 326 ? 2.905 -19.097 26.035 1.00 61.47 326 ALA A N 1
ATOM 2590 C CA . ALA A 1 326 ? 1.957 -18.448 25.143 1.00 61.47 326 ALA A CA 1
ATOM 2591 C C . ALA A 1 326 ? 0.620 -19.207 25.155 1.00 61.47 326 ALA A C 1
ATOM 2593 O O . ALA A 1 326 ? 0.512 -20.306 24.616 1.00 61.47 326 ALA A O 1
ATOM 2594 N N . THR A 1 327 ? -0.391 -18.618 25.787 1.00 56.34 327 THR A N 1
ATOM 2595 C CA . THR A 1 327 ? -1.794 -19.001 25.616 1.00 56.34 327 THR A CA 1
ATOM 2596 C C . THR A 1 327 ? -2.342 -18.353 24.345 1.00 56.34 327 THR A C 1
ATOM 2598 O O . THR A 1 327 ? -1.870 -17.288 23.946 1.00 56.34 327 THR A O 1
ATOM 2601 N N . GLU A 1 328 ? -3.325 -18.982 23.692 1.00 55.22 328 GLU A N 1
ATOM 2602 C CA . GLU A 1 328 ? -4.030 -18.346 22.572 1.00 55.22 328 GLU A CA 1
ATOM 2603 C C . GLU A 1 328 ? -4.686 -17.044 23.050 1.00 55.22 328 GLU A C 1
ATOM 2605 O O . GLU A 1 328 ? -5.533 -17.081 23.938 1.00 55.22 328 GLU A O 1
ATOM 2610 N N . THR A 1 329 ? -4.280 -15.909 22.476 1.00 57.97 329 THR A N 1
ATOM 2611 C CA . THR A 1 329 ? -4.768 -14.576 22.859 1.00 57.97 329 THR A CA 1
ATOM 2612 C C . THR A 1 329 ? -6.175 -14.302 22.328 1.00 57.97 329 THR A C 1
ATOM 2614 O O . THR A 1 329 ? -7.045 -13.833 23.051 1.00 57.97 329 THR A O 1
ATOM 2617 N N . SER A 1 330 ? -6.448 -14.646 21.063 1.00 65.56 330 SER A N 1
ATOM 2618 C CA . SER A 1 330 ? -7.795 -14.562 20.485 1.00 65.56 330 SER A CA 1
ATOM 2619 C C . SER A 1 330 ? -8.041 -15.636 19.428 1.00 65.56 330 SER A C 1
ATOM 2621 O O . SER A 1 330 ? -7.115 -16.095 18.736 1.00 65.56 330 SER A O 1
ATOM 2623 N N . LYS A 1 331 ? -9.297 -16.075 19.313 1.00 77.31 331 LYS A N 1
ATOM 2624 C CA . LYS A 1 331 ? -9.707 -17.082 18.333 1.00 77.31 331 LYS A CA 1
ATOM 2625 C C . LYS A 1 331 ? -9.957 -16.422 16.985 1.00 77.31 331 LYS A C 1
ATOM 2627 O O . LYS A 1 331 ? -10.307 -15.250 16.896 1.00 77.31 331 LYS A O 1
ATOM 2632 N N . PHE A 1 332 ? -9.784 -17.187 15.914 1.00 85.31 332 PHE A N 1
ATOM 2633 C CA . PHE A 1 332 ? -10.093 -16.713 14.563 1.00 85.31 332 PHE A CA 1
ATOM 2634 C C . PHE A 1 332 ? -11.557 -16.264 14.462 1.00 85.31 332 PHE A C 1
ATOM 2636 O O . PHE A 1 332 ? -11.845 -15.231 13.872 1.00 85.31 332 PHE A O 1
ATOM 2643 N N . GLU A 1 333 ? -12.457 -16.990 15.126 1.00 85.94 333 GLU A N 1
ATOM 2644 C CA . GLU A 1 333 ? -13.902 -16.758 15.153 1.00 85.94 333 GLU A CA 1
ATOM 2645 C C . GLU A 1 333 ? -14.304 -15.469 15.909 1.00 85.94 333 GLU A C 1
ATOM 2647 O O . GLU A 1 333 ? -15.420 -14.953 15.757 1.00 85.94 333 GLU A O 1
ATOM 2652 N N . ASP A 1 334 ? -13.388 -14.903 16.702 1.00 82.88 334 ASP A N 1
ATOM 2653 C CA . ASP A 1 334 ? -13.594 -13.610 17.356 1.00 82.88 334 ASP A CA 1
ATOM 2654 C C . ASP A 1 334 ? -13.499 -12.466 16.337 1.00 82.88 334 ASP A C 1
ATOM 2656 O O . ASP A 1 334 ? -14.270 -11.509 16.427 1.00 82.88 334 ASP A O 1
ATOM 2660 N N . LEU A 1 335 ? -12.636 -12.602 15.324 1.00 88.56 335 LEU A N 1
ATOM 2661 C CA . LEU A 1 335 ? -12.443 -11.620 14.255 1.00 88.56 335 LEU A CA 1
ATOM 2662 C C . LEU A 1 335 ? -13.275 -11.954 13.009 1.00 88.56 335 LEU A C 1
ATOM 2664 O O . LEU A 1 335 ? -13.975 -11.090 12.498 1.00 88.56 335 LEU A O 1
ATOM 2668 N N . VAL A 1 336 ? -13.238 -13.194 12.527 1.00 92.88 336 VAL A N 1
ATOM 2669 C CA . VAL A 1 336 ? -13.900 -13.631 11.288 1.00 92.88 336 VAL A CA 1
ATOM 2670 C C . VAL A 1 336 ? -15.132 -14.454 11.631 1.00 92.88 336 VAL A C 1
ATOM 2672 O O . VAL A 1 336 ? -15.022 -15.537 12.201 1.00 92.88 336 VAL A O 1
ATOM 2675 N N . PHE A 1 337 ? -16.319 -13.964 11.273 1.00 92.00 337 PHE A N 1
ATOM 2676 C CA . PHE A 1 337 ? -17.569 -14.682 11.551 1.00 92.00 337 PHE A CA 1
ATOM 2677 C C . PHE A 1 337 ? -18.147 -15.414 10.332 1.00 92.00 337 PHE A C 1
ATOM 2679 O O . PHE A 1 337 ? -19.041 -16.247 10.492 1.00 92.00 337 PHE A O 1
ATOM 2686 N N . SER A 1 338 ? -17.603 -15.157 9.140 1.00 94.06 338 SER A N 1
ATOM 2687 C CA . SER A 1 338 ? -17.971 -15.814 7.885 1.00 94.06 338 SER A CA 1
ATOM 2688 C C . SER A 1 338 ? -16.756 -15.885 6.962 1.00 94.06 338 SER A C 1
ATOM 2690 O O . SER A 1 338 ? -15.990 -14.926 6.881 1.00 94.06 338 SER A O 1
ATOM 2692 N N . CYS A 1 339 ? -16.545 -17.030 6.313 1.00 96.00 339 CYS A N 1
ATOM 2693 C CA . CYS A 1 339 ? -15.359 -17.306 5.502 1.00 96.00 339 CYS A CA 1
ATOM 2694 C C . CYS A 1 339 ? -15.722 -18.262 4.368 1.00 96.00 339 CYS A C 1
ATOM 2696 O O . CYS A 1 339 ? -16.156 -19.389 4.635 1.00 96.00 339 CYS A O 1
ATOM 2698 N N . TYR A 1 340 ? -15.493 -17.843 3.124 1.00 96.25 340 TYR A N 1
ATOM 2699 C CA . TYR A 1 340 ? -15.660 -18.686 1.943 1.00 96.25 340 TYR A CA 1
ATOM 2700 C C . TYR A 1 340 ? -14.481 -18.530 0.989 1.00 96.25 340 TYR A C 1
ATOM 2702 O O . TYR A 1 340 ? -14.054 -17.420 0.698 1.00 96.25 340 TYR A O 1
ATOM 2710 N N . PHE A 1 341 ? -13.980 -19.643 0.465 1.00 95.94 341 PHE A N 1
ATOM 2711 C CA . PHE A 1 341 ? -13.004 -19.673 -0.617 1.00 95.94 341 PHE A CA 1
ATOM 2712 C C . PHE A 1 341 ? -13.541 -20.535 -1.757 1.00 95.94 341 PHE A C 1
ATOM 2714 O O . PHE A 1 341 ? -13.887 -21.696 -1.528 1.00 95.94 341 PHE A O 1
ATOM 2721 N N . ASN A 1 342 ? -13.633 -19.988 -2.972 1.00 94.00 342 ASN A N 1
ATOM 2722 C CA . ASN A 1 342 ? -14.267 -20.659 -4.121 1.00 94.00 342 ASN A CA 1
ATOM 2723 C C . ASN A 1 342 ? -15.676 -21.201 -3.791 1.00 94.00 342 ASN A C 1
ATOM 2725 O O . ASN A 1 342 ? -16.017 -22.339 -4.122 1.00 94.00 342 ASN A O 1
ATOM 2729 N N . GLY A 1 343 ? -16.464 -20.426 -3.037 1.00 92.06 343 GLY A N 1
ATOM 2730 C CA . GLY A 1 343 ? -17.794 -20.818 -2.554 1.00 92.06 343 GLY A CA 1
ATOM 2731 C C . GLY A 1 343 ? -17.813 -21.899 -1.462 1.00 92.06 343 GLY A C 1
ATOM 2732 O O . GLY A 1 343 ? -18.882 -22.235 -0.956 1.00 92.06 343 GLY A O 1
ATOM 2733 N N . GLN A 1 344 ? -16.662 -22.445 -1.056 1.00 93.75 344 GLN A N 1
ATOM 2734 C CA . GLN A 1 344 ? -16.567 -23.434 0.018 1.00 93.75 344 GLN A CA 1
ATOM 2735 C C . GLN A 1 344 ? -16.230 -22.767 1.346 1.00 93.75 344 GLN A C 1
ATOM 2737 O O . GLN A 1 344 ? -15.349 -21.914 1.417 1.00 93.75 344 GLN A O 1
ATOM 2742 N N . LYS A 1 345 ? -16.906 -23.185 2.418 1.00 94.44 345 LYS A N 1
ATOM 2743 C CA . LYS A 1 345 ? -16.665 -22.649 3.758 1.00 94.44 345 LYS A CA 1
ATOM 2744 C C . LYS A 1 345 ? -15.224 -22.930 4.205 1.00 94.44 345 LYS A C 1
ATOM 2746 O O . LYS A 1 345 ? -14.797 -24.083 4.182 1.00 94.44 345 LYS A O 1
ATOM 2751 N N . CYS A 1 346 ? -14.517 -21.892 4.646 1.00 93.00 346 CYS A N 1
ATOM 2752 C CA . CYS A 1 346 ? -13.208 -21.998 5.293 1.00 93.00 346 CYS A CA 1
ATOM 2753 C C . CYS A 1 346 ? -13.309 -21.807 6.809 1.00 93.00 346 CYS A C 1
ATOM 2755 O O . CYS A 1 346 ? -14.311 -21.313 7.333 1.00 93.00 346 CYS A O 1
ATOM 2757 N N . ASP A 1 347 ? -12.272 -22.236 7.525 1.00 90.56 347 ASP A N 1
ATOM 2758 C CA . ASP A 1 347 ? -12.170 -22.083 8.975 1.00 90.56 347 ASP A CA 1
ATOM 2759 C C . ASP A 1 347 ? -10.737 -21.780 9.416 1.00 90.56 347 ASP A C 1
ATOM 2761 O O . ASP A 1 347 ? -9.824 -21.683 8.598 1.00 90.56 347 ASP A O 1
ATOM 2765 N N . SER A 1 348 ? -10.539 -21.636 10.725 1.00 90.00 348 SER A N 1
ATOM 2766 C CA . SER A 1 348 ? -9.269 -21.256 11.343 1.00 90.00 348 SER A CA 1
ATOM 2767 C C . SER A 1 348 ? -8.068 -22.137 10.984 1.00 90.00 348 SER A C 1
ATOM 2769 O O . SER A 1 348 ? -6.935 -21.676 11.116 1.00 90.00 348 SER A O 1
ATOM 2771 N N . ARG A 1 349 ? -8.274 -23.367 10.493 1.00 88.12 349 ARG A N 1
ATOM 2772 C CA . ARG A 1 349 ? -7.196 -24.278 10.065 1.00 88.12 349 ARG A CA 1
ATOM 2773 C C . ARG A 1 349 ? -6.565 -23.871 8.736 1.00 88.12 349 ARG A C 1
ATOM 2775 O O . ARG A 1 349 ? -5.432 -24.258 8.464 1.00 88.12 349 ARG A O 1
ATOM 2782 N N . ASP A 1 350 ? -7.274 -23.081 7.933 1.00 89.50 350 ASP A N 1
ATOM 2783 C CA . ASP A 1 350 ? -6.777 -22.547 6.662 1.00 89.50 350 ASP A CA 1
ATOM 2784 C C . ASP A 1 350 ? -5.876 -21.310 6.839 1.00 89.50 350 ASP A C 1
ATOM 2786 O O . ASP A 1 350 ? -5.329 -20.792 5.859 1.00 89.50 350 ASP A O 1
ATOM 2790 N N . PHE A 1 351 ? -5.718 -20.827 8.078 1.00 90.94 351 PHE A N 1
ATOM 2791 C CA . PHE A 1 351 ? -5.016 -19.588 8.391 1.00 90.94 351 PHE A CA 1
ATOM 2792 C C . PHE A 1 351 ? -3.858 -19.823 9.355 1.00 90.94 351 PHE A C 1
ATOM 2794 O O . PHE A 1 351 ? -3.994 -20.440 10.411 1.00 90.94 351 PHE A O 1
ATOM 2801 N N . GLN A 1 352 ? -2.707 -19.243 9.030 1.00 88.88 352 GLN A N 1
ATOM 2802 C CA . GLN A 1 352 ? -1.579 -19.170 9.945 1.00 88.88 352 GLN A CA 1
ATOM 2803 C C . GLN A 1 352 ? -1.645 -17.885 10.768 1.00 88.88 352 GLN A C 1
ATOM 2805 O O . GLN A 1 352 ? -1.764 -16.793 10.221 1.00 88.88 352 GLN A O 1
ATOM 2810 N N . LYS A 1 353 ? -1.500 -18.014 12.087 1.00 86.31 353 LYS A N 1
ATOM 2811 C CA . LYS A 1 353 ? -1.433 -16.879 13.014 1.00 86.31 353 LYS A CA 1
ATOM 2812 C C . LYS A 1 353 ? 0.006 -16.367 13.129 1.00 86.31 353 LYS A C 1
ATOM 2814 O O . LYS A 1 353 ? 0.944 -17.166 13.183 1.00 86.31 353 LYS A O 1
ATOM 2819 N N . PHE A 1 354 ? 0.185 -15.054 13.200 1.00 84.56 354 PHE A N 1
ATOM 2820 C CA . PHE A 1 354 ? 1.453 -14.420 13.572 1.00 84.56 354 PHE A CA 1
ATOM 2821 C C . PHE A 1 354 ? 1.194 -13.057 14.217 1.00 84.56 354 PHE A C 1
ATOM 2823 O O . PHE A 1 354 ? 0.074 -12.550 14.148 1.00 84.56 354 PHE A O 1
ATOM 2830 N N . TYR A 1 355 ? 2.218 -12.484 14.855 1.00 83.00 355 TYR A N 1
ATOM 2831 C CA . TYR A 1 355 ? 2.065 -11.251 15.619 1.00 83.00 355 TYR A CA 1
ATOM 2832 C C . TYR A 1 355 ? 2.944 -10.118 15.110 1.00 83.00 355 TYR A C 1
ATOM 2834 O O . TYR A 1 355 ? 4.095 -10.344 14.736 1.00 83.00 355 TYR A O 1
ATOM 2842 N N . VAL A 1 356 ? 2.386 -8.906 15.103 1.00 84.38 356 VAL A N 1
ATOM 2843 C CA . VAL A 1 356 ? 3.005 -7.703 14.535 1.00 84.38 356 VAL A CA 1
ATOM 2844 C C . VAL A 1 356 ? 2.722 -6.492 15.412 1.00 84.38 356 VAL A C 1
ATOM 2846 O O . VAL A 1 356 ? 1.614 -6.326 15.921 1.00 84.38 356 VAL A O 1
ATOM 2849 N N . PHE A 1 357 ? 3.711 -5.611 15.560 1.00 85.00 357 PHE A N 1
ATOM 2850 C CA . PHE A 1 357 ? 3.524 -4.332 16.236 1.00 85.00 357 PHE A CA 1
ATOM 2851 C C . PHE A 1 357 ? 2.393 -3.515 15.612 1.00 85.00 357 PHE A C 1
ATOM 2853 O O . PHE A 1 357 ? 2.303 -3.394 14.393 1.00 85.00 357 PHE A O 1
ATOM 2860 N N . GLY A 1 358 ? 1.555 -2.917 16.457 1.00 81.00 358 GLY A N 1
ATOM 2861 C CA . GLY A 1 358 ? 0.484 -2.031 16.010 1.00 81.00 358 GLY A CA 1
ATOM 2862 C C . GLY A 1 358 ? -0.702 -2.738 15.349 1.00 81.00 358 GLY A C 1
ATOM 2863 O O . GLY A 1 358 ? -1.636 -2.047 14.960 1.00 81.00 358 GLY A O 1
ATOM 2864 N N . TYR A 1 359 ? -0.701 -4.071 15.270 1.00 81.44 359 TYR A N 1
ATOM 2865 C CA . TYR A 1 359 ? -1.879 -4.868 14.899 1.00 81.44 359 TYR A CA 1
ATOM 2866 C C . TYR A 1 359 ? -2.128 -6.054 15.845 1.00 81.44 359 TYR A C 1
ATOM 2868 O O . TYR A 1 359 ? -3.187 -6.678 15.814 1.00 81.44 359 TYR A O 1
ATOM 2876 N N . ASN A 1 360 ? -1.149 -6.374 16.696 1.00 78.12 360 ASN A N 1
ATOM 2877 C CA . ASN A 1 360 ? -1.097 -7.553 17.548 1.00 78.12 360 ASN A CA 1
ATOM 2878 C C . ASN A 1 360 ? -1.261 -8.845 16.755 1.00 78.12 360 ASN A C 1
ATOM 2880 O O . ASN A 1 360 ? -0.255 -9.364 16.294 1.00 78.12 360 ASN A O 1
ATOM 2884 N N . GLN A 1 361 ? -2.474 -9.377 16.600 1.00 84.62 361 GLN A N 1
ATOM 2885 C CA . GLN A 1 361 ? -2.714 -10.689 15.999 1.00 84.62 361 GLN A CA 1
ATOM 2886 C C . GLN A 1 361 ? -3.180 -10.574 14.542 1.00 84.62 361 GLN A C 1
ATOM 2888 O O . GLN A 1 361 ? -4.224 -9.995 14.247 1.00 84.62 361 GLN A O 1
ATOM 2893 N N . CYS A 1 362 ? -2.422 -11.201 13.645 1.00 89.56 362 CYS A N 1
ATOM 2894 C CA . CYS A 1 362 ? -2.679 -11.256 12.211 1.00 89.56 362 CYS A CA 1
ATOM 2895 C C . CYS A 1 362 ? -2.890 -12.702 11.745 1.00 89.56 362 CYS A C 1
ATOM 2897 O O . CYS A 1 362 ? -2.341 -13.648 12.323 1.00 89.56 362 CYS A O 1
ATOM 2899 N N . PHE A 1 363 ? -3.646 -12.867 10.662 1.00 91.69 363 PHE A N 1
ATOM 2900 C CA . PHE A 1 363 ? -3.949 -14.161 10.055 1.00 91.69 363 PHE A CA 1
ATOM 2901 C C . PHE A 1 363 ? -3.529 -14.168 8.589 1.00 91.69 363 PHE A C 1
ATOM 2903 O O . PHE A 1 363 ? -3.854 -13.238 7.860 1.00 91.69 363 PHE A O 1
ATOM 2910 N N . THR A 1 364 ? -2.848 -15.226 8.151 1.00 93.00 364 THR A N 1
ATOM 2911 C CA . THR A 1 364 ? -2.457 -15.425 6.752 1.00 93.00 364 THR A CA 1
ATOM 2912 C C . THR A 1 364 ? -3.133 -16.659 6.178 1.00 93.00 364 THR A C 1
ATOM 2914 O O . THR A 1 364 ? -2.828 -17.783 6.578 1.00 93.00 364 THR A O 1
ATOM 2917 N N . PHE A 1 365 ? -4.019 -16.451 5.212 1.00 94.06 365 PHE A N 1
ATOM 2918 C CA . PHE A 1 365 ? -4.585 -17.499 4.375 1.00 94.06 365 PHE A CA 1
ATOM 2919 C C . PHE A 1 365 ? -3.538 -18.041 3.403 1.00 94.06 365 PHE A C 1
ATOM 2921 O O . PHE A 1 365 ? -2.749 -17.273 2.854 1.00 94.06 365 PHE A O 1
ATOM 2928 N N . ASN A 1 366 ? -3.577 -19.349 3.141 1.00 92.69 366 ASN A N 1
ATOM 2929 C CA . ASN A 1 366 ? -2.813 -19.996 2.068 1.00 92.69 366 ASN A CA 1
ATOM 2930 C C . ASN A 1 366 ? -1.286 -19.774 2.129 1.00 92.69 366 ASN A C 1
ATOM 2932 O O . ASN A 1 366 ? -0.608 -19.660 1.107 1.00 92.69 366 ASN A O 1
ATOM 2936 N N . LYS A 1 367 ? -0.719 -19.698 3.336 1.00 88.81 367 LYS A N 1
ATOM 2937 C CA . LYS A 1 367 ? 0.728 -19.573 3.530 1.00 88.81 367 LYS A CA 1
ATOM 2938 C C . LYS A 1 367 ? 1.435 -20.915 3.326 1.00 88.81 367 LYS A C 1
ATOM 2940 O O . LYS A 1 367 ? 1.026 -21.936 3.877 1.00 88.81 367 LYS A O 1
ATOM 2945 N N . LYS A 1 368 ? 2.541 -20.905 2.582 1.00 81.62 368 LYS A N 1
ATOM 2946 C CA . LYS A 1 368 ? 3.402 -22.071 2.371 1.00 81.62 368 LYS A CA 1
ATOM 2947 C C . LYS A 1 368 ? 4.244 -22.300 3.629 1.00 81.62 368 LYS A C 1
ATOM 2949 O O . LYS A 1 368 ? 5.105 -21.491 3.963 1.00 81.62 368 LYS A O 1
ATOM 2954 N N . ASN A 1 369 ? 4.000 -23.408 4.320 1.00 69.69 369 ASN A N 1
ATOM 2955 C CA . ASN A 1 369 ? 4.788 -23.861 5.469 1.00 69.69 369 ASN A CA 1
ATOM 2956 C C . ASN A 1 369 ? 5.463 -25.205 5.151 1.00 69.69 369 ASN A C 1
ATOM 2958 O O . ASN A 1 369 ? 5.073 -25.897 4.217 1.00 69.69 369 ASN A O 1
ATOM 2962 N N . ASN A 1 370 ? 6.437 -25.616 5.969 1.00 59.19 370 ASN A N 1
ATOM 2963 C CA . ASN A 1 370 ? 7.092 -26.933 5.858 1.00 59.19 370 ASN A CA 1
ATOM 2964 C C . ASN A 1 370 ? 6.173 -28.120 6.241 1.00 59.19 370 ASN A C 1
ATOM 2966 O O . ASN A 1 370 ? 6.592 -29.272 6.188 1.00 59.19 370 ASN A O 1
ATOM 2970 N N . SER A 1 371 ? 4.937 -27.847 6.671 1.00 58.06 371 SER A N 1
ATOM 2971 C CA . SER A 1 371 ? 3.868 -28.831 6.914 1.00 58.06 371 SER A CA 1
ATOM 2972 C C . SER A 1 371 ? 2.995 -28.973 5.657 1.00 58.06 371 SER A C 1
ATOM 2974 O O . SER A 1 371 ? 2.986 -28.046 4.851 1.00 58.06 371 SER A O 1
ATOM 2976 N N . PRO A 1 372 ? 2.246 -30.074 5.454 1.00 56.78 372 PRO A N 1
ATOM 2977 C CA . PRO A 1 372 ? 1.653 -30.424 4.160 1.00 56.78 372 PRO A CA 1
ATOM 2978 C C . PRO A 1 372 ? 0.363 -29.634 3.871 1.00 56.78 372 PRO A C 1
ATOM 2980 O O . PRO A 1 372 ? -0.671 -30.211 3.545 1.00 56.78 372 PRO A O 1
ATOM 2983 N N . ILE A 1 373 ? 0.394 -28.310 4.018 1.00 64.31 373 ILE A N 1
ATOM 2984 C CA . ILE A 1 373 ? -0.678 -27.433 3.552 1.00 64.31 373 ILE A CA 1
ATOM 2985 C C . ILE A 1 373 ? -0.495 -27.303 2.041 1.00 64.31 373 ILE A C 1
ATOM 2987 O O . ILE A 1 373 ? 0.452 -26.677 1.564 1.00 64.31 373 ILE A O 1
ATOM 2991 N N . ILE A 1 374 ? -1.378 -27.957 1.289 1.00 79.12 374 ILE A N 1
ATOM 2992 C CA . ILE A 1 374 ? -1.433 -27.833 -0.167 1.00 79.12 374 ILE A CA 1
ATOM 2993 C C . ILE A 1 374 ? -1.875 -26.405 -0.482 1.00 79.12 374 ILE A C 1
ATOM 2995 O O . ILE A 1 374 ? -2.912 -25.962 0.013 1.00 79.12 374 ILE A O 1
ATOM 2999 N N . ILE A 1 375 ? -1.088 -25.700 -1.300 1.00 87.50 375 ILE A N 1
ATOM 3000 C CA . ILE A 1 375 ? -1.435 -24.353 -1.758 1.00 87.50 375 ILE A CA 1
ATOM 3001 C C . ILE A 1 375 ? -2.783 -24.432 -2.472 1.00 87.50 375 ILE A C 1
ATOM 3003 O O . ILE A 1 375 ? -2.949 -25.180 -3.441 1.00 87.50 375 ILE A O 1
ATOM 3007 N N . LYS A 1 376 ? -3.758 -23.683 -1.960 1.00 91.44 376 LYS A N 1
ATOM 3008 C CA . LYS A 1 376 ? -5.085 -23.589 -2.553 1.00 91.44 376 LYS A CA 1
ATOM 3009 C C . LYS A 1 376 ? -4.983 -22.864 -3.891 1.00 91.44 376 LYS A C 1
ATOM 3011 O O . LYS A 1 376 ? -4.232 -21.900 -4.033 1.00 91.44 376 LYS A O 1
ATOM 3016 N N . LYS A 1 377 ? -5.739 -23.354 -4.869 1.00 92.44 377 LYS A N 1
ATOM 3017 C CA . LYS A 1 377 ? -5.738 -22.878 -6.255 1.00 92.44 377 LYS A CA 1
ATOM 3018 C C . LYS A 1 377 ? -7.109 -22.349 -6.648 1.00 92.44 377 LYS A C 1
ATOM 3020 O O . LYS A 1 377 ? -8.113 -22.709 -6.030 1.00 92.44 377 LYS A O 1
ATOM 3025 N N . THR A 1 378 ? -7.156 -21.551 -7.704 1.00 92.69 378 THR A N 1
ATOM 3026 C CA . THR A 1 378 ? -8.405 -21.147 -8.353 1.00 92.69 378 THR A CA 1
ATOM 3027 C C . THR A 1 378 ? -8.364 -21.457 -9.850 1.00 92.69 378 THR A C 1
ATOM 3029 O O . THR A 1 378 ? -7.296 -21.505 -10.455 1.00 92.69 378 THR A O 1
ATOM 3032 N N . SER A 1 379 ? -9.533 -21.732 -10.426 1.00 90.38 379 SER A N 1
ATOM 3033 C CA . SER A 1 379 ? -9.716 -22.092 -11.847 1.00 90.38 379 SER A CA 1
ATOM 3034 C C . SER A 1 379 ? -10.668 -21.153 -12.585 1.00 90.38 379 SER A C 1
ATOM 3036 O O . SER A 1 379 ? -10.940 -21.339 -13.768 1.00 90.38 379 SER A O 1
ATOM 3038 N N . LYS A 1 380 ? -11.206 -20.154 -11.884 1.00 90.38 380 LYS A N 1
ATOM 3039 C CA . LYS A 1 380 ? -12.128 -19.162 -12.427 1.00 90.38 380 LYS A CA 1
ATOM 3040 C C . LYS A 1 380 ? -11.738 -17.778 -11.919 1.00 90.38 380 LYS A C 1
ATOM 3042 O O . LYS A 1 380 ? -11.213 -17.642 -10.815 1.00 90.38 380 LYS A O 1
ATOM 3047 N N . THR A 1 381 ? -12.003 -16.768 -12.734 1.00 90.88 381 THR A N 1
ATOM 3048 C CA . THR A 1 381 ? -11.860 -15.360 -12.366 1.00 90.88 381 THR A CA 1
ATOM 3049 C C . THR A 1 381 ? -13.128 -14.839 -11.696 1.00 90.88 381 THR A C 1
ATOM 3051 O O . THR A 1 381 ? -14.198 -15.449 -11.773 1.00 90.88 381 THR A O 1
ATOM 3054 N N . GLY A 1 382 ? -13.007 -13.674 -11.068 1.00 91.25 382 GLY A N 1
ATOM 3055 C CA . GLY A 1 382 ? -14.137 -12.918 -10.548 1.00 91.25 382 GLY A CA 1
ATOM 3056 C C . GLY A 1 382 ? -14.542 -13.252 -9.105 1.00 91.25 382 GLY A C 1
ATOM 3057 O O . GLY A 1 382 ? -14.021 -14.196 -8.501 1.00 91.25 382 GLY A O 1
ATOM 3058 N N . PRO A 1 383 ? -15.494 -12.478 -8.551 1.00 90.06 383 PRO A N 1
ATOM 3059 C CA . PRO A 1 383 ? -15.821 -12.472 -7.123 1.00 90.06 383 PRO A CA 1
ATOM 3060 C C . PRO A 1 383 ? -16.221 -13.830 -6.531 1.00 90.06 383 PRO A C 1
ATOM 3062 O O . PRO A 1 383 ? -15.904 -14.115 -5.381 1.00 90.06 383 PRO A O 1
ATOM 3065 N N . GLU A 1 384 ? -16.887 -14.694 -7.300 1.00 89.56 384 GLU A N 1
ATOM 3066 C CA . GLU A 1 384 ? -17.368 -15.998 -6.812 1.00 89.56 384 GLU A CA 1
ATOM 3067 C C . GLU A 1 384 ? -16.241 -17.021 -6.579 1.00 89.56 384 GLU A C 1
ATOM 3069 O O . GLU A 1 384 ? -16.429 -18.023 -5.886 1.00 89.56 384 GLU A O 1
ATOM 3074 N N . SER A 1 385 ? -15.063 -16.782 -7.164 1.00 91.56 385 SER A N 1
ATOM 3075 C CA . SER A 1 385 ? -13.889 -17.668 -7.098 1.00 91.56 385 SER A CA 1
ATOM 3076 C C . SER A 1 385 ? -12.737 -17.039 -6.307 1.00 91.56 385 SER A C 1
ATOM 3078 O O . SER A 1 385 ? -11.558 -17.244 -6.609 1.00 91.56 385 SER A O 1
ATOM 3080 N N . GLY A 1 386 ? -13.112 -16.228 -5.313 1.00 93.88 386 GLY A N 1
ATOM 3081 C CA . GLY A 1 386 ? -12.226 -15.522 -4.397 1.00 93.88 386 GLY A CA 1
ATOM 3082 C C . GLY A 1 386 ? -12.258 -16.047 -2.964 1.00 93.88 386 GLY A C 1
ATOM 3083 O O . GLY A 1 386 ? -12.913 -17.046 -2.653 1.00 93.88 386 GLY A O 1
ATOM 3084 N N . LEU A 1 387 ? -11.526 -15.348 -2.095 1.00 97.25 387 LEU A N 1
ATOM 3085 C CA . LEU A 1 387 ? -11.614 -15.447 -0.641 1.00 97.25 387 LEU A CA 1
ATOM 3086 C C . LEU A 1 387 ? -12.511 -14.319 -0.119 1.00 97.25 387 LEU A C 1
ATOM 3088 O O . LEU A 1 387 ? -12.078 -13.168 -0.075 1.00 97.25 387 LEU A O 1
ATOM 3092 N N . MET A 1 388 ? -13.710 -14.675 0.332 1.00 97.31 388 MET A N 1
ATOM 3093 C CA . MET A 1 388 ? -14.659 -13.790 0.998 1.00 97.31 388 MET A CA 1
ATOM 3094 C C . MET A 1 388 ? -14.560 -13.958 2.517 1.00 97.31 388 MET A C 1
ATOM 3096 O O . MET A 1 388 ? -14.655 -15.073 3.038 1.00 97.31 388 MET A O 1
ATOM 3100 N N . LEU A 1 389 ? -14.418 -12.844 3.231 1.00 97.56 389 LEU A N 1
ATOM 3101 C CA . LEU A 1 389 ? -14.385 -12.770 4.687 1.00 97.56 389 LEU A CA 1
ATOM 3102 C C . LEU A 1 389 ? -15.387 -11.721 5.172 1.00 97.56 389 LEU A C 1
ATOM 3104 O O . LEU A 1 389 ? -15.376 -10.585 4.700 1.00 97.56 389 LEU A O 1
ATOM 3108 N N . GLU A 1 390 ? -16.190 -12.071 6.174 1.00 96.00 390 GLU A N 1
ATOM 3109 C CA . GLU A 1 390 ? -16.931 -11.086 6.965 1.00 96.00 390 GLU A CA 1
ATOM 3110 C C . GLU A 1 390 ? -16.288 -10.959 8.340 1.00 96.00 390 GLU A C 1
ATOM 3112 O O . GLU A 1 390 ? -16.101 -11.940 9.075 1.00 96.00 390 GLU A O 1
ATOM 3117 N N . ILE A 1 391 ? -15.919 -9.727 8.666 1.00 94.88 391 ILE A N 1
ATOM 3118 C CA . ILE A 1 391 ? -14.994 -9.427 9.746 1.00 94.88 391 ILE A CA 1
ATOM 3119 C C . ILE A 1 391 ? -15.660 -8.504 10.753 1.00 94.88 391 ILE A C 1
ATOM 3121 O O . ILE A 1 391 ? -16.352 -7.558 10.389 1.00 94.88 391 ILE A O 1
ATOM 3125 N N . PHE A 1 392 ? -15.420 -8.781 12.030 1.00 91.75 392 PHE A N 1
ATOM 3126 C CA . PHE A 1 392 ? -15.830 -7.990 13.175 1.00 91.75 392 PHE A CA 1
ATOM 3127 C C . PHE A 1 392 ? -14.606 -7.370 13.857 1.00 91.75 392 PHE A C 1
ATOM 3129 O O . PHE A 1 392 ? -13.824 -8.063 14.500 1.00 91.75 392 PHE A O 1
ATOM 3136 N N . THR A 1 393 ? -14.456 -6.053 13.753 1.00 88.62 393 THR A N 1
ATOM 3137 C CA . THR A 1 393 ? -13.300 -5.296 14.263 1.00 88.62 393 THR A CA 1
ATOM 3138 C C . THR A 1 393 ? -13.408 -4.921 15.744 1.00 88.62 393 THR A C 1
ATOM 3140 O O . THR A 1 393 ? -12.512 -4.258 16.265 1.00 88.62 393 THR A O 1
ATOM 3143 N N . GLY A 1 394 ? -14.475 -5.346 16.434 1.00 85.06 394 GLY A N 1
ATOM 3144 C CA . GLY A 1 394 ? -14.730 -5.016 17.840 1.00 85.06 394 GLY A CA 1
ATOM 3145 C C . GLY A 1 394 ? -15.878 -4.028 18.042 1.00 85.06 394 GLY A C 1
ATOM 3146 O O . GLY A 1 394 ? -16.318 -3.384 17.096 1.00 85.06 394 GLY A O 1
ATOM 3147 N N . HIS A 1 395 ? -16.384 -3.850 19.264 1.00 80.88 395 HIS A N 1
ATOM 3148 C CA . HIS A 1 395 ? -17.470 -2.887 19.511 1.00 80.88 395 HIS A CA 1
ATOM 3149 C C . HIS A 1 395 ? -16.963 -1.425 19.543 1.00 80.88 395 HIS A C 1
ATOM 3151 O O . HIS A 1 395 ? -15.926 -1.161 20.159 1.00 80.88 395 HIS A O 1
ATOM 3157 N N . PRO A 1 396 ? -17.679 -0.458 18.927 1.00 76.06 396 PRO A N 1
ATOM 3158 C CA . PRO A 1 396 ? -17.358 0.969 19.018 1.00 76.06 396 PRO A CA 1
ATOM 3159 C C . PRO A 1 396 ? -17.319 1.470 20.463 1.00 76.06 396 PRO A C 1
ATOM 3161 O O . PRO A 1 396 ? -18.187 1.136 21.268 1.00 76.06 396 PRO A O 1
ATOM 3164 N N . GLY A 1 397 ? -16.306 2.269 20.794 1.00 70.06 397 GLY A N 1
ATOM 3165 C CA . GLY A 1 397 ? -16.110 2.902 22.101 1.00 70.06 397 GLY A CA 1
ATOM 3166 C C . GLY A 1 397 ? -15.501 2.020 23.199 1.00 70.06 397 GLY A C 1
ATOM 3167 O O . GLY A 1 397 ? -14.840 2.554 24.080 1.00 70.06 397 GLY A O 1
ATOM 3168 N N . GLN A 1 398 ? -15.656 0.691 23.162 1.00 67.94 398 GLN A N 1
ATOM 3169 C CA . GLN A 1 398 ? -15.047 -0.198 24.171 1.00 67.94 398 GLN A CA 1
ATOM 3170 C C . GLN A 1 398 ? -13.563 -0.470 23.914 1.00 67.94 398 GLN A C 1
ATOM 3172 O O . GLN A 1 398 ? -12.796 -0.661 24.853 1.00 67.94 398 GLN A O 1
ATOM 3177 N N . GLN A 1 399 ? -13.176 -0.524 22.639 1.00 66.44 399 GLN A N 1
ATOM 3178 C CA . GLN A 1 399 ? -11.825 -0.896 22.216 1.00 66.44 399 GLN A CA 1
ATOM 3179 C C . GLN A 1 399 ? -11.088 0.265 21.532 1.00 66.44 399 GLN A C 1
ATOM 3181 O O . GLN A 1 399 ? -9.925 0.123 21.189 1.00 66.44 399 GLN A O 1
ATOM 3186 N N . ASP A 1 400 ? -11.722 1.430 21.370 1.00 70.69 400 ASP A N 1
ATOM 3187 C CA . ASP A 1 400 ? -11.161 2.575 20.626 1.00 70.69 400 ASP A CA 1
ATOM 3188 C C . ASP A 1 400 ? -10.182 3.438 21.440 1.00 70.69 400 ASP A C 1
ATOM 3190 O O . ASP A 1 400 ? -9.703 4.464 20.959 1.00 70.69 400 ASP A O 1
ATOM 3194 N N . LEU A 1 401 ? -9.891 3.039 22.679 1.00 72.19 401 LEU A N 1
ATOM 3195 C CA . LEU A 1 401 ? -8.984 3.753 23.571 1.00 72.19 401 LEU A CA 1
ATOM 3196 C C . LEU A 1 401 ? -7.589 3.846 22.947 1.00 72.19 401 LEU A C 1
ATOM 3198 O O . LEU A 1 401 ? -6.970 2.830 22.639 1.00 72.19 401 LEU A O 1
ATOM 3202 N N . PHE A 1 402 ? -7.094 5.074 22.797 1.00 74.94 402 PHE A N 1
ATOM 3203 C CA . PHE A 1 402 ? -5.802 5.401 22.185 1.00 74.94 402 PHE A CA 1
ATOM 3204 C C . PHE A 1 402 ? -5.659 4.970 20.717 1.00 74.94 402 PHE A C 1
ATOM 3206 O O . PHE A 1 402 ? -4.541 4.835 20.235 1.00 74.94 402 PHE A O 1
ATOM 3213 N N . VAL A 1 403 ? -6.765 4.769 19.994 1.00 80.62 403 VAL A N 1
ATOM 3214 C CA . VAL A 1 403 ? -6.752 4.466 18.556 1.00 80.62 403 VAL A CA 1
ATOM 3215 C C . VAL A 1 403 ? -7.551 5.532 17.812 1.00 80.62 403 VAL A C 1
ATOM 3217 O O . VAL A 1 403 ? -8.695 5.816 18.158 1.00 80.62 403 VAL A O 1
ATOM 3220 N N . GLU A 1 404 ? -6.971 6.130 16.772 1.00 81.31 404 GLU A N 1
ATOM 3221 C CA . GLU A 1 404 ? -7.609 7.191 15.982 1.00 81.31 404 GLU A CA 1
ATOM 3222 C C . GLU A 1 404 ? -8.514 6.672 14.851 1.00 81.31 404 GLU A C 1
ATOM 3224 O O . GLU A 1 404 ? -9.375 7.404 14.362 1.00 81.31 404 GLU A O 1
ATOM 3229 N N . LYS A 1 405 ? -8.334 5.410 14.437 1.00 85.00 405 LYS A N 1
ATOM 3230 C CA . LYS A 1 405 ? -8.948 4.814 13.237 1.00 85.00 405 LYS A CA 1
ATOM 3231 C C . LYS A 1 405 ? -9.425 3.374 13.436 1.00 85.00 405 LYS A C 1
ATOM 3233 O O . LYS A 1 405 ? -8.894 2.648 14.272 1.00 85.00 405 LYS A O 1
ATOM 3238 N N . ARG A 1 406 ? -10.391 2.933 12.624 1.00 86.69 406 ARG A N 1
ATOM 3239 C CA . ARG A 1 406 ? -10.929 1.556 12.635 1.00 86.69 406 ARG A CA 1
ATOM 3240 C C . ARG A 1 406 ? -10.960 0.952 11.240 1.00 86.69 406 ARG A C 1
ATOM 3242 O O . ARG A 1 406 ? -11.081 1.655 10.242 1.00 86.69 406 ARG A O 1
ATOM 3249 N N . GLY A 1 407 ? -10.877 -0.372 11.177 1.00 91.00 407 GLY A N 1
ATOM 3250 C CA . GLY A 1 407 ? -10.901 -1.094 9.912 1.00 91.00 407 GLY A CA 1
ATOM 3251 C C . GLY A 1 407 ? -10.063 -2.356 9.942 1.00 91.00 407 GLY A C 1
ATOM 3252 O O . GLY A 1 407 ? -9.695 -2.860 11.006 1.00 91.00 407 GLY A O 1
ATOM 3253 N N . LEU A 1 408 ? -9.736 -2.832 8.750 1.00 92.88 408 LEU A N 1
ATOM 3254 C CA . LEU A 1 408 ? -8.876 -3.980 8.530 1.00 92.88 408 LEU A CA 1
ATOM 3255 C C . LEU A 1 408 ? -7.634 -3.572 7.741 1.00 92.88 408 LEU A C 1
ATOM 3257 O O . LEU A 1 408 ? -7.737 -2.877 6.739 1.00 92.88 408 LEU A O 1
ATOM 3261 N N . TYR A 1 409 ? -6.471 -4.045 8.165 1.00 93.50 409 TYR A N 1
ATOM 3262 C CA . TYR A 1 409 ? -5.286 -4.114 7.320 1.00 93.50 409 TYR A CA 1
ATOM 3263 C C . TYR A 1 409 ? -5.315 -5.419 6.514 1.00 93.50 409 TYR A C 1
ATOM 3265 O O . TYR A 1 409 ? -5.527 -6.476 7.107 1.00 93.50 409 TYR A O 1
ATOM 3273 N N . LEU A 1 410 ? -5.070 -5.376 5.204 1.00 94.44 410 LEU A N 1
ATOM 3274 C CA . LEU A 1 410 ? -5.004 -6.551 4.332 1.00 94.44 410 LEU A CA 1
ATOM 3275 C C . LEU A 1 410 ? -3.820 -6.460 3.368 1.00 94.44 410 LEU A C 1
ATOM 3277 O O . LEU A 1 410 ? -3.597 -5.426 2.763 1.00 94.44 410 LEU A O 1
ATOM 3281 N N . ALA A 1 411 ? -3.090 -7.546 3.151 1.00 93.62 411 ALA A N 1
ATOM 3282 C CA . ALA A 1 411 ? -2.033 -7.622 2.151 1.00 93.62 411 ALA A CA 1
ATOM 3283 C C . ALA A 1 411 ? -2.114 -8.927 1.370 1.00 93.62 411 ALA A C 1
ATOM 3285 O O . ALA A 1 411 ? -2.316 -9.997 1.947 1.00 93.62 411 ALA A O 1
ATOM 3286 N N . VAL A 1 412 ? -1.895 -8.837 0.062 1.00 93.25 412 VAL A N 1
ATOM 3287 C CA . VAL A 1 412 ? -1.751 -9.995 -0.817 1.00 93.25 412 VAL A CA 1
ATOM 3288 C C . VAL A 1 412 ? -0.278 -10.140 -1.158 1.00 93.25 412 VAL A C 1
ATOM 3290 O O . VAL A 1 412 ? 0.395 -9.175 -1.512 1.00 93.25 412 VAL A O 1
ATOM 3293 N N . HIS A 1 413 ? 0.254 -11.342 -1.000 1.00 91.19 413 HIS A N 1
ATOM 3294 C CA . HIS A 1 413 ? 1.680 -11.580 -1.158 1.00 91.19 413 HIS A CA 1
ATOM 3295 C C . HIS A 1 413 ? 1.955 -13.018 -1.600 1.00 91.19 413 HIS A C 1
ATOM 3297 O O . HIS A 1 413 ? 1.072 -13.879 -1.653 1.00 91.19 413 HIS A O 1
ATOM 3303 N N . ASN A 1 414 ? 3.214 -13.293 -1.946 1.00 88.50 414 ASN A N 1
ATOM 3304 C CA . ASN A 1 414 ? 3.668 -14.648 -2.242 1.00 88.50 414 ASN A CA 1
ATOM 3305 C C . ASN A 1 414 ? 3.461 -15.561 -1.022 1.00 88.50 414 ASN A C 1
ATOM 3307 O O . ASN A 1 414 ? 3.738 -15.169 0.113 1.00 88.50 414 ASN A O 1
ATOM 3311 N N . ASN A 1 415 ? 3.057 -16.809 -1.262 1.00 88.50 415 ASN A N 1
ATOM 3312 C CA . ASN A 1 415 ? 2.838 -17.819 -0.230 1.00 88.50 415 ASN A CA 1
ATOM 3313 C C . ASN A 1 415 ? 4.088 -18.111 0.625 1.00 88.50 415 ASN A C 1
ATOM 3315 O O . ASN A 1 415 ? 3.956 -18.647 1.720 1.00 88.50 415 ASN A O 1
ATOM 3319 N N . SER A 1 416 ? 5.291 -17.775 0.147 1.00 81.31 416 SER A N 1
ATOM 3320 C CA . SER A 1 416 ? 6.570 -18.111 0.797 1.00 81.31 416 SER A CA 1
ATOM 3321 C C . SER A 1 416 ? 6.984 -17.184 1.952 1.00 81.31 416 SER A C 1
ATOM 3323 O O . SER A 1 416 ? 7.862 -17.552 2.732 1.00 81.31 416 SER A O 1
ATOM 3325 N N . ALA A 1 417 ? 6.389 -15.996 2.080 1.00 74.56 417 ALA A N 1
ATOM 3326 C CA . ALA A 1 417 ? 6.772 -14.996 3.082 1.00 74.56 417 ALA A CA 1
ATOM 3327 C C . ALA A 1 417 ? 5.547 -14.392 3.775 1.00 74.56 417 ALA A C 1
ATOM 3329 O O . ALA A 1 417 ? 4.435 -14.523 3.280 1.00 74.56 417 ALA A O 1
ATOM 3330 N N . ASN A 1 418 ? 5.754 -13.726 4.913 1.00 79.12 418 ASN A N 1
ATOM 3331 C CA . ASN A 1 418 ? 4.784 -12.757 5.432 1.00 79.12 418 ASN A CA 1
ATOM 3332 C C . ASN A 1 418 ? 5.009 -11.408 4.738 1.00 79.12 418 ASN A C 1
ATOM 3334 O O . ASN A 1 418 ? 6.152 -11.128 4.368 1.00 79.12 418 ASN A O 1
ATOM 3338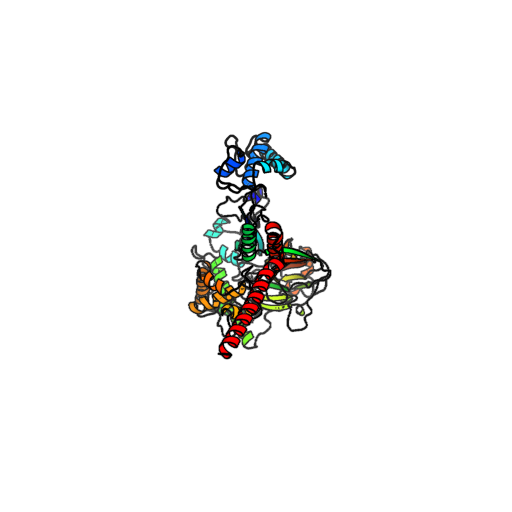 N N . PRO A 1 419 ? 3.969 -10.571 4.606 1.00 82.62 419 PRO A N 1
ATOM 3339 C CA . PRO A 1 419 ? 4.124 -9.253 4.019 1.00 82.62 419 PRO A CA 1
ATOM 3340 C C . PRO A 1 419 ? 4.886 -8.346 4.982 1.00 82.62 419 PRO A C 1
ATOM 3342 O O . PRO A 1 419 ? 4.830 -8.511 6.209 1.00 82.62 419 PRO A O 1
ATOM 3345 N N . ALA A 1 420 ? 5.576 -7.358 4.429 1.00 78.56 420 ALA A N 1
ATOM 3346 C CA . ALA A 1 420 ? 6.191 -6.308 5.223 1.00 78.56 420 ALA A CA 1
ATOM 3347 C C . ALA A 1 420 ? 5.099 -5.327 5.681 1.00 78.56 420 ALA A C 1
ATOM 3349 O O . ALA A 1 420 ? 4.857 -4.312 5.039 1.00 78.56 420 ALA A O 1
ATOM 3350 N N . VAL A 1 421 ? 4.422 -5.645 6.791 1.00 79.44 421 VAL A N 1
ATOM 3351 C CA . VAL A 1 421 ? 3.170 -4.992 7.231 1.00 79.44 421 VAL A CA 1
ATOM 3352 C C . VAL A 1 421 ? 3.241 -3.463 7.356 1.00 79.44 421 VAL A C 1
ATOM 3354 O O . VAL A 1 421 ? 2.239 -2.778 7.170 1.00 79.44 421 VAL A O 1
ATOM 3357 N N . SER A 1 422 ? 4.421 -2.911 7.635 1.00 70.94 422 SER A N 1
ATOM 3358 C CA . SER A 1 422 ? 4.633 -1.459 7.709 1.00 70.94 422 SER A CA 1
ATOM 3359 C C . SER A 1 422 ? 4.641 -0.755 6.345 1.00 70.94 422 SER A C 1
ATOM 3361 O O . SER A 1 422 ? 4.503 0.462 6.309 1.00 70.94 422 SER A O 1
ATOM 3363 N N . PHE A 1 423 ? 4.821 -1.490 5.243 1.00 72.44 423 PHE A N 1
ATOM 3364 C CA . PHE A 1 423 ? 5.061 -0.936 3.902 1.00 72.44 423 PHE A CA 1
ATOM 3365 C C . PHE A 1 423 ? 4.172 -1.507 2.802 1.00 72.44 423 PHE A C 1
ATOM 3367 O O . PHE A 1 423 ? 4.095 -0.940 1.717 1.00 72.44 423 PHE A O 1
ATOM 3374 N N . GLU A 1 424 ? 3.594 -2.678 3.031 1.00 78.75 424 GLU A N 1
ATOM 3375 C CA . GLU A 1 424 ? 2.770 -3.397 2.068 1.00 78.75 424 GLU A CA 1
ATOM 3376 C C . GLU A 1 424 ? 1.351 -3.484 2.600 1.00 78.75 424 GLU A C 1
ATOM 3378 O O . GLU A 1 424 ? 1.150 -3.480 3.810 1.00 78.75 424 GLU A O 1
ATOM 3383 N N . GLY A 1 425 ? 0.379 -3.638 1.710 1.00 86.12 425 GLY A N 1
ATOM 3384 C CA . GLY A 1 425 ? -1.015 -3.844 2.075 1.00 86.12 425 GLY A CA 1
ATOM 3385 C C . GLY A 1 425 ? -1.863 -2.582 2.036 1.00 86.12 425 GLY A C 1
ATOM 3386 O O . GLY A 1 425 ? -1.403 -1.473 1.789 1.00 86.12 425 GLY A O 1
ATOM 3387 N N . ILE A 1 426 ? -3.147 -2.804 2.247 1.00 89.62 426 ILE A N 1
ATOM 3388 C CA . ILE A 1 426 ? -4.236 -1.864 2.072 1.00 89.62 426 ILE A CA 1
ATOM 3389 C C . ILE A 1 426 ? -5.026 -1.798 3.373 1.00 89.62 426 ILE A C 1
ATOM 3391 O O . ILE A 1 426 ? -5.085 -2.764 4.139 1.00 89.62 426 ILE A O 1
ATOM 3395 N N . LYS A 1 427 ? -5.644 -0.652 3.627 1.00 90.75 427 LYS A N 1
ATOM 3396 C CA . LYS A 1 427 ? -6.573 -0.467 4.740 1.00 90.75 427 LYS A CA 1
ATOM 3397 C C . LYS A 1 427 ? -7.986 -0.463 4.179 1.00 90.75 427 LYS A C 1
ATOM 3399 O O . LYS A 1 427 ? -8.214 0.112 3.116 1.00 90.75 427 LYS A O 1
ATOM 3404 N N . LEU A 1 428 ? -8.889 -1.145 4.875 1.00 93.31 428 LEU A N 1
ATOM 3405 C CA . LEU A 1 428 ? -10.293 -1.286 4.515 1.00 93.31 428 LEU A CA 1
ATOM 3406 C C . LEU A 1 428 ? -11.164 -0.717 5.641 1.00 93.31 428 LEU A C 1
ATOM 3408 O O . LEU A 1 428 ? -10.972 -1.105 6.802 1.00 93.31 428 LEU A O 1
ATOM 3412 N N . PRO A 1 429 ? -12.123 0.172 5.339 1.00 93.12 429 PRO A N 1
ATOM 3413 C CA . PRO A 1 429 ? -12.966 0.782 6.354 1.00 93.12 429 PRO A CA 1
ATOM 3414 C C . PRO A 1 429 ? -14.085 -0.162 6.813 1.00 93.12 429 PRO A C 1
ATOM 3416 O O . PRO A 1 429 ? -14.563 -1.022 6.070 1.00 93.12 429 PRO A O 1
ATOM 3419 N N . VAL A 1 430 ? -14.541 0.029 8.055 1.00 93.62 430 VAL A N 1
ATOM 3420 C CA . VAL A 1 430 ? -15.783 -0.596 8.544 1.00 93.62 430 VAL A CA 1
ATOM 3421 C C . VAL A 1 430 ? -17.002 -0.035 7.806 1.00 93.62 430 VAL A C 1
ATOM 3423 O O . VAL A 1 430 ? -16.954 1.057 7.247 1.00 93.62 430 VAL A O 1
ATOM 3426 N N . GLY A 1 431 ? -18.109 -0.770 7.814 1.00 94.38 431 GLY A N 1
ATOM 3427 C CA . GLY A 1 431 ? -19.359 -0.355 7.185 1.00 94.38 431 GLY A CA 1
ATOM 3428 C C . GLY A 1 431 ? -19.349 -0.437 5.658 1.00 94.38 431 GLY A C 1
ATOM 3429 O O . GLY A 1 431 ? -20.197 0.170 5.005 1.00 94.38 431 GLY A O 1
ATOM 3430 N N . THR A 1 432 ? -18.383 -1.158 5.086 1.00 95.06 432 THR A N 1
ATOM 3431 C CA . THR A 1 432 ? -18.240 -1.316 3.638 1.00 95.06 432 THR A CA 1
ATOM 3432 C C . THR A 1 432 ? -18.000 -2.768 3.250 1.00 95.06 432 THR A C 1
ATOM 3434 O O . THR A 1 432 ? -17.536 -3.586 4.053 1.00 95.06 432 THR A O 1
ATOM 3437 N N . SER A 1 433 ? -18.367 -3.084 2.013 1.00 96.00 433 SER A N 1
ATOM 3438 C CA . SER A 1 433 ? -17.970 -4.297 1.318 1.00 96.00 433 SER A CA 1
ATOM 3439 C C . SER A 1 433 ? -16.924 -3.940 0.272 1.00 96.00 433 SER A C 1
ATOM 3441 O O . SER A 1 433 ? -17.223 -3.173 -0.647 1.00 96.00 433 SER A O 1
ATOM 3443 N N . ALA A 1 434 ? -15.721 -4.486 0.424 1.00 95.94 434 ALA A N 1
ATOM 3444 C CA . ALA A 1 434 ? -14.589 -4.262 -0.464 1.00 95.94 434 ALA A CA 1
ATOM 3445 C C . ALA A 1 434 ? -14.385 -5.455 -1.409 1.00 95.94 434 ALA A C 1
ATOM 3447 O O . ALA A 1 434 ? -14.089 -6.564 -0.967 1.00 95.94 434 ALA A O 1
ATOM 3448 N N . GLU A 1 435 ? -14.488 -5.210 -2.712 1.00 96.00 435 GLU A N 1
ATOM 3449 C CA . GLU A 1 435 ? -14.169 -6.174 -3.769 1.00 96.00 435 GLU A CA 1
ATOM 3450 C C . GLU A 1 435 ? -12.787 -5.841 -4.341 1.00 96.00 435 GLU A C 1
ATOM 3452 O O . GLU A 1 435 ? -12.567 -4.729 -4.830 1.00 96.00 435 GLU A O 1
ATOM 3457 N N . ILE A 1 436 ? -11.854 -6.791 -4.263 1.00 95.81 436 ILE A N 1
ATOM 3458 C CA . ILE A 1 436 ? -10.441 -6.606 -4.605 1.00 95.81 436 ILE A CA 1
ATOM 3459 C C . ILE A 1 436 ? -10.064 -7.588 -5.717 1.00 95.81 436 ILE A C 1
ATOM 3461 O O . ILE A 1 436 ? -9.791 -8.766 -5.469 1.00 95.81 436 ILE A O 1
ATOM 3465 N N . GLY A 1 437 ? -10.018 -7.077 -6.945 1.00 95.25 437 GLY A N 1
ATOM 3466 C CA . GLY A 1 437 ? -9.492 -7.785 -8.105 1.00 95.25 437 GLY A CA 1
ATOM 3467 C C . GLY A 1 437 ? -7.969 -7.698 -8.145 1.00 95.25 437 GLY A C 1
ATOM 3468 O O . GLY A 1 437 ? -7.413 -6.604 -8.076 1.00 95.25 437 GLY A O 1
ATOM 3469 N N . ILE A 1 438 ? -7.287 -8.838 -8.252 1.00 94.56 438 ILE A N 1
ATOM 3470 C CA . ILE A 1 438 ? -5.821 -8.908 -8.289 1.00 94.56 438 ILE A CA 1
ATOM 3471 C C . ILE A 1 438 ? -5.308 -9.326 -9.668 1.00 94.56 438 ILE A C 1
ATOM 3473 O O . ILE A 1 438 ? -5.923 -10.161 -10.342 1.00 94.56 438 ILE A O 1
ATOM 3477 N N . LYS A 1 439 ? -4.139 -8.798 -10.043 1.00 92.81 439 LYS A N 1
ATOM 3478 C CA . LYS A 1 439 ? -3.314 -9.273 -11.164 1.00 92.81 439 LYS A CA 1
ATOM 3479 C C . LYS A 1 439 ? -1.894 -9.540 -10.677 1.00 92.81 439 LYS A C 1
ATOM 3481 O O . LYS A 1 439 ? -1.432 -8.891 -9.741 1.00 92.81 439 LYS A O 1
ATOM 3486 N N . ARG A 1 440 ? -1.208 -10.509 -11.285 1.00 91.62 440 ARG A N 1
ATOM 3487 C CA . ARG A 1 440 ? 0.140 -10.928 -10.878 1.00 91.62 440 ARG A CA 1
ATOM 3488 C C . ARG A 1 440 ? 1.158 -10.599 -11.960 1.00 91.62 440 ARG A C 1
ATOM 3490 O O . ARG A 1 440 ? 1.002 -11.041 -13.098 1.00 91.62 440 ARG A O 1
ATOM 3497 N N . THR A 1 441 ? 2.227 -9.912 -11.567 1.00 92.00 441 THR A N 1
ATOM 3498 C CA . THR A 1 441 ? 3.340 -9.566 -12.453 1.00 92.00 441 THR A CA 1
ATOM 3499 C C . THR A 1 441 ? 4.661 -10.052 -11.870 1.00 92.00 441 THR A C 1
ATOM 3501 O O . THR A 1 441 ? 4.956 -9.831 -10.695 1.00 92.00 441 THR A O 1
ATOM 3504 N N . PHE A 1 442 ? 5.467 -10.712 -12.694 1.00 92.19 442 PHE A N 1
ATOM 3505 C CA . PHE A 1 442 ? 6.839 -11.102 -12.392 1.00 92.19 442 PHE A CA 1
ATOM 3506 C C . PHE A 1 442 ? 7.801 -10.187 -13.138 1.00 92.19 442 PHE A C 1
ATOM 3508 O O . PHE A 1 442 ? 7.650 -9.984 -14.342 1.00 92.19 442 PHE A O 1
ATOM 3515 N N . TYR A 1 443 ? 8.809 -9.681 -12.439 1.00 90.69 443 TYR A N 1
ATOM 3516 C CA . TYR A 1 443 ? 9.880 -8.892 -13.029 1.00 90.69 443 TYR A CA 1
ATOM 3517 C C . TYR A 1 443 ? 11.189 -9.655 -12.920 1.00 90.69 443 TYR A C 1
ATOM 3519 O O . TYR A 1 443 ? 11.538 -10.159 -11.849 1.00 90.69 443 TYR A O 1
ATOM 3527 N N . ARG A 1 444 ? 11.923 -9.704 -14.028 1.00 92.25 444 ARG A N 1
ATOM 3528 C CA . ARG A 1 444 ? 13.231 -10.341 -14.104 1.00 92.25 444 ARG A CA 1
ATOM 3529 C C . ARG A 1 444 ? 14.232 -9.413 -14.761 1.00 92.25 444 ARG A C 1
ATOM 3531 O O . ARG A 1 444 ? 14.163 -9.162 -15.961 1.00 92.25 444 ARG A O 1
ATOM 3538 N N . LYS A 1 445 ? 15.189 -8.943 -13.971 1.00 91.25 445 LYS A N 1
ATOM 3539 C CA . LYS A 1 445 ? 16.259 -8.053 -14.423 1.00 91.25 445 LYS A CA 1
ATOM 3540 C C . LYS A 1 445 ? 17.538 -8.815 -14.739 1.00 91.25 445 LYS A C 1
ATOM 3542 O O . LYS A 1 445 ? 17.842 -9.856 -14.144 1.00 91.25 445 LYS A O 1
ATOM 3547 N N . LEU A 1 446 ? 18.331 -8.288 -15.664 1.00 90.75 446 LEU A N 1
ATOM 3548 C CA . LEU A 1 446 ? 19.677 -8.791 -15.898 1.00 90.75 446 LEU A CA 1
ATOM 3549 C C . LEU A 1 446 ? 20.602 -8.278 -14.797 1.00 90.75 446 LEU A C 1
ATOM 3551 O O . LEU A 1 446 ? 20.702 -7.086 -14.555 1.00 90.75 446 LEU A O 1
ATOM 3555 N N . SER A 1 447 ? 21.333 -9.186 -14.155 1.00 90.31 447 SER A N 1
ATOM 3556 C CA . SER A 1 447 ? 22.374 -8.811 -13.193 1.00 90.31 447 SER A CA 1
ATOM 3557 C C . SER A 1 447 ? 23.470 -7.959 -13.834 1.00 90.31 447 SER A C 1
ATOM 3559 O O . SER A 1 447 ? 23.584 -7.892 -15.064 1.00 90.31 447 SER A O 1
ATOM 3561 N N . GLU A 1 448 ? 24.348 -7.413 -12.994 1.00 86.88 448 GLU A N 1
ATOM 3562 C CA . GLU A 1 448 ? 25.533 -6.686 -13.444 1.00 86.88 448 GLU A CA 1
ATOM 3563 C C . GLU A 1 448 ? 26.287 -7.450 -14.550 1.00 86.88 448 GLU A C 1
ATOM 3565 O O . GLU A 1 448 ? 26.390 -8.687 -14.497 1.00 86.88 448 GLU A O 1
ATOM 3570 N N . PRO A 1 449 ? 26.784 -6.741 -15.581 1.00 89.44 449 PRO A N 1
ATOM 3571 C CA . PRO A 1 449 ? 26.888 -5.276 -15.711 1.00 89.44 449 PRO A CA 1
ATOM 3572 C C . PRO A 1 449 ? 25.650 -4.551 -16.284 1.00 89.44 449 PRO A C 1
ATOM 3574 O O . PRO A 1 449 ? 25.719 -3.343 -16.475 1.00 89.44 449 PRO A O 1
ATOM 3577 N N . PHE A 1 450 ? 24.543 -5.249 -16.571 1.00 87.56 450 PHE A N 1
ATOM 3578 C CA . PHE A 1 450 ? 23.354 -4.649 -17.202 1.00 87.56 450 PHE A CA 1
ATOM 3579 C C . PHE A 1 450 ? 22.546 -3.803 -16.211 1.00 87.56 450 PHE A C 1
ATOM 3581 O O . PHE A 1 450 ? 22.427 -2.593 -16.381 1.00 87.56 450 PHE A O 1
ATOM 3588 N N . SER A 1 451 ? 22.066 -4.428 -15.134 1.00 85.75 451 SER A N 1
ATOM 3589 C CA . SER A 1 451 ? 21.339 -3.750 -14.060 1.00 85.75 451 SER A CA 1
ATOM 3590 C C . SER A 1 451 ? 22.029 -4.009 -12.721 1.00 85.75 451 SER A C 1
ATOM 3592 O O . SER A 1 451 ? 22.536 -5.103 -12.458 1.00 85.75 451 SER A O 1
ATOM 3594 N N . LYS A 1 452 ? 22.050 -2.996 -11.846 1.00 85.94 452 LYS A N 1
ATOM 3595 C CA . LYS A 1 452 ? 22.606 -3.082 -10.483 1.00 85.94 452 LYS A CA 1
ATOM 3596 C C . LYS A 1 452 ? 21.675 -3.883 -9.570 1.00 85.94 452 LYS A C 1
ATOM 3598 O O . LYS A 1 452 ? 20.992 -3.328 -8.712 1.00 85.94 452 LYS A O 1
ATOM 3603 N N . CYS A 1 453 ? 21.594 -5.188 -9.801 1.00 87.75 453 CYS A N 1
ATOM 3604 C CA . CYS A 1 453 ? 20.773 -6.101 -9.022 1.00 87.75 453 CYS A CA 1
ATOM 3605 C C . CYS A 1 453 ? 21.493 -7.427 -8.760 1.00 87.75 453 CYS A C 1
ATOM 3607 O O . CYS A 1 453 ? 22.373 -7.863 -9.510 1.00 87.75 453 CYS A O 1
ATOM 3609 N N . ARG A 1 454 ? 21.072 -8.094 -7.688 1.00 86.12 454 ARG A N 1
ATOM 3610 C CA . ARG A 1 454 ? 21.546 -9.405 -7.258 1.00 86.12 454 ARG A CA 1
ATOM 3611 C C . ARG A 1 454 ? 20.530 -10.479 -7.640 1.00 86.12 454 ARG A C 1
ATOM 3613 O O . ARG A 1 454 ? 19.358 -10.372 -7.293 1.00 86.12 454 ARG A O 1
ATOM 3620 N N . LYS A 1 455 ? 20.986 -11.529 -8.333 1.00 81.75 455 LYS A N 1
ATOM 3621 C CA . LYS A 1 455 ? 20.137 -12.664 -8.746 1.00 81.75 455 LYS A CA 1
ATOM 3622 C C . LYS A 1 455 ? 19.724 -13.562 -7.586 1.00 81.75 455 LYS A C 1
ATOM 3624 O O . LYS A 1 455 ? 18.550 -13.860 -7.438 1.00 81.75 455 LYS A O 1
ATOM 3629 N N . ASP A 1 456 ? 20.682 -13.998 -6.774 1.00 78.75 456 ASP A N 1
ATOM 3630 C CA . ASP A 1 456 ? 20.397 -14.907 -5.666 1.00 78.75 456 ASP A CA 1
ATOM 3631 C C . ASP A 1 456 ? 20.328 -14.128 -4.353 1.00 78.75 456 ASP A C 1
ATOM 3633 O O . ASP A 1 456 ? 21.351 -13.741 -3.781 1.00 78.75 456 ASP A O 1
ATOM 3637 N N . THR A 1 457 ? 19.100 -13.862 -3.914 1.00 74.38 457 THR A N 1
ATOM 3638 C CA . THR A 1 457 ? 18.797 -13.186 -2.646 1.00 74.38 457 THR A CA 1
ATOM 3639 C C . THR A 1 457 ? 18.569 -14.159 -1.486 1.00 74.38 457 THR A C 1
ATOM 3641 O O . THR A 1 457 ? 18.335 -13.734 -0.355 1.00 74.38 457 THR A O 1
ATOM 3644 N N . LEU A 1 458 ? 18.638 -15.469 -1.750 1.00 72.75 458 LEU A N 1
ATOM 3645 C CA . LEU A 1 458 ? 18.429 -16.522 -0.757 1.00 72.75 458 LEU A CA 1
ATOM 3646 C C . LEU A 1 458 ? 19.748 -17.067 -0.204 1.00 72.75 458 LEU A C 1
ATOM 3648 O O . LEU A 1 458 ? 19.767 -17.580 0.917 1.00 72.75 458 LEU A O 1
ATOM 3652 N N . THR A 1 459 ? 20.849 -16.952 -0.951 1.00 75.38 459 THR A N 1
ATOM 3653 C CA . THR A 1 459 ? 22.174 -17.354 -0.469 1.00 75.38 459 THR A CA 1
ATOM 3654 C C . THR A 1 459 ? 22.975 -16.182 0.089 1.00 75.38 459 THR A C 1
ATOM 3656 O O . THR A 1 459 ? 22.923 -15.042 -0.390 1.00 75.38 459 THR A O 1
ATOM 3659 N N . VAL A 1 460 ? 23.714 -16.499 1.153 1.00 78.44 460 VAL A N 1
ATOM 3660 C CA . VAL A 1 460 ? 24.673 -15.612 1.806 1.00 78.44 460 VAL A CA 1
ATOM 3661 C C . VAL A 1 460 ? 26.079 -16.131 1.510 1.00 78.44 460 VAL A C 1
ATOM 3663 O O . VAL A 1 460 ? 26.397 -17.277 1.830 1.00 78.44 460 VAL A O 1
ATOM 3666 N N . PHE A 1 461 ? 26.915 -15.280 0.929 1.00 77.81 461 PHE A N 1
ATOM 3667 C CA . PHE A 1 461 ? 28.337 -15.501 0.686 1.00 77.81 461 PHE A CA 1
ATOM 3668 C C . PHE A 1 461 ? 29.186 -14.846 1.788 1.00 77.81 461 PHE A C 1
ATOM 3670 O O . PHE A 1 461 ? 28.700 -14.012 2.552 1.00 77.81 461 PHE A O 1
ATOM 3677 N N . SER A 1 462 ? 30.461 -15.234 1.898 1.00 73.62 462 SER A N 1
ATOM 3678 C CA . SER A 1 462 ? 31.384 -14.710 2.923 1.00 73.62 462 SER A CA 1
ATOM 3679 C C . SER A 1 462 ? 31.598 -13.201 2.835 1.00 73.62 462 SER A C 1
ATOM 3681 O O . SER A 1 462 ? 31.811 -12.559 3.859 1.00 73.62 462 SER A O 1
ATOM 3683 N N . ASP A 1 463 ? 31.516 -12.661 1.622 1.00 81.06 463 ASP A N 1
ATOM 3684 C CA . ASP A 1 463 ? 31.852 -11.272 1.309 1.00 81.06 463 ASP A CA 1
ATOM 3685 C C . ASP A 1 463 ? 30.612 -10.363 1.354 1.00 81.06 463 ASP A C 1
ATOM 3687 O O . ASP A 1 463 ? 30.686 -9.174 1.042 1.00 81.06 463 ASP A O 1
ATOM 3691 N N . ASP A 1 464 ? 29.456 -10.919 1.730 1.00 82.81 464 ASP A N 1
ATOM 3692 C CA . ASP A 1 464 ? 28.211 -10.171 1.780 1.00 82.81 464 ASP A CA 1
ATOM 3693 C C . ASP A 1 464 ? 28.172 -9.176 2.946 1.00 82.81 464 ASP A C 1
ATOM 3695 O O . ASP A 1 464 ? 28.653 -9.483 4.044 1.00 82.81 464 ASP A O 1
ATOM 3699 N N . PRO A 1 465 ? 27.507 -8.017 2.763 1.00 85.50 465 PRO A N 1
ATOM 3700 C CA . PRO A 1 465 ? 27.309 -7.055 3.837 1.00 85.50 465 PRO A CA 1
ATOM 3701 C C . PRO A 1 465 ? 26.642 -7.678 5.069 1.00 85.50 465 PRO A C 1
ATOM 3703 O O . PRO A 1 465 ? 25.728 -8.505 4.964 1.00 85.50 465 PRO A O 1
ATOM 3706 N N . GLU A 1 466 ? 27.050 -7.232 6.258 1.00 89.25 466 GLU A N 1
ATOM 3707 C CA . GLU A 1 466 ? 26.539 -7.763 7.526 1.00 89.25 466 GLU A CA 1
ATOM 3708 C C . GLU A 1 466 ? 25.011 -7.628 7.629 1.00 89.25 466 GLU A C 1
ATOM 3710 O O . GLU A 1 466 ? 24.320 -8.571 8.026 1.00 89.25 466 GLU A O 1
ATOM 3715 N N . ILE A 1 467 ? 24.469 -6.474 7.235 1.00 90.06 467 ILE A N 1
ATOM 3716 C CA . ILE A 1 467 ? 23.030 -6.204 7.283 1.00 90.06 467 ILE A CA 1
ATOM 3717 C C . ILE A 1 467 ? 22.253 -7.082 6.295 1.00 90.06 467 ILE A C 1
ATOM 3719 O O . ILE A 1 467 ? 21.207 -7.628 6.662 1.00 90.06 467 ILE A O 1
ATOM 3723 N N . TYR A 1 468 ? 22.774 -7.302 5.085 1.00 88.31 468 TYR A N 1
ATOM 3724 C CA . TYR A 1 468 ? 22.185 -8.248 4.134 1.00 88.31 468 TYR A CA 1
ATOM 3725 C C . TYR A 1 468 ? 22.105 -9.657 4.741 1.00 88.31 468 TYR A C 1
ATOM 3727 O O . TYR A 1 468 ? 21.032 -10.260 4.789 1.00 88.31 468 TYR A O 1
ATOM 3735 N N . ASN A 1 469 ? 23.210 -10.144 5.313 1.00 87.62 469 ASN A N 1
ATOM 3736 C CA . ASN A 1 469 ? 23.281 -11.449 5.973 1.00 87.62 469 ASN A CA 1
ATOM 3737 C C . ASN A 1 469 ? 22.265 -11.573 7.130 1.00 87.62 469 ASN A C 1
ATOM 3739 O O . ASN A 1 469 ? 21.534 -12.564 7.227 1.00 87.62 469 ASN A O 1
ATOM 3743 N N . ARG A 1 470 ? 22.158 -10.546 7.986 1.00 86.81 470 ARG A N 1
ATOM 3744 C CA . ARG A 1 470 ? 21.158 -10.487 9.072 1.00 86.81 470 ARG A CA 1
ATOM 3745 C C . ARG A 1 470 ? 19.723 -10.527 8.544 1.00 86.81 470 ARG A C 1
ATOM 3747 O O . ARG A 1 470 ? 18.868 -11.177 9.150 1.00 86.81 470 ARG A O 1
ATOM 3754 N N . THR A 1 471 ? 19.469 -9.874 7.414 1.00 87.38 471 THR A N 1
ATOM 3755 C CA . THR A 1 471 ? 18.149 -9.839 6.775 1.00 87.38 471 THR A CA 1
ATOM 3756 C C . THR A 1 471 ? 17.735 -11.221 6.281 1.00 87.38 471 THR A C 1
ATOM 3758 O O . THR A 1 471 ? 16.676 -11.713 6.669 1.00 87.38 471 THR A O 1
ATOM 3761 N N . VAL A 1 472 ? 18.599 -11.898 5.518 1.00 84.62 472 VAL A N 1
ATOM 3762 C CA . VAL A 1 472 ? 18.336 -13.258 5.009 1.00 84.62 472 VAL A CA 1
ATOM 3763 C C . VAL A 1 472 ? 18.138 -14.254 6.160 1.00 84.62 472 VAL A C 1
ATOM 3765 O O . VAL A 1 472 ? 17.224 -15.072 6.139 1.00 84.62 472 VAL A O 1
ATOM 3768 N N . LYS A 1 473 ? 18.928 -14.159 7.237 1.00 81.50 473 LYS A N 1
ATOM 3769 C CA . LYS A 1 473 ? 18.751 -15.016 8.429 1.00 81.50 473 LYS A CA 1
ATOM 3770 C C . LYS A 1 473 ? 17.425 -14.792 9.160 1.00 81.50 473 LYS A C 1
ATOM 3772 O O . LYS A 1 473 ? 16.934 -15.700 9.834 1.00 81.50 473 LYS A O 1
ATOM 3777 N N . SER A 1 474 ? 16.847 -13.600 9.044 1.00 76.69 474 SER A N 1
ATOM 3778 C CA . SER A 1 474 ? 15.584 -13.251 9.699 1.00 76.69 474 SER A CA 1
ATOM 3779 C C . SER A 1 474 ? 14.357 -13.770 8.936 1.00 76.69 474 SER A C 1
ATOM 3781 O O . SER A 1 474 ? 13.286 -13.914 9.533 1.00 76.69 474 SER A O 1
ATOM 3783 N N . GLY A 1 475 ? 14.498 -14.128 7.655 1.00 79.25 475 GLY A N 1
ATOM 3784 C CA . GLY A 1 475 ? 13.405 -14.647 6.838 1.00 79.25 475 GLY A CA 1
ATOM 3785 C C . GLY A 1 475 ? 13.643 -14.476 5.339 1.00 79.25 475 GLY A C 1
ATOM 3786 O O . GLY A 1 475 ? 14.683 -14.853 4.818 1.00 79.25 475 GLY A O 1
ATOM 3787 N N . VAL A 1 476 ? 12.645 -13.949 4.633 1.00 78.00 476 VAL A N 1
ATOM 3788 C CA . VAL A 1 476 ? 12.758 -13.661 3.199 1.00 78.00 476 VAL A CA 1
ATOM 3789 C C . VAL A 1 476 ? 13.334 -12.263 3.018 1.00 78.00 476 VAL A C 1
ATOM 3791 O O . VAL A 1 476 ? 12.870 -11.313 3.649 1.00 78.00 476 VAL A O 1
ATOM 3794 N N . TYR A 1 477 ? 14.350 -12.150 2.165 1.00 84.38 477 TYR A N 1
ATOM 3795 C CA . TYR A 1 477 ? 14.967 -10.872 1.850 1.00 84.38 477 TYR A CA 1
ATOM 3796 C C . TYR A 1 477 ? 14.016 -9.997 1.032 1.00 84.38 477 TYR A C 1
ATOM 3798 O O . TYR A 1 477 ? 13.599 -10.367 -0.064 1.00 84.38 477 TYR A O 1
ATOM 3806 N N . THR A 1 478 ? 13.736 -8.799 1.534 1.00 83.44 478 THR A N 1
ATOM 3807 C CA . THR A 1 478 ? 13.248 -7.683 0.722 1.00 83.44 478 THR A CA 1
ATOM 3808 C C . THR A 1 478 ? 14.099 -6.464 1.036 1.00 83.44 478 THR A C 1
ATOM 3810 O O . THR A 1 478 ? 14.585 -6.305 2.162 1.00 83.44 478 THR A O 1
ATOM 3813 N N . ARG A 1 479 ? 14.277 -5.574 0.055 1.00 84.94 479 ARG A N 1
ATOM 3814 C CA . ARG A 1 479 ? 15.046 -4.341 0.267 1.00 84.94 479 ARG A CA 1
ATOM 3815 C C . ARG A 1 479 ? 14.441 -3.504 1.400 1.00 84.94 479 ARG A C 1
ATOM 3817 O O . ARG A 1 479 ? 15.178 -3.027 2.252 1.00 84.94 479 ARG A O 1
ATOM 3824 N N . LYS A 1 480 ? 13.106 -3.434 1.482 1.00 84.56 480 LYS A N 1
ATOM 3825 C CA . LYS A 1 480 ? 12.367 -2.739 2.551 1.00 84.56 480 LYS A CA 1
ATOM 3826 C C . LYS A 1 480 ? 12.715 -3.281 3.949 1.00 84.56 480 LYS A C 1
ATOM 3828 O O . LYS A 1 480 ? 13.066 -2.512 4.838 1.00 84.56 480 LYS A O 1
ATOM 3833 N N . ILE A 1 481 ? 12.706 -4.607 4.133 1.00 86.50 481 ILE A N 1
ATOM 3834 C CA . ILE A 1 481 ? 13.090 -5.236 5.412 1.00 86.50 481 ILE A CA 1
ATOM 3835 C C . ILE A 1 481 ? 14.578 -5.002 5.711 1.00 86.50 481 ILE A C 1
ATOM 3837 O O . ILE A 1 481 ? 14.937 -4.745 6.859 1.00 86.50 481 ILE A O 1
ATOM 3841 N N . CYS A 1 482 ? 15.440 -5.049 4.692 1.00 88.94 482 CYS A N 1
ATOM 3842 C CA . CYS A 1 482 ? 16.867 -4.779 4.853 1.00 88.94 482 CYS A CA 1
ATOM 3843 C C . CYS A 1 482 ? 17.132 -3.365 5.388 1.00 88.94 482 CYS A C 1
ATOM 3845 O O . CYS A 1 482 ? 17.935 -3.199 6.305 1.00 88.94 482 CYS A O 1
ATOM 3847 N N . PHE A 1 483 ? 16.417 -2.360 4.873 1.00 89.50 483 PHE A N 1
ATOM 3848 C CA . PHE A 1 483 ? 16.522 -0.980 5.350 1.00 89.50 483 PHE A CA 1
ATOM 3849 C C . PHE A 1 483 ? 16.071 -0.829 6.807 1.00 89.50 483 PHE A C 1
ATOM 3851 O O . PHE A 1 483 ? 16.776 -0.193 7.587 1.00 89.50 483 PHE A O 1
ATOM 3858 N N . GLU A 1 484 ? 14.969 -1.465 7.217 1.00 89.25 484 GLU A N 1
ATOM 3859 C CA . GLU A 1 484 ? 14.546 -1.468 8.627 1.00 89.25 484 GLU A CA 1
ATOM 3860 C C . GLU A 1 484 ? 15.588 -2.145 9.533 1.00 89.25 484 GLU A C 1
ATOM 3862 O O . GLU A 1 484 ? 15.974 -1.599 10.565 1.00 89.25 484 GLU A O 1
ATOM 3867 N N . ILE A 1 485 ? 16.127 -3.299 9.132 1.00 90.44 485 ILE A N 1
ATOM 3868 C CA . ILE A 1 485 ? 17.188 -3.980 9.892 1.00 90.44 485 ILE A CA 1
ATOM 3869 C C . ILE A 1 485 ? 18.456 -3.113 9.963 1.00 90.44 485 ILE A C 1
ATOM 3871 O O . ILE A 1 485 ? 19.090 -3.045 11.019 1.00 90.44 485 ILE A O 1
ATOM 3875 N N . CYS A 1 486 ? 18.808 -2.410 8.883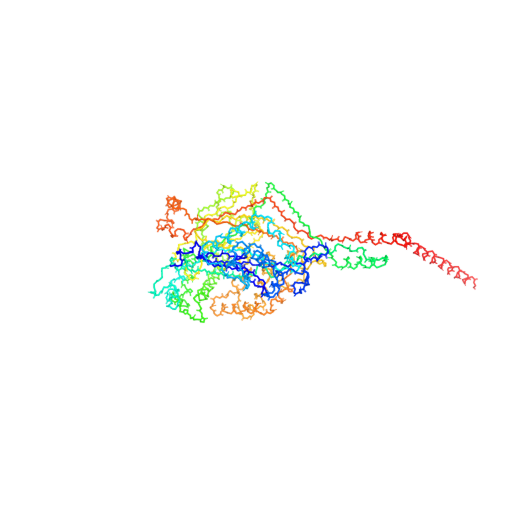 1.00 92.12 486 CYS A N 1
ATOM 3876 C CA . CYS A 1 486 ? 19.909 -1.450 8.874 1.00 92.12 486 CYS A CA 1
ATOM 3877 C C . CYS A 1 486 ? 19.680 -0.318 9.881 1.00 92.12 486 CYS A C 1
ATOM 3879 O O . CYS A 1 486 ? 20.534 -0.071 10.736 1.00 92.12 486 CYS A O 1
ATOM 3881 N N . LEU A 1 487 ? 18.510 0.327 9.810 1.00 92.12 487 LEU A N 1
ATOM 3882 C CA . LEU A 1 487 ? 18.088 1.386 10.721 1.00 92.12 487 LEU A CA 1
ATOM 3883 C C . LEU A 1 487 ? 18.201 0.929 12.180 1.00 92.12 487 LEU A C 1
ATOM 3885 O O . LEU A 1 487 ? 18.752 1.639 13.029 1.00 92.12 487 LEU A O 1
ATOM 3889 N N . LEU A 1 488 ? 17.740 -0.290 12.460 1.00 91.94 488 LEU A N 1
ATOM 3890 C CA . LEU A 1 488 ? 17.762 -0.853 13.798 1.00 91.94 488 LEU A CA 1
ATOM 3891 C C . LEU A 1 488 ? 19.179 -1.029 14.347 1.00 91.94 488 LEU A C 1
ATOM 3893 O O . LEU A 1 488 ? 19.480 -0.537 15.434 1.00 91.94 488 LEU A O 1
ATOM 3897 N N . PHE A 1 489 ? 20.043 -1.742 13.620 1.00 91.19 489 PHE A N 1
ATOM 3898 C CA . PHE A 1 489 ? 21.364 -2.117 14.129 1.00 91.19 489 PHE A CA 1
ATOM 3899 C C . PHE A 1 489 ? 22.385 -0.984 14.053 1.00 91.19 489 PHE A C 1
ATOM 3901 O O . PHE A 1 489 ? 23.231 -0.885 14.940 1.00 91.19 489 PHE A O 1
ATOM 3908 N N . LYS A 1 490 ? 22.316 -0.121 13.033 1.00 91.44 490 LYS A N 1
ATOM 3909 C CA . LYS A 1 490 ? 23.283 0.973 12.871 1.00 91.44 490 LYS A CA 1
ATOM 3910 C C . LYS A 1 490 ? 22.936 2.219 13.671 1.00 91.44 490 LYS A C 1
ATOM 3912 O O . LYS A 1 490 ? 23.850 2.932 14.077 1.00 91.44 490 LYS A O 1
ATOM 3917 N N . TYR A 1 491 ? 21.650 2.488 13.906 1.00 92.62 491 TYR A N 1
ATOM 3918 C CA . TYR A 1 491 ? 21.226 3.770 14.472 1.00 92.62 491 TYR A CA 1
ATOM 3919 C C . TYR A 1 491 ? 20.377 3.631 15.736 1.00 92.62 491 TYR A C 1
ATOM 3921 O O . TYR A 1 491 ? 20.720 4.247 16.744 1.00 92.62 491 TYR A O 1
ATOM 3929 N N . ILE A 1 492 ? 19.312 2.822 15.732 1.00 94.38 492 ILE A N 1
ATOM 3930 C CA . ILE A 1 492 ? 18.393 2.743 16.884 1.00 94.38 492 ILE A CA 1
ATOM 3931 C C . ILE A 1 492 ? 19.054 2.066 18.088 1.00 94.38 492 ILE A C 1
ATOM 3933 O O . ILE A 1 492 ? 19.078 2.656 19.165 1.00 94.38 492 ILE A O 1
ATOM 3937 N N . ILE A 1 493 ? 19.620 0.865 17.935 1.00 93.62 493 ILE A N 1
ATOM 3938 C CA . ILE A 1 493 ? 20.240 0.139 19.055 1.00 93.62 493 ILE A CA 1
ATOM 3939 C C . ILE A 1 493 ? 21.389 0.952 19.682 1.00 93.62 493 ILE A C 1
ATOM 3941 O O . ILE A 1 493 ? 21.374 1.113 20.904 1.00 93.62 493 ILE A O 1
ATOM 3945 N N . PRO A 1 494 ? 22.336 1.530 18.910 1.00 93.88 494 PRO A N 1
ATOM 3946 C CA . PRO A 1 494 ? 23.422 2.328 19.483 1.00 93.88 494 PRO A CA 1
ATOM 3947 C C . PRO A 1 494 ? 22.971 3.620 20.179 1.00 93.88 494 PRO A C 1
ATOM 3949 O O . PRO A 1 494 ? 23.600 4.027 21.153 1.00 93.88 494 PRO A O 1
ATOM 3952 N N . LYS A 1 495 ? 21.907 4.284 19.695 1.00 94.50 495 LYS A N 1
ATOM 3953 C CA . LYS A 1 495 ? 21.424 5.555 20.270 1.00 94.50 495 LYS A CA 1
ATOM 3954 C C . LYS A 1 495 ? 20.428 5.355 21.419 1.00 94.50 495 LYS A C 1
ATOM 3956 O O . LYS A 1 495 ? 20.482 6.089 22.403 1.00 94.50 495 LYS A O 1
ATOM 3961 N N . CYS A 1 496 ? 19.523 4.383 21.303 1.00 95.06 496 CYS A N 1
ATOM 3962 C CA . CYS A 1 496 ? 18.401 4.187 22.226 1.00 95.06 496 CYS A CA 1
ATOM 3963 C C . CYS A 1 496 ? 18.588 3.008 23.200 1.00 95.06 496 CYS A C 1
ATOM 3965 O O . CYS A 1 496 ? 17.806 2.884 24.138 1.00 95.06 496 CYS A O 1
ATOM 3967 N N . ASN A 1 497 ? 19.616 2.162 23.029 1.00 94.12 497 ASN A N 1
ATOM 3968 C CA . ASN A 1 497 ? 19.913 0.985 23.869 1.00 94.12 497 ASN A CA 1
ATOM 3969 C C . ASN A 1 497 ? 18.779 -0.058 23.960 1.00 94.12 497 ASN A C 1
ATOM 3971 O O . ASN A 1 497 ? 18.738 -0.876 24.883 1.00 94.12 497 ASN A O 1
ATOM 3975 N N . CYS A 1 498 ? 17.851 -0.042 23.008 1.00 92.88 498 CYS A N 1
ATOM 3976 C CA . CYS A 1 498 ? 16.739 -0.976 22.909 1.00 92.88 498 CYS A CA 1
ATOM 3977 C C . CYS A 1 498 ? 16.345 -1.164 21.439 1.00 92.88 498 CYS A C 1
ATOM 3979 O O . CYS A 1 498 ? 16.788 -0.424 20.560 1.00 92.88 498 CYS A O 1
ATOM 3981 N N . SER A 1 499 ? 15.547 -2.192 21.170 1.00 91.69 499 SER A N 1
ATOM 3982 C CA . SER A 1 499 ? 15.084 -2.546 19.833 1.00 91.69 499 SER A CA 1
ATOM 3983 C C . SER A 1 499 ? 13.730 -1.918 19.530 1.00 91.69 499 SER A C 1
ATOM 3985 O O . SER A 1 499 ? 12.829 -1.968 20.371 1.00 91.69 499 SER A O 1
ATOM 3987 N N . ASP A 1 500 ? 13.559 -1.404 18.312 1.00 91.38 500 ASP A N 1
ATOM 3988 C CA . ASP A 1 500 ? 12.258 -0.955 17.816 1.00 91.38 500 ASP A CA 1
ATOM 3989 C C . ASP A 1 500 ? 11.305 -2.158 17.675 1.00 91.38 500 ASP A C 1
ATOM 3991 O O . ASP A 1 500 ? 11.604 -3.083 16.913 1.00 91.38 500 ASP A O 1
ATOM 3995 N N . PRO A 1 501 ? 10.162 -2.174 18.386 1.00 87.38 501 PRO A N 1
ATOM 3996 C CA . PRO A 1 501 ? 9.184 -3.257 18.304 1.00 87.38 501 PRO A CA 1
ATOM 3997 C C . PRO A 1 501 ? 8.562 -3.443 16.910 1.00 87.38 501 PRO A C 1
ATOM 3999 O O . PRO A 1 501 ? 8.033 -4.514 16.618 1.00 87.38 501 PRO A O 1
ATOM 4002 N N . ARG A 1 502 ? 8.616 -2.424 16.038 1.00 86.25 502 ARG A N 1
ATOM 4003 C CA . ARG A 1 502 ? 8.088 -2.480 14.659 1.00 86.25 502 ARG A CA 1
ATOM 4004 C C . ARG A 1 502 ? 8.841 -3.458 13.771 1.00 86.25 502 ARG A C 1
ATOM 4006 O O . ARG A 1 502 ? 8.287 -3.941 12.785 1.00 86.25 502 ARG A O 1
ATOM 4013 N N . ILE A 1 503 ? 10.094 -3.740 14.110 1.00 85.44 503 ILE A N 1
ATOM 4014 C CA . ILE A 1 503 ? 11.012 -4.489 13.263 1.00 85.44 503 ILE A CA 1
ATOM 4015 C C . ILE A 1 503 ? 11.037 -5.930 13.754 1.00 85.44 503 ILE A C 1
ATOM 4017 O O . ILE A 1 503 ? 11.571 -6.244 14.817 1.00 85.44 503 ILE A O 1
ATOM 4021 N N . GLN A 1 504 ? 10.426 -6.824 12.976 1.00 73.19 504 GLN A N 1
ATOM 4022 C CA . GLN A 1 504 ? 10.361 -8.243 13.313 1.00 73.19 504 GLN A CA 1
ATOM 4023 C C . GLN A 1 504 ? 11.726 -8.900 13.105 1.00 73.19 504 GLN A C 1
ATOM 4025 O O . GLN A 1 504 ? 12.138 -9.150 11.974 1.00 73.19 504 GLN A O 1
ATOM 4030 N N . ILE A 1 505 ? 12.407 -9.234 14.200 1.00 73.69 505 ILE A N 1
ATOM 4031 C CA . ILE A 1 505 ? 13.660 -9.992 14.169 1.00 73.69 505 ILE A CA 1
ATOM 4032 C C . ILE A 1 505 ? 13.498 -11.257 14.999 1.00 73.69 505 ILE A C 1
ATOM 4034 O O . ILE A 1 505 ? 12.902 -11.251 16.073 1.00 73.69 505 ILE A O 1
ATOM 4038 N N . ARG A 1 506 ? 14.055 -12.363 14.500 1.00 66.69 506 ARG A N 1
ATOM 4039 C CA . ARG A 1 506 ? 14.073 -13.659 15.199 1.00 66.69 506 ARG A CA 1
ATOM 4040 C C . ARG A 1 506 ? 15.139 -13.752 16.300 1.00 66.69 506 ARG A C 1
ATOM 4042 O O . ARG A 1 506 ? 15.348 -14.831 16.848 1.00 66.69 506 ARG A O 1
ATOM 4049 N N . ASP A 1 507 ? 15.826 -12.656 16.615 1.00 71.06 507 ASP A N 1
ATOM 4050 C CA . ASP A 1 507 ? 16.864 -12.624 17.641 1.00 71.06 507 ASP A CA 1
ATOM 4051 C C . ASP A 1 507 ? 16.221 -12.488 19.024 1.00 71.06 507 ASP A C 1
ATOM 4053 O O . ASP A 1 507 ? 15.737 -11.430 19.425 1.00 71.06 507 ASP A O 1
ATOM 4057 N N . LEU A 1 508 ? 16.218 -13.599 19.757 1.00 62.84 508 LEU A N 1
ATOM 4058 C CA . LEU A 1 508 ? 15.583 -13.726 21.067 1.00 62.84 508 LEU A CA 1
ATOM 4059 C C . LEU A 1 508 ? 16.278 -12.919 22.176 1.00 62.84 508 LEU A C 1
ATOM 4061 O O . LEU A 1 508 ? 15.754 -12.862 23.290 1.00 62.84 508 LEU A O 1
ATOM 4065 N N . ASN A 1 509 ? 17.442 -12.319 21.912 1.00 74.50 509 ASN A N 1
ATOM 4066 C CA . ASN A 1 509 ? 18.224 -11.605 22.922 1.00 74.50 509 ASN A CA 1
ATOM 4067 C C . ASN A 1 509 ? 18.001 -10.087 22.936 1.00 74.50 509 ASN A C 1
ATOM 4069 O O . ASN A 1 509 ? 18.501 -9.418 23.841 1.00 74.50 509 ASN A O 1
ATOM 4073 N N . LEU A 1 510 ? 17.247 -9.536 21.983 1.00 80.12 510 LEU A N 1
ATOM 4074 C CA . LEU A 1 510 ? 16.980 -8.100 21.921 1.00 80.12 510 LEU A CA 1
ATOM 4075 C C . LEU A 1 510 ? 15.856 -7.693 22.890 1.00 80.12 510 LEU A C 1
ATOM 4077 O O . LEU A 1 510 ? 14.790 -8.307 22.926 1.00 80.12 510 LEU A O 1
ATOM 4081 N N . LYS A 1 511 ? 16.091 -6.634 23.677 1.00 88.00 511 LYS A N 1
ATOM 4082 C CA . LYS A 1 511 ? 15.080 -5.993 24.537 1.00 88.00 511 LYS A CA 1
ATOM 4083 C C . LYS A 1 511 ? 14.314 -4.951 23.723 1.00 88.00 511 LYS A C 1
ATOM 4085 O O . LYS A 1 511 ? 14.939 -4.055 23.159 1.00 88.00 511 LYS A O 1
ATOM 4090 N N . PHE A 1 512 ? 12.985 -5.006 23.724 1.00 90.19 512 PHE A N 1
ATOM 4091 C CA . PHE A 1 512 ? 12.156 -3.975 23.100 1.00 90.19 512 PHE A CA 1
ATOM 4092 C C . PHE A 1 512 ? 12.124 -2.664 23.897 1.00 90.19 512 PHE A C 1
ATOM 4094 O O . PHE A 1 512 ? 12.138 -2.659 25.131 1.00 90.19 512 PHE A O 1
ATOM 4101 N N . CYS A 1 513 ? 12.054 -1.548 23.174 1.00 92.38 513 CYS A N 1
ATOM 4102 C CA . CYS A 1 513 ? 11.770 -0.232 23.737 1.00 92.38 513 CYS A CA 1
ATOM 4103 C C . CYS A 1 513 ? 10.319 -0.189 24.243 1.00 92.38 513 CYS A C 1
ATOM 4105 O O . CYS A 1 513 ? 9.397 -0.454 23.476 1.00 92.38 513 CYS A O 1
ATOM 4107 N N . THR A 1 514 ? 10.110 0.115 25.526 1.00 91.31 514 THR A N 1
ATOM 4108 C CA . THR A 1 514 ? 8.808 -0.023 26.220 1.00 91.31 514 THR A CA 1
ATOM 4109 C C . THR A 1 514 ? 8.439 1.179 27.091 1.00 91.31 514 THR A C 1
ATOM 4111 O O . THR A 1 514 ? 7.381 1.179 27.713 1.00 91.31 514 THR A O 1
ATOM 4114 N N . THR A 1 515 ? 9.270 2.221 27.125 1.00 92.44 515 THR A N 1
ATOM 4115 C CA . THR A 1 515 ? 9.013 3.465 27.871 1.00 92.44 515 THR A CA 1
ATOM 4116 C C . THR A 1 515 ? 8.847 4.656 26.929 1.00 92.44 515 THR A C 1
ATOM 4118 O O . THR A 1 515 ? 9.381 4.644 25.820 1.00 92.44 515 THR A O 1
ATOM 4121 N N . PHE A 1 516 ? 8.173 5.726 27.371 1.00 90.38 516 PHE A N 1
ATOM 4122 C CA . PHE A 1 516 ? 8.031 6.945 26.559 1.00 90.38 516 PHE A CA 1
ATOM 4123 C C . PHE A 1 516 ? 9.374 7.513 26.106 1.00 90.38 516 PHE A C 1
ATOM 4125 O O . PHE A 1 516 ? 9.541 7.808 24.931 1.00 90.38 516 PHE A O 1
ATOM 4132 N N . LYS A 1 517 ? 10.365 7.578 27.003 1.00 93.00 517 LYS A N 1
ATOM 4133 C CA . LYS A 1 517 ? 11.708 8.071 26.669 1.00 93.00 517 LYS A CA 1
ATOM 4134 C C . LYS A 1 517 ? 12.368 7.251 25.555 1.00 93.00 517 LYS A C 1
ATOM 4136 O O . LYS A 1 517 ? 13.009 7.817 24.674 1.00 93.00 517 LYS A O 1
ATOM 4141 N N . GLU A 1 518 ? 12.239 5.926 25.605 1.00 94.38 518 GLU A N 1
ATOM 4142 C CA . GLU A 1 518 ? 12.786 5.034 24.578 1.00 94.38 518 GLU A CA 1
ATOM 4143 C C . GLU A 1 518 ? 12.019 5.168 23.248 1.00 94.38 518 GLU A C 1
ATOM 4145 O O . GLU A 1 518 ? 12.632 5.185 22.185 1.00 94.38 518 GLU A O 1
ATOM 4150 N N . ILE A 1 519 ? 10.691 5.312 23.293 1.00 92.06 519 ILE A N 1
ATOM 4151 C CA . ILE A 1 519 ? 9.856 5.491 22.095 1.00 92.06 519 ILE A CA 1
ATOM 4152 C C . ILE A 1 519 ? 10.125 6.841 21.435 1.00 92.06 519 ILE A C 1
ATOM 4154 O O . ILE A 1 519 ? 10.346 6.887 20.230 1.00 92.06 519 ILE A O 1
ATOM 4158 N N . ASP A 1 520 ? 10.190 7.922 22.209 1.00 92.06 520 ASP A N 1
ATOM 4159 C CA . ASP A 1 520 ? 10.538 9.248 21.699 1.00 92.06 520 ASP A CA 1
ATOM 4160 C C . ASP A 1 520 ? 11.954 9.241 21.090 1.00 92.06 520 ASP A C 1
ATOM 4162 O O . ASP A 1 520 ? 12.195 9.879 20.066 1.00 92.06 520 ASP A O 1
ATOM 4166 N N . CYS A 1 521 ? 12.886 8.463 21.662 1.00 95.44 521 CYS A N 1
ATOM 4167 C CA . CYS A 1 521 ? 14.204 8.233 21.065 1.00 95.44 521 CYS A CA 1
ATOM 4168 C C . CYS A 1 521 ? 14.096 7.566 19.686 1.00 95.44 521 CYS A C 1
ATOM 4170 O O . CYS A 1 521 ? 14.683 8.076 18.732 1.00 95.44 521 CYS A O 1
ATOM 4172 N N . ILE A 1 522 ? 13.318 6.483 19.553 1.00 94.31 522 ILE A N 1
ATOM 4173 C CA . ILE A 1 522 ? 13.079 5.823 18.257 1.00 94.31 522 ILE A CA 1
ATOM 4174 C C . ILE A 1 522 ? 12.524 6.817 17.235 1.00 94.31 522 ILE A C 1
ATOM 4176 O O . ILE A 1 522 ? 13.028 6.882 16.115 1.00 94.31 522 ILE A O 1
ATOM 4180 N N . GLU A 1 523 ? 11.502 7.593 17.604 1.00 91.75 523 GLU A N 1
ATOM 4181 C CA . GLU A 1 523 ? 10.875 8.560 16.696 1.00 91.75 523 GLU A CA 1
ATOM 4182 C C . GLU A 1 523 ? 11.866 9.624 16.228 1.00 91.75 523 GLU A C 1
ATOM 4184 O O . GLU A 1 523 ? 11.901 9.956 15.046 1.00 91.75 523 GLU A O 1
ATOM 4189 N N . ASN A 1 524 ? 12.710 10.127 17.129 1.00 92.12 524 ASN A N 1
ATOM 4190 C CA . ASN A 1 524 ? 13.737 11.101 16.778 1.00 92.12 524 ASN A CA 1
ATOM 4191 C C . ASN A 1 524 ? 14.796 10.504 15.843 1.00 92.12 524 ASN A C 1
ATOM 4193 O O . ASN A 1 524 ? 15.205 11.161 14.889 1.00 92.12 524 ASN A O 1
ATOM 4197 N N . VAL A 1 525 ? 15.216 9.256 16.074 1.00 93.19 525 VAL A N 1
ATOM 4198 C CA . VAL A 1 525 ? 16.183 8.572 15.201 1.00 93.19 525 VAL A CA 1
ATOM 4199 C C . VAL A 1 525 ? 15.588 8.280 13.826 1.00 93.19 525 VAL A C 1
ATOM 4201 O O . VAL A 1 525 ? 16.282 8.466 12.833 1.00 93.19 525 VAL A O 1
ATOM 4204 N N . ARG A 1 526 ? 14.314 7.875 13.748 1.00 91.44 526 ARG A N 1
ATOM 4205 C CA . ARG A 1 526 ? 13.600 7.690 12.475 1.00 91.44 526 ARG A CA 1
ATOM 4206 C C . ARG A 1 526 ? 13.500 8.996 11.693 1.00 91.44 526 ARG A C 1
ATOM 4208 O O . ARG A 1 526 ? 13.909 9.032 10.544 1.00 91.44 526 ARG A O 1
ATOM 4215 N N . LYS A 1 527 ? 13.086 10.086 12.348 1.00 89.12 527 LYS A N 1
ATOM 4216 C CA . LYS A 1 527 ? 13.050 11.419 11.725 1.00 89.12 527 LYS A CA 1
ATOM 4217 C C . LYS A 1 527 ? 14.413 11.830 11.173 1.00 89.12 527 LYS A C 1
ATOM 4219 O O . LYS A 1 527 ? 14.476 12.287 10.043 1.00 89.12 527 LYS A O 1
ATOM 4224 N N . GLN A 1 528 ? 15.489 11.628 11.941 1.00 88.44 528 GLN A N 1
ATOM 4225 C CA . GLN A 1 528 ? 16.855 11.885 11.469 1.00 88.44 528 GLN A CA 1
ATOM 4226 C C . GLN A 1 528 ? 17.210 11.016 10.265 1.00 88.44 528 GLN A C 1
ATOM 4228 O O . GLN A 1 528 ? 17.768 11.521 9.303 1.00 88.44 528 GLN A O 1
ATOM 4233 N N . PHE A 1 529 ? 16.883 9.723 10.308 1.00 88.06 529 PHE A N 1
ATOM 4234 C CA . PHE A 1 529 ? 17.158 8.792 9.216 1.00 88.06 529 PHE A CA 1
ATOM 4235 C C . PHE A 1 529 ? 16.472 9.191 7.904 1.00 88.06 529 PHE A C 1
ATOM 4237 O O . PHE A 1 529 ? 17.059 8.999 6.842 1.00 88.06 529 PHE A O 1
ATOM 4244 N N . ASP A 1 530 ? 15.270 9.762 7.995 1.00 81.75 530 ASP A N 1
ATOM 4245 C CA . ASP A 1 530 ? 14.506 10.240 6.842 1.00 81.75 530 ASP A CA 1
ATOM 4246 C C . ASP A 1 530 ? 14.973 11.627 6.360 1.00 81.75 530 ASP A C 1
ATOM 4248 O O . ASP A 1 530 ? 14.929 11.908 5.165 1.00 81.75 530 ASP A O 1
ATOM 4252 N N . SER A 1 531 ? 15.408 12.507 7.273 1.00 77.88 531 SER A N 1
ATOM 4253 C CA . SER A 1 531 ? 15.795 13.889 6.948 1.00 77.88 531 SER A CA 1
ATOM 4254 C C . SER A 1 531 ? 17.269 14.076 6.587 1.00 77.88 531 SER A C 1
ATOM 4256 O O . SER A 1 531 ? 17.622 15.054 5.935 1.00 77.88 531 SER A O 1
ATOM 4258 N N . GLU A 1 532 ? 18.145 13.199 7.071 1.00 74.62 532 GLU A N 1
ATOM 4259 C CA . GLU A 1 532 ? 19.587 13.242 6.830 1.00 74.62 532 GLU A CA 1
ATOM 4260 C C . GLU A 1 532 ? 19.983 12.123 5.854 1.00 74.62 532 GLU A C 1
ATOM 4262 O O . GLU A 1 532 ? 19.355 11.067 5.805 1.00 74.62 532 GLU A O 1
ATOM 4267 N N . ASP A 1 533 ? 21.105 12.286 5.151 1.00 75.56 533 ASP A N 1
ATOM 4268 C CA . ASP A 1 533 ? 21.682 11.295 4.221 1.00 75.56 533 ASP A CA 1
ATOM 4269 C C . ASP A 1 533 ? 22.161 9.979 4.896 1.00 75.56 533 ASP A C 1
ATOM 4271 O O . ASP A 1 533 ? 22.925 9.192 4.328 1.00 75.56 533 ASP A O 1
ATOM 4275 N N . LEU A 1 534 ? 21.721 9.699 6.128 1.00 78.69 534 LEU A N 1
ATOM 4276 C CA . LEU A 1 534 ? 21.999 8.473 6.882 1.00 78.69 534 LEU A CA 1
ATOM 4277 C C . LEU A 1 534 ? 21.545 7.224 6.109 1.00 78.69 534 LEU A C 1
ATOM 4279 O O . LEU A 1 534 ? 22.242 6.204 6.113 1.00 78.69 534 LEU A O 1
ATOM 4283 N N . SER A 1 535 ? 20.422 7.319 5.394 1.00 80.25 535 SER A N 1
ATOM 4284 C CA . SER A 1 535 ? 19.866 6.236 4.575 1.00 80.25 535 SER A CA 1
ATOM 4285 C C . SER A 1 535 ? 20.814 5.762 3.460 1.00 80.25 535 SER A C 1
ATOM 4287 O O . SER A 1 535 ? 20.841 4.566 3.153 1.00 80.25 535 SER A O 1
ATOM 4289 N N . LEU A 1 536 ? 21.697 6.631 2.942 1.00 83.38 536 LEU A N 1
ATOM 4290 C CA . LEU A 1 536 ? 22.704 6.282 1.924 1.00 83.38 536 LEU A CA 1
ATOM 4291 C C . LEU A 1 536 ? 23.714 5.238 2.417 1.00 83.38 536 LEU A C 1
ATOM 4293 O O . LEU A 1 536 ? 24.294 4.488 1.629 1.00 83.38 536 LEU A O 1
ATOM 4297 N N . THR A 1 537 ? 23.940 5.170 3.731 1.00 85.12 537 THR A N 1
ATOM 4298 C CA . THR A 1 537 ? 24.819 4.152 4.321 1.00 85.12 537 THR A CA 1
ATOM 4299 C C . THR A 1 537 ? 24.187 2.763 4.233 1.00 85.12 537 THR A C 1
ATOM 4301 O O . THR A 1 537 ? 24.897 1.776 4.041 1.00 85.12 537 THR A O 1
ATOM 4304 N N . CYS A 1 538 ? 22.861 2.680 4.364 1.00 88.69 538 CYS A N 1
ATOM 4305 C CA . CYS A 1 538 ? 22.107 1.433 4.256 1.00 88.69 538 CYS A CA 1
ATOM 4306 C C . CYS A 1 538 ? 21.945 0.976 2.808 1.00 88.69 538 CYS A C 1
ATOM 4308 O O . CYS A 1 538 ? 21.944 -0.225 2.547 1.00 88.69 538 CYS A O 1
ATOM 4310 N N . ASP A 1 539 ? 21.889 1.917 1.865 1.00 86.44 539 ASP A N 1
ATOM 4311 C CA . ASP A 1 539 ? 21.769 1.619 0.438 1.00 86.44 539 ASP A CA 1
ATOM 4312 C C . ASP A 1 539 ? 22.886 0.694 -0.073 1.00 86.44 539 ASP A C 1
ATOM 4314 O O . ASP A 1 539 ? 22.633 -0.293 -0.761 1.00 86.44 539 ASP A O 1
ATOM 4318 N N . LYS A 1 540 ? 24.124 0.935 0.373 1.00 84.88 540 LYS A N 1
ATOM 4319 C CA . LYS A 1 540 ? 25.295 0.115 0.017 1.00 84.88 540 LYS A CA 1
ATOM 4320 C C . LYS A 1 540 ? 25.248 -1.311 0.570 1.00 84.88 540 LYS A C 1
ATOM 4322 O O . LYS A 1 540 ? 25.934 -2.184 0.047 1.00 84.88 540 LYS A O 1
ATOM 4327 N N . GLU A 1 541 ? 24.479 -1.553 1.628 1.00 88.81 541 GLU A N 1
ATOM 4328 C CA . GLU A 1 541 ? 24.386 -2.863 2.282 1.00 88.81 541 GLU A CA 1
ATOM 4329 C C . GLU A 1 541 ? 23.108 -3.630 1.926 1.00 88.81 541 GLU A C 1
ATOM 4331 O O . GLU A 1 541 ? 22.984 -4.803 2.277 1.00 88.81 541 GLU A O 1
ATOM 4336 N N . CYS A 1 542 ? 22.178 -2.993 1.209 1.00 90.12 542 CYS A N 1
ATOM 4337 C CA . CYS A 1 542 ? 20.874 -3.542 0.859 1.00 90.12 542 CYS A CA 1
ATOM 4338 C C . CYS A 1 542 ? 20.695 -3.647 -0.668 1.00 90.12 542 CYS A C 1
ATOM 4340 O O . CYS A 1 542 ? 20.047 -2.786 -1.270 1.00 90.12 542 CYS A O 1
ATOM 4342 N N . PRO A 1 543 ? 21.241 -4.705 -1.305 1.00 88.69 543 PRO A N 1
ATOM 4343 C CA . PRO A 1 543 ? 21.185 -4.883 -2.753 1.00 88.69 543 PRO A CA 1
ATOM 4344 C C . PRO A 1 543 ? 19.758 -5.066 -3.287 1.00 88.69 543 PRO A C 1
ATOM 4346 O O . PRO A 1 543 ? 18.907 -5.713 -2.679 1.00 88.69 543 PRO A O 1
ATOM 4349 N N . VAL A 1 544 ? 19.504 -4.559 -4.492 1.00 87.44 544 VAL A N 1
ATOM 4350 C CA . VAL A 1 544 ? 18.226 -4.765 -5.189 1.00 87.44 544 VAL A CA 1
ATOM 4351 C C . VAL A 1 544 ? 18.138 -6.204 -5.710 1.00 87.44 544 VAL A C 1
ATOM 4353 O O . VAL A 1 544 ? 19.109 -6.717 -6.264 1.00 87.44 544 VAL A O 1
ATOM 4356 N N . SER A 1 545 ? 16.981 -6.857 -5.570 1.00 88.88 545 SER A N 1
ATOM 4357 C CA . SER A 1 545 ? 16.732 -8.182 -6.164 1.00 88.88 545 SER A CA 1
ATOM 4358 C C . SER A 1 545 ? 16.517 -8.066 -7.675 1.00 88.88 545 SER A C 1
ATOM 4360 O O . SER A 1 545 ? 15.787 -7.180 -8.116 1.00 88.88 545 SER A O 1
ATOM 4362 N N . CYS A 1 546 ? 17.122 -8.955 -8.469 1.00 90.75 546 CYS A N 1
ATOM 4363 C CA . CYS A 1 546 ? 16.833 -9.025 -9.906 1.00 90.75 546 CYS A CA 1
ATOM 4364 C C . CYS A 1 546 ? 15.475 -9.668 -10.197 1.00 90.75 546 CYS A C 1
ATOM 4366 O O . CYS A 1 546 ? 14.841 -9.314 -11.185 1.00 90.75 546 CYS A O 1
ATOM 4368 N N . ASP A 1 547 ? 15.056 -10.607 -9.349 1.00 89.19 547 ASP A N 1
ATOM 4369 C CA . ASP A 1 547 ? 13.780 -11.299 -9.475 1.00 89.19 547 ASP A CA 1
ATOM 4370 C C . ASP A 1 547 ? 12.819 -10.737 -8.424 1.00 89.19 547 ASP A C 1
ATOM 4372 O O . ASP A 1 547 ? 13.095 -10.788 -7.218 1.00 89.19 547 ASP A O 1
ATOM 4376 N N . THR A 1 548 ? 11.700 -10.174 -8.869 1.00 86.94 548 THR A N 1
ATOM 4377 C CA . THR A 1 548 ? 10.632 -9.684 -7.991 1.00 86.94 548 THR A CA 1
ATOM 4378 C C . THR A 1 548 ? 9.265 -10.100 -8.522 1.00 86.94 548 THR A C 1
ATOM 4380 O O . THR A 1 548 ? 9.091 -10.432 -9.694 1.00 86.94 548 THR A O 1
ATOM 4383 N N . MET A 1 549 ? 8.278 -10.131 -7.632 1.00 86.50 549 MET A N 1
ATOM 4384 C CA . MET A 1 549 ? 6.889 -10.394 -7.984 1.00 86.50 549 MET A CA 1
ATOM 4385 C C . MET A 1 549 ? 6.001 -9.412 -7.237 1.00 86.50 549 MET A C 1
ATOM 4387 O O . MET A 1 549 ? 6.218 -9.158 -6.052 1.00 86.50 549 MET A O 1
ATOM 4391 N N . GLU A 1 550 ? 5.014 -8.879 -7.942 1.00 87.12 550 GLU A N 1
ATOM 4392 C CA . GLU A 1 550 ? 4.064 -7.908 -7.426 1.00 87.12 550 GLU A CA 1
ATOM 4393 C C . GLU A 1 550 ? 2.633 -8.346 -7.749 1.00 87.12 550 GLU A C 1
ATOM 4395 O O . GLU A 1 550 ? 2.355 -8.911 -8.814 1.00 87.12 550 GLU A O 1
ATOM 4400 N N . TYR A 1 551 ? 1.725 -8.057 -6.818 1.00 89.38 551 TYR A N 1
ATOM 4401 C CA . TYR A 1 551 ? 0.292 -8.076 -7.069 1.00 89.38 551 TYR A CA 1
ATOM 4402 C C . TYR A 1 551 ? -0.209 -6.643 -7.205 1.00 89.38 551 TYR A C 1
ATOM 4404 O O . TYR A 1 551 ? -0.036 -5.840 -6.288 1.00 89.38 551 TYR A O 1
ATOM 4412 N N . THR A 1 552 ? -0.852 -6.335 -8.327 1.00 88.00 552 THR A N 1
ATOM 4413 C CA . THR A 1 552 ? -1.594 -5.084 -8.492 1.00 88.00 552 THR A CA 1
ATOM 4414 C C . THR A 1 552 ? -3.060 -5.308 -8.141 1.00 88.00 552 THR A C 1
ATOM 4416 O O . THR A 1 552 ? -3.599 -6.401 -8.334 1.00 88.00 552 THR A O 1
ATOM 4419 N N . TYR A 1 553 ? -3.694 -4.275 -7.586 1.00 88.56 553 TYR A N 1
ATOM 4420 C CA . TYR A 1 553 ? -5.050 -4.343 -7.047 1.00 88.56 553 TYR A CA 1
ATOM 4421 C C . TYR A 1 553 ? -5.953 -3.340 -7.744 1.00 88.56 553 TYR A C 1
ATOM 4423 O O . TYR A 1 553 ? -5.615 -2.160 -7.829 1.00 88.56 553 TYR A O 1
ATOM 4431 N N . GLN A 1 554 ? -7.138 -3.789 -8.136 1.00 88.62 554 GLN A N 1
ATOM 4432 C CA . GLN A 1 554 ? -8.268 -2.934 -8.458 1.00 88.62 554 GLN A CA 1
ATOM 4433 C C . GLN A 1 554 ? -9.330 -3.121 -7.377 1.00 88.62 554 GLN A C 1
ATOM 4435 O O . GLN A 1 554 ? -9.720 -4.247 -7.072 1.00 88.62 554 GLN A O 1
ATOM 4440 N N . GLN A 1 555 ? -9.772 -2.022 -6.771 1.00 88.00 555 GLN A N 1
ATOM 4441 C CA . GLN A 1 555 ? -10.671 -2.054 -5.621 1.00 88.00 555 GLN A CA 1
ATOM 4442 C C . GLN A 1 555 ? -11.975 -1.341 -5.941 1.00 88.00 555 GLN A C 1
ATOM 4444 O O . GLN A 1 555 ? -11.984 -0.309 -6.612 1.00 88.00 555 GLN A O 1
ATOM 4449 N N . SER A 1 556 ? -13.069 -1.867 -5.408 1.00 90.62 556 SER A N 1
ATOM 4450 C CA . SER A 1 556 ? -14.354 -1.180 -5.391 1.00 90.62 556 SER A CA 1
ATOM 4451 C C . SER A 1 556 ? -15.039 -1.385 -4.048 1.00 90.62 556 SER A C 1
ATOM 4453 O O . SER A 1 556 ? -14.852 -2.410 -3.392 1.00 90.62 556 SER A O 1
ATOM 4455 N N . TYR A 1 557 ? -15.808 -0.381 -3.634 1.00 91.56 557 TYR A N 1
ATOM 4456 C CA . TYR A 1 557 ? -16.475 -0.349 -2.341 1.00 91.56 557 TYR A CA 1
ATOM 4457 C C . TYR A 1 557 ? -17.980 -0.204 -2.533 1.00 91.56 557 TYR A C 1
ATOM 4459 O O . TYR A 1 557 ? -18.441 0.525 -3.411 1.00 91.56 557 TYR A O 1
ATOM 4467 N N . SER A 1 558 ? -18.744 -0.871 -1.678 1.00 93.00 558 SER A N 1
ATOM 4468 C CA . SER A 1 558 ? -20.196 -0.712 -1.580 1.00 93.00 558 SER A CA 1
ATOM 4469 C C . SER A 1 558 ? -20.633 -0.632 -0.119 1.00 93.00 558 SER A C 1
ATOM 4471 O O . SER A 1 558 ? -19.888 -1.022 0.784 1.00 93.00 558 SER A O 1
ATOM 4473 N N . ASP A 1 559 ? -21.824 -0.085 0.123 1.00 93.81 559 ASP A N 1
ATOM 4474 C CA . ASP A 1 559 ? -22.360 0.059 1.476 1.00 93.81 559 ASP A CA 1
ATOM 4475 C C . ASP A 1 559 ? -22.683 -1.309 2.089 1.00 93.81 559 ASP A C 1
ATOM 4477 O O . ASP A 1 559 ? -23.346 -2.140 1.465 1.00 93.81 559 ASP A O 1
ATOM 4481 N N . TYR A 1 560 ? -22.236 -1.544 3.322 1.00 94.62 560 TYR A N 1
ATOM 4482 C CA . TYR A 1 560 ? -22.487 -2.797 4.027 1.00 94.62 560 TYR A CA 1
ATOM 4483 C C . TYR A 1 560 ? -22.632 -2.564 5.538 1.00 94.62 560 TYR A C 1
ATOM 4485 O O . TYR A 1 560 ? -21.875 -1.795 6.119 1.00 94.62 560 TYR A O 1
ATOM 4493 N N . PRO A 1 561 ? -23.546 -3.254 6.231 1.00 95.00 561 PRO A N 1
ATOM 4494 C CA . PRO A 1 561 ? -24.578 -4.143 5.705 1.00 95.00 561 PRO A CA 1
ATOM 4495 C C . PRO A 1 561 ? -25.868 -3.384 5.357 1.00 95.00 561 PRO A C 1
ATOM 4497 O O . PRO A 1 561 ? -26.084 -2.246 5.772 1.00 95.00 561 PRO A O 1
ATOM 4500 N N . THR A 1 562 ? -26.799 -4.072 4.698 1.00 94.62 562 THR A N 1
ATOM 4501 C CA . THR A 1 562 ? -28.195 -3.617 4.638 1.00 94.62 562 THR A CA 1
ATOM 4502 C C . THR A 1 562 ? -28.911 -3.869 5.969 1.00 94.62 562 THR A C 1
ATOM 4504 O O . THR A 1 562 ? -28.569 -4.794 6.712 1.00 94.62 562 THR A O 1
ATOM 4507 N N . GLN A 1 563 ? -29.964 -3.093 6.253 1.00 93.19 563 GLN A N 1
ATOM 4508 C CA . GLN A 1 563 ? -30.798 -3.289 7.449 1.00 93.19 563 GLN A CA 1
ATOM 4509 C C . GLN A 1 563 ? -31.353 -4.720 7.534 1.00 93.19 563 GLN A C 1
ATOM 4511 O O . GLN A 1 563 ? -31.356 -5.326 8.602 1.00 93.19 563 GLN A O 1
ATOM 4516 N N . TYR A 1 564 ? -31.797 -5.276 6.403 1.00 94.38 564 TYR A N 1
ATOM 4517 C CA . TYR A 1 564 ? -32.312 -6.643 6.340 1.00 94.38 564 TYR A CA 1
ATOM 4518 C C . TYR A 1 564 ? -31.247 -7.669 6.739 1.00 94.38 564 TYR A C 1
ATOM 4520 O O . TYR A 1 564 ? -31.514 -8.547 7.558 1.00 94.38 564 TYR A O 1
ATOM 4528 N N . TYR A 1 565 ? -30.034 -7.545 6.194 1.00 94.31 565 TYR A N 1
ATOM 4529 C CA . TYR A 1 565 ? -28.962 -8.493 6.475 1.00 94.31 565 TYR A CA 1
ATOM 4530 C C . TYR A 1 565 ? -28.543 -8.474 7.949 1.00 94.31 565 TYR A C 1
ATOM 4532 O O . TYR A 1 565 ? -28.394 -9.527 8.569 1.00 94.31 565 TYR A O 1
ATOM 4540 N N . TYR A 1 566 ? -28.463 -7.282 8.545 1.00 93.62 566 TYR A N 1
ATOM 4541 C CA . TYR A 1 566 ? -28.231 -7.122 9.980 1.00 93.62 566 TYR A CA 1
ATOM 4542 C C . TYR A 1 566 ? -29.258 -7.895 10.836 1.00 93.62 566 TYR A C 1
ATOM 4544 O O . TYR A 1 566 ? -28.879 -8.624 11.758 1.00 93.62 566 TYR A O 1
ATOM 4552 N N . GLU A 1 567 ? -30.551 -7.804 10.507 1.00 91.94 567 GLU A N 1
ATOM 4553 C CA . GLU A 1 567 ? -31.615 -8.522 11.228 1.00 91.94 567 GLU A CA 1
ATOM 4554 C C . GLU A 1 567 ? -31.518 -10.050 11.084 1.00 91.94 567 GLU A C 1
ATOM 4556 O O . GLU A 1 567 ? -31.914 -10.789 11.991 1.00 91.94 567 GLU A O 1
ATOM 4561 N N . VAL A 1 568 ? -30.984 -10.540 9.960 1.00 92.06 568 VAL A N 1
ATOM 4562 C CA . VAL A 1 568 ? -30.716 -11.970 9.743 1.00 92.06 568 VAL A CA 1
ATOM 4563 C C . VAL A 1 568 ? -29.551 -12.433 10.620 1.00 92.06 568 VAL A C 1
ATOM 4565 O O . VAL A 1 568 ? -29.707 -13.391 11.381 1.00 92.06 568 VAL A O 1
ATOM 4568 N N . ILE A 1 569 ? -28.421 -11.718 10.594 1.00 91.12 569 ILE A N 1
ATOM 4569 C CA . ILE A 1 569 ? -27.222 -12.047 11.383 1.00 91.12 569 ILE A CA 1
ATOM 4570 C C . ILE A 1 569 ? -27.526 -12.081 12.884 1.00 91.12 569 ILE A C 1
ATOM 4572 O O . ILE A 1 569 ? -27.084 -12.982 13.599 1.00 91.12 569 ILE A O 1
ATOM 4576 N N . LYS A 1 570 ? -28.349 -11.150 13.376 1.00 89.00 570 LYS A N 1
ATOM 4577 C CA . LYS A 1 570 ? -28.733 -11.078 14.793 1.00 89.00 570 LYS A CA 1
ATOM 4578 C C . LYS A 1 570 ? -29.517 -12.303 15.282 1.00 89.00 570 LYS A C 1
ATOM 4580 O O . LYS A 1 570 ? -29.505 -12.611 16.475 1.00 89.00 570 LYS A O 1
ATOM 4585 N N . LYS A 1 571 ? -30.214 -13.000 14.380 1.00 89.12 571 LYS A N 1
ATOM 4586 C CA . LYS A 1 571 ? -31.019 -14.192 14.695 1.00 89.12 571 LYS A CA 1
ATOM 4587 C C . LYS A 1 571 ? -30.228 -15.494 14.605 1.00 89.12 571 LYS A C 1
ATOM 4589 O O . LYS A 1 571 ? -30.697 -16.498 15.130 1.00 89.12 571 LYS A O 1
ATOM 4594 N N . GLN A 1 572 ? -29.058 -15.481 13.975 1.00 88.19 572 GLN A N 1
ATOM 4595 C CA . GLN A 1 572 ? -28.250 -16.671 13.746 1.00 88.19 572 GLN A CA 1
ATOM 4596 C C . GLN A 1 572 ? -27.661 -17.215 15.059 1.00 88.19 572 GLN A C 1
ATOM 4598 O O . GLN A 1 572 ? -26.991 -16.484 15.785 1.00 88.19 572 GLN A O 1
ATOM 4603 N N . ASP A 1 573 ? -27.865 -18.500 15.363 1.00 84.25 573 ASP A N 1
ATOM 4604 C CA . ASP A 1 573 ? -27.588 -19.075 16.692 1.00 84.25 573 ASP A CA 1
ATOM 4605 C C . ASP A 1 573 ? -26.151 -18.859 17.197 1.00 84.25 573 ASP A C 1
ATOM 4607 O O . ASP A 1 573 ? -25.950 -18.493 18.357 1.00 84.25 573 ASP A O 1
ATOM 4611 N N . ASN A 1 574 ? -25.143 -19.014 16.332 1.00 81.56 574 ASN A N 1
ATOM 4612 C CA . ASN A 1 574 ? -23.732 -18.831 16.694 1.00 81.56 574 ASN A CA 1
ATOM 4613 C C . ASN A 1 574 ? -23.296 -17.357 16.808 1.00 81.56 574 ASN A C 1
ATOM 4615 O O . ASN A 1 574 ? -22.226 -17.091 17.347 1.00 81.56 574 ASN A O 1
ATOM 4619 N N . LEU A 1 575 ? -24.104 -16.403 16.331 1.00 86.12 575 LEU A N 1
ATOM 4620 C CA . LEU A 1 575 ? -23.792 -14.964 16.331 1.00 86.12 575 LEU A CA 1
ATOM 4621 C C . LEU A 1 575 ? -24.740 -14.142 17.211 1.00 86.12 575 LEU A C 1
ATOM 4623 O O . LEU A 1 575 ? -24.416 -13.019 17.602 1.00 86.12 575 LEU A O 1
ATOM 4627 N N . LYS A 1 576 ? -25.879 -14.721 17.600 1.00 83.38 576 LYS A N 1
ATOM 4628 C CA . LYS A 1 576 ? -26.925 -14.083 18.398 1.00 83.38 576 LYS A CA 1
ATOM 4629 C C . LYS A 1 576 ? -26.389 -13.492 19.691 1.00 83.38 576 LYS A C 1
ATOM 4631 O O . LYS A 1 576 ? -26.780 -12.391 20.049 1.00 83.38 576 LYS A O 1
ATOM 4636 N N . ASN A 1 577 ? -25.487 -14.188 20.383 1.00 83.75 577 ASN A N 1
ATOM 4637 C CA . ASN A 1 577 ? -24.892 -13.679 21.621 1.00 83.75 577 ASN A CA 1
ATOM 4638 C C . ASN A 1 577 ? -23.901 -12.534 21.365 1.00 83.75 577 ASN A C 1
ATOM 4640 O O . ASN A 1 577 ? -23.877 -11.582 22.139 1.00 83.75 577 ASN A O 1
ATOM 4644 N N . LYS A 1 578 ? -23.147 -12.596 20.259 1.00 82.81 578 LYS A N 1
ATOM 4645 C CA . LYS A 1 578 ? -22.156 -11.583 19.860 1.00 82.81 578 LYS A CA 1
ATOM 4646 C C . LYS A 1 578 ? -22.818 -10.255 19.477 1.00 82.81 578 LYS A C 1
ATOM 4648 O O . LYS A 1 578 ? -22.315 -9.192 19.815 1.00 82.81 578 LYS A O 1
ATOM 4653 N N . PHE A 1 579 ? -23.986 -10.314 18.833 1.00 86.19 579 PHE A N 1
ATOM 4654 C CA . PHE A 1 579 ? -24.698 -9.133 18.323 1.00 86.19 579 PHE A CA 1
ATOM 4655 C C . PHE A 1 579 ? -26.048 -8.863 19.007 1.00 86.19 579 PHE A C 1
ATOM 4657 O O . PHE A 1 579 ? -26.855 -8.076 18.516 1.00 86.19 579 PHE A O 1
ATOM 4664 N N . LYS A 1 580 ? -26.320 -9.484 20.163 1.00 79.75 580 LYS A N 1
ATOM 4665 C CA . LYS A 1 580 ? -27.623 -9.382 20.849 1.00 79.75 580 LYS A CA 1
ATOM 4666 C C . LYS A 1 580 ? -28.027 -7.935 21.139 1.00 79.75 580 LYS A C 1
ATOM 4668 O O . LYS A 1 580 ? -29.169 -7.546 20.898 1.00 79.75 580 LYS A O 1
ATOM 4673 N N . ASN A 1 581 ? -27.070 -7.163 21.649 1.00 81.62 581 ASN A N 1
ATOM 4674 C CA . ASN A 1 581 ? -27.272 -5.811 22.166 1.00 81.62 581 ASN A CA 1
ATOM 4675 C C . ASN A 1 581 ? -26.727 -4.721 21.229 1.00 81.62 581 ASN A C 1
ATOM 4677 O O . ASN A 1 581 ? -26.732 -3.552 21.606 1.00 81.62 581 ASN A O 1
ATOM 4681 N N . SER A 1 582 ? -26.240 -5.071 20.034 1.00 85.62 582 SER A N 1
ATOM 4682 C CA . SER A 1 582 ? -25.789 -4.062 19.074 1.00 85.62 582 SER A CA 1
ATOM 4683 C C . SER A 1 582 ? -26.988 -3.373 18.423 1.00 85.62 582 SER A C 1
ATOM 4685 O O . SER A 1 582 ? -28.041 -3.988 18.230 1.00 85.62 582 SER A O 1
ATOM 4687 N N . THR A 1 583 ? -26.827 -2.097 18.080 1.00 91.38 583 THR A N 1
ATOM 4688 C CA . THR A 1 583 ? -27.696 -1.372 17.142 1.00 91.38 583 THR A CA 1
ATOM 4689 C C . THR A 1 583 ? -27.203 -1.586 15.710 1.00 91.38 583 THR A C 1
ATOM 4691 O O . THR A 1 583 ? -26.076 -2.047 15.517 1.00 91.38 583 THR A O 1
ATOM 4694 N N . PHE A 1 584 ? -28.017 -1.235 14.709 1.00 91.12 584 PHE A N 1
ATOM 4695 C CA . PHE A 1 584 ? -27.587 -1.262 13.306 1.00 91.12 584 PHE A CA 1
ATOM 4696 C C . PHE A 1 584 ? -26.321 -0.419 13.090 1.00 91.12 584 PHE A C 1
ATOM 4698 O O . PHE A 1 584 ? -25.333 -0.930 12.575 1.00 91.12 584 PHE A O 1
ATOM 4705 N N . ASP A 1 585 ? -26.299 0.821 13.591 1.00 89.25 585 ASP A N 1
ATOM 4706 C CA . ASP A 1 585 ? -25.140 1.712 13.445 1.00 89.25 585 ASP A CA 1
ATOM 4707 C C . ASP A 1 585 ? -23.885 1.151 14.119 1.00 89.25 585 ASP A C 1
ATOM 4709 O O . ASP A 1 585 ? -22.801 1.170 13.543 1.00 89.25 585 ASP A O 1
ATOM 4713 N N . SER A 1 586 ? -24.027 0.593 15.327 1.00 88.06 586 SER A N 1
ATOM 4714 C CA . SER A 1 586 ? -22.910 -0.033 16.041 1.00 88.06 586 SER A CA 1
ATOM 4715 C C . SER A 1 586 ? -22.391 -1.268 15.304 1.00 88.06 586 SER A C 1
ATOM 4717 O O . SER A 1 586 ? -21.181 -1.487 15.244 1.00 88.06 586 SER A O 1
ATOM 4719 N N . PHE A 1 587 ? -23.287 -2.065 14.715 1.00 91.19 587 PHE A N 1
ATOM 4720 C CA . PHE A 1 587 ? -22.924 -3.218 13.896 1.00 91.19 587 PHE A CA 1
ATOM 4721 C C . PHE A 1 587 ? -22.205 -2.788 12.612 1.00 91.19 587 PHE A C 1
ATOM 4723 O O . PHE A 1 587 ? -21.141 -3.316 12.298 1.00 91.19 587 PHE A O 1
ATOM 4730 N N . LYS A 1 588 ? -22.717 -1.769 11.917 1.00 92.31 588 LYS A N 1
ATOM 4731 C CA . LYS A 1 588 ? -22.084 -1.190 10.727 1.00 92.31 588 LYS A CA 1
ATOM 4732 C C . LYS A 1 588 ? -20.687 -0.641 11.038 1.00 92.31 588 LYS A C 1
ATOM 4734 O O . LYS A 1 588 ? -19.731 -0.967 10.351 1.00 92.31 588 LYS A O 1
ATOM 4739 N N . GLN A 1 589 ? -20.524 0.080 12.147 1.00 88.75 589 GLN A N 1
ATOM 4740 C CA . GLN A 1 589 ? -19.230 0.608 12.617 1.00 88.75 589 GLN A CA 1
ATOM 4741 C C . GLN A 1 589 ? -18.267 -0.460 13.175 1.00 88.75 589 GLN A C 1
ATOM 4743 O O . GLN A 1 589 ? -17.134 -0.153 13.556 1.00 88.75 589 GLN A O 1
ATOM 4748 N N . SER A 1 590 ? -18.696 -1.719 13.263 1.00 89.69 590 SER A N 1
ATOM 4749 C CA . SER A 1 590 ? -17.876 -2.823 13.770 1.00 89.69 590 SER A CA 1
ATOM 4750 C C . SER A 1 590 ? -17.665 -3.952 12.782 1.00 89.69 590 SER A C 1
ATOM 4752 O O . SER A 1 590 ? -16.924 -4.879 13.099 1.00 89.69 590 SER A O 1
ATOM 4754 N N . THR A 1 591 ? -18.271 -3.892 11.599 1.00 94.00 591 THR A N 1
ATOM 4755 C CA . THR A 1 591 ? -18.188 -4.976 10.622 1.00 94.00 591 THR A CA 1
ATOM 4756 C C . THR A 1 591 ? -17.793 -4.476 9.247 1.00 94.00 591 THR A C 1
ATOM 4758 O O . THR A 1 591 ? -18.051 -3.330 8.895 1.00 94.00 591 THR A O 1
ATOM 4761 N N . LEU A 1 592 ? -17.136 -5.333 8.475 1.00 96.50 592 LEU A N 1
ATOM 4762 C CA . LEU A 1 592 ? -16.869 -5.131 7.053 1.00 96.50 592 LEU A CA 1
ATOM 4763 C C . LEU A 1 592 ? -16.856 -6.475 6.337 1.00 96.50 592 LEU A C 1
ATOM 4765 O O . LEU A 1 592 ? -16.591 -7.509 6.957 1.00 96.50 592 LEU A O 1
ATOM 4769 N N . MET A 1 593 ? -17.123 -6.436 5.038 1.00 97.25 593 MET A N 1
ATOM 4770 C CA . MET A 1 593 ? -16.957 -7.577 4.148 1.00 97.25 593 MET A CA 1
ATOM 4771 C C . MET A 1 593 ? -15.784 -7.301 3.212 1.00 97.25 593 MET A C 1
ATOM 4773 O O . MET A 1 593 ? -15.614 -6.183 2.730 1.00 97.25 593 MET A O 1
ATOM 4777 N N . VAL A 1 594 ? -14.960 -8.311 2.961 1.00 97.50 594 VAL A N 1
ATOM 4778 C CA . VAL A 1 594 ? -13.893 -8.225 1.967 1.00 97.50 594 VAL A CA 1
ATOM 4779 C C . VAL A 1 594 ? -13.871 -9.474 1.112 1.00 97.50 594 VAL A C 1
ATOM 4781 O O . VAL A 1 594 ? -13.979 -10.583 1.631 1.00 97.50 594 VAL A O 1
ATOM 4784 N N . ASN A 1 595 ? -13.702 -9.291 -0.190 1.00 97.31 595 ASN A N 1
ATOM 4785 C CA . ASN A 1 595 ? -13.548 -10.369 -1.143 1.00 97.31 595 ASN A CA 1
ATOM 4786 C C . ASN A 1 595 ? -12.333 -10.119 -2.038 1.00 97.31 595 ASN A C 1
ATOM 4788 O O . ASN A 1 595 ? -12.230 -9.076 -2.679 1.00 97.31 595 ASN A O 1
ATOM 4792 N N . VAL A 1 596 ? -11.404 -11.072 -2.073 1.00 97.62 596 VAL A N 1
ATOM 4793 C CA . VAL A 1 596 ? -10.184 -10.995 -2.889 1.00 97.62 596 VAL A CA 1
ATOM 4794 C C . VAL A 1 596 ? -10.230 -12.075 -3.957 1.00 97.62 596 VAL A C 1
ATOM 4796 O O . VAL A 1 596 ? -10.377 -13.251 -3.628 1.00 97.62 596 VAL A O 1
ATOM 4799 N N . PHE A 1 597 ? -10.063 -11.710 -5.225 1.00 95.75 597 PHE A N 1
ATOM 4800 C CA . PHE A 1 597 ? -10.163 -12.640 -6.353 1.00 95.75 597 PHE A CA 1
ATOM 4801 C C . PHE A 1 597 ? -9.259 -12.230 -7.518 1.00 95.75 597 PHE A C 1
ATOM 4803 O O . PHE A 1 597 ? -8.880 -11.071 -7.642 1.00 95.75 597 PHE A O 1
ATOM 4810 N N . TYR A 1 598 ? -8.937 -13.168 -8.411 1.00 94.69 598 TYR A N 1
ATOM 4811 C CA . TYR A 1 598 ? -8.238 -12.846 -9.658 1.00 94.69 598 TYR A CA 1
ATOM 4812 C C . TYR A 1 598 ? -9.179 -12.174 -10.654 1.00 94.69 598 TYR A C 1
ATOM 4814 O O . TYR A 1 598 ? -10.224 -12.733 -11.000 1.00 94.69 598 TYR A O 1
ATOM 4822 N N . GLN A 1 599 ? -8.790 -10.997 -11.145 1.00 91.88 599 GLN A N 1
ATOM 4823 C CA . GLN A 1 599 ? -9.496 -10.332 -12.243 1.00 91.88 599 GLN A CA 1
ATOM 4824 C C . GLN A 1 599 ? -9.315 -11.116 -13.548 1.00 91.88 599 GLN A C 1
ATOM 4826 O O . GLN A 1 599 ? -10.271 -11.346 -14.283 1.00 91.88 599 GLN A O 1
ATOM 4831 N N . GLU A 1 600 ? -8.091 -11.582 -13.778 1.00 87.69 600 GLU A N 1
ATOM 4832 C CA . GLU A 1 600 ? -7.672 -12.392 -14.917 1.00 87.69 600 GLU A CA 1
ATOM 4833 C C . GLU A 1 600 ? -6.794 -13.540 -14.398 1.00 87.69 600 GLU A C 1
ATOM 4835 O O . GLU A 1 600 ? -5.956 -13.331 -13.518 1.00 87.69 600 GLU A O 1
ATOM 4840 N N . LEU A 1 601 ? -6.976 -14.756 -14.926 1.00 86.94 601 LEU A N 1
ATOM 4841 C CA . LEU A 1 601 ? -6.086 -15.898 -14.665 1.00 86.94 601 LEU A CA 1
ATOM 4842 C C . LEU A 1 601 ? -4.928 -15.899 -15.660 1.00 86.94 601 LEU A C 1
ATOM 4844 O O . LEU A 1 601 ? -4.706 -16.838 -16.422 1.00 86.94 601 LEU A O 1
ATOM 4848 N N . SER A 1 602 ? -4.211 -14.787 -15.674 1.00 89.00 602 SER A N 1
ATOM 4849 C CA . SER A 1 602 ? -3.008 -14.608 -16.462 1.00 89.00 602 SER A CA 1
ATOM 4850 C C . SER A 1 602 ? -1.903 -14.044 -15.579 1.00 89.00 602 SER A C 1
ATOM 4852 O O . SER A 1 602 ? -2.139 -13.335 -14.599 1.00 89.00 602 SER A O 1
ATOM 4854 N N . SER A 1 603 ? -0.669 -14.422 -15.889 1.00 91.44 603 SER A N 1
ATOM 4855 C CA . SER A 1 603 ? 0.519 -13.871 -15.250 1.00 91.44 603 SER A CA 1
ATOM 4856 C C . SER A 1 603 ? 1.314 -13.092 -16.278 1.00 91.44 603 SER A C 1
ATOM 4858 O O . SER A 1 603 ? 1.657 -13.624 -17.337 1.00 91.44 603 SER A O 1
ATOM 4860 N N . THR A 1 604 ? 1.624 -11.846 -15.944 1.00 93.31 604 THR A N 1
ATOM 4861 C CA . THR A 1 604 ? 2.475 -10.989 -16.765 1.00 93.31 604 THR A CA 1
ATOM 4862 C C . THR A 1 604 ? 3.927 -11.196 -16.358 1.00 93.31 604 THR A C 1
ATOM 4864 O O . THR A 1 604 ? 4.254 -11.172 -15.175 1.00 93.31 604 THR A O 1
ATOM 4867 N N . PHE A 1 605 ? 4.809 -11.393 -17.327 1.00 93.62 605 PHE A N 1
ATOM 4868 C CA . PHE A 1 605 ? 6.249 -11.494 -17.130 1.00 93.62 605 PHE A CA 1
ATOM 4869 C C . PHE A 1 605 ? 6.920 -10.350 -17.872 1.00 93.62 605 PHE A C 1
ATOM 4871 O O . PHE A 1 605 ? 6.743 -10.195 -19.080 1.00 93.62 605 PHE A O 1
ATOM 4878 N N . VAL A 1 606 ? 7.682 -9.558 -17.129 1.00 93.56 606 VAL A N 1
ATOM 4879 C CA . VAL A 1 606 ? 8.462 -8.427 -17.619 1.00 93.56 606 VAL A CA 1
ATOM 4880 C C . VAL A 1 606 ? 9.931 -8.800 -17.462 1.00 93.56 606 VAL A C 1
ATOM 4882 O O . VAL A 1 606 ? 10.473 -8.774 -16.356 1.00 93.56 606 VAL A O 1
ATOM 4885 N N . GLU A 1 607 ? 10.566 -9.209 -18.557 1.00 91.88 607 GLU A N 1
ATOM 4886 C CA . GLU A 1 607 ? 11.933 -9.734 -18.535 1.00 91.88 607 GLU A CA 1
ATOM 4887 C C . GLU A 1 607 ? 12.892 -8.853 -19.341 1.00 91.88 607 GLU A C 1
ATOM 4889 O O . GLU A 1 607 ? 12.657 -8.570 -20.520 1.00 91.88 607 GLU A O 1
ATOM 4894 N N . GLU A 1 608 ? 14.006 -8.467 -18.717 1.00 91.81 608 GLU A N 1
ATOM 4895 C CA . GLU A 1 608 ? 15.146 -7.844 -19.385 1.00 91.81 608 GLU A CA 1
ATOM 4896 C C . GLU A 1 608 ? 15.950 -8.912 -20.138 1.00 91.81 608 GLU A C 1
ATOM 4898 O O . GLU A 1 608 ? 16.422 -9.908 -19.580 1.00 91.81 608 GLU A O 1
ATOM 4903 N N . THR A 1 609 ? 16.152 -8.682 -21.429 1.00 89.50 609 THR A N 1
ATOM 4904 C CA . THR A 1 609 ? 16.954 -9.530 -22.311 1.00 89.50 609 THR A CA 1
ATOM 4905 C C . THR A 1 609 ? 18.063 -8.709 -22.954 1.00 89.50 609 THR A C 1
ATOM 4907 O O . THR A 1 609 ? 17.956 -7.496 -23.115 1.00 89.50 609 THR A O 1
ATOM 4910 N N . ARG A 1 610 ? 19.185 -9.350 -23.292 1.00 88.81 610 ARG A N 1
ATOM 4911 C CA . ARG A 1 610 ? 20.324 -8.643 -23.896 1.00 88.81 610 ARG A CA 1
ATOM 4912 C C . ARG A 1 610 ? 19.925 -8.158 -25.284 1.00 88.81 610 ARG A C 1
ATOM 4914 O O . ARG A 1 610 ? 19.528 -8.987 -26.098 1.00 88.81 610 ARG A O 1
ATOM 4921 N N . LEU A 1 611 ? 20.105 -6.865 -25.563 1.00 86.75 611 LEU A N 1
ATOM 4922 C CA . LEU A 1 611 ? 19.806 -6.315 -26.887 1.00 86.75 611 LEU A CA 1
ATOM 4923 C C . LEU A 1 611 ? 20.775 -6.871 -27.942 1.00 86.75 611 LEU A C 1
ATOM 4925 O O . LEU A 1 611 ? 20.370 -7.209 -29.048 1.00 86.75 611 LEU A O 1
ATOM 4929 N N . ILE A 1 612 ? 22.054 -7.001 -27.575 1.00 86.69 612 ILE A N 1
ATOM 4930 C CA . ILE A 1 612 ? 23.112 -7.542 -28.434 1.00 86.69 612 ILE A CA 1
ATOM 4931 C C . ILE A 1 612 ? 23.743 -8.742 -27.727 1.00 86.69 612 ILE A C 1
ATOM 4933 O O . ILE A 1 612 ? 24.358 -8.609 -26.664 1.00 86.69 612 ILE A O 1
ATOM 4937 N N . ARG A 1 613 ? 23.609 -9.941 -28.299 1.00 87.62 613 ARG A N 1
ATOM 4938 C CA . ARG A 1 613 ? 24.292 -11.141 -27.792 1.00 87.62 613 ARG A CA 1
ATOM 4939 C C . ARG A 1 613 ? 25.734 -11.170 -28.314 1.00 87.62 613 ARG A C 1
ATOM 4941 O O . ARG A 1 613 ? 26.023 -10.583 -29.356 1.00 87.62 613 ARG A O 1
ATOM 4948 N N . PRO A 1 614 ? 26.651 -11.909 -27.662 1.00 89.06 614 PRO A N 1
ATOM 4949 C CA . PRO A 1 614 ? 28.042 -12.005 -28.119 1.00 89.06 614 PRO A CA 1
ATOM 4950 C C . PRO A 1 614 ? 28.174 -12.456 -29.583 1.00 89.06 614 PRO A C 1
ATOM 4952 O O . PRO A 1 614 ? 29.028 -11.964 -30.314 1.00 89.06 614 PRO A O 1
ATOM 4955 N N . PHE A 1 615 ? 27.295 -13.358 -30.028 1.00 89.81 615 PHE A N 1
ATOM 4956 C CA . PHE A 1 615 ? 27.263 -13.824 -31.414 1.00 89.81 615 PHE A CA 1
ATOM 4957 C C . PHE A 1 615 ? 26.791 -12.747 -32.395 1.00 89.81 615 PHE A C 1
ATOM 4959 O O . PHE A 1 615 ? 27.296 -12.702 -33.513 1.00 89.81 615 PHE A O 1
ATOM 4966 N N . ASP A 1 616 ? 25.884 -11.861 -31.975 1.00 86.94 616 ASP A N 1
ATOM 4967 C CA . ASP A 1 616 ? 25.394 -10.762 -32.810 1.00 86.94 616 ASP A CA 1
ATOM 4968 C C . ASP A 1 616 ? 26.520 -9.736 -33.049 1.00 86.94 616 ASP A C 1
ATOM 4970 O O . ASP A 1 616 ? 26.688 -9.256 -34.169 1.00 86.94 616 ASP A O 1
ATOM 4974 N N . LEU A 1 617 ? 27.368 -9.476 -32.040 1.00 87.06 617 LEU A N 1
ATOM 4975 C CA . LEU A 1 617 ? 28.566 -8.641 -32.204 1.00 87.06 617 LEU A CA 1
ATOM 4976 C C . LEU A 1 617 ? 29.548 -9.256 -33.211 1.00 87.06 617 LEU A C 1
ATOM 4978 O O . LEU A 1 617 ? 30.015 -8.560 -34.111 1.00 87.06 617 LEU A O 1
ATOM 4982 N N . VAL A 1 618 ? 29.857 -10.551 -33.078 1.00 88.81 618 VAL A N 1
ATOM 4983 C CA . VAL A 1 618 ? 30.775 -11.249 -33.998 1.00 88.81 618 VAL A CA 1
ATOM 4984 C C . VAL A 1 618 ? 30.223 -11.248 -35.422 1.00 88.81 618 VAL A C 1
ATOM 4986 O O . VAL A 1 618 ? 30.972 -10.992 -36.363 1.00 88.81 618 VAL A O 1
ATOM 4989 N N . ALA A 1 619 ? 28.921 -11.488 -35.584 1.00 88.12 619 ALA A N 1
ATOM 4990 C CA . ALA A 1 619 ? 28.257 -11.444 -36.880 1.00 88.12 619 ALA A CA 1
ATOM 4991 C C . ALA A 1 619 ? 28.287 -10.034 -37.492 1.00 88.12 619 ALA A C 1
ATOM 4993 O O . ALA A 1 619 ? 28.599 -9.899 -38.673 1.00 88.12 619 ALA A O 1
ATOM 4994 N N . SER A 1 620 ? 28.035 -8.990 -36.695 1.00 85.12 620 SER A N 1
ATOM 4995 C CA . SER A 1 620 ? 28.072 -7.594 -37.150 1.00 85.12 620 SER A CA 1
ATOM 4996 C C . SER A 1 620 ? 29.484 -7.168 -37.568 1.00 85.12 620 SER A C 1
ATOM 4998 O O . SER A 1 620 ? 29.697 -6.739 -38.701 1.00 85.12 620 SER A O 1
ATOM 5000 N N . VAL A 1 621 ? 30.488 -7.382 -36.708 1.00 85.44 621 VAL A N 1
ATOM 5001 C CA . VAL A 1 621 ? 31.893 -7.053 -37.009 1.00 85.44 621 VAL A CA 1
ATOM 5002 C C . VAL A 1 621 ? 32.404 -7.861 -38.203 1.00 85.44 621 VAL A C 1
ATOM 5004 O O . VAL A 1 621 ? 33.035 -7.301 -39.098 1.00 85.44 621 VAL A O 1
ATOM 5007 N N . GLY A 1 622 ? 32.110 -9.162 -38.252 1.00 85.88 622 GLY A N 1
ATOM 5008 C CA . GLY A 1 622 ? 32.489 -10.028 -39.367 1.00 85.88 622 GLY A CA 1
ATOM 5009 C C . GLY A 1 622 ? 31.832 -9.614 -40.684 1.00 85.88 622 GLY A C 1
ATOM 5010 O O . GLY A 1 622 ? 32.506 -9.565 -41.710 1.00 85.88 622 GLY A O 1
ATOM 5011 N N . GLY A 1 623 ? 30.546 -9.253 -40.652 1.00 85.19 623 GLY A N 1
ATOM 5012 C CA . GLY A 1 623 ? 29.822 -8.732 -41.810 1.00 85.19 623 GLY A CA 1
ATOM 5013 C C . GLY A 1 623 ? 30.418 -7.424 -42.329 1.00 85.19 623 GLY A C 1
ATOM 5014 O O . GLY A 1 623 ? 30.638 -7.290 -43.529 1.00 85.19 623 GLY A O 1
ATOM 5015 N N . LEU A 1 624 ? 30.759 -6.491 -41.434 1.00 82.38 624 LEU A N 1
ATOM 5016 C CA . LEU A 1 624 ? 31.385 -5.214 -41.792 1.00 82.38 624 LEU A CA 1
ATOM 5017 C C . LEU A 1 624 ? 32.795 -5.399 -42.374 1.00 82.38 624 LEU A C 1
ATOM 5019 O O . LEU A 1 624 ? 33.117 -4.804 -43.400 1.00 82.38 624 LEU A O 1
ATOM 5023 N N . LEU A 1 625 ? 33.628 -6.249 -41.765 1.00 81.12 625 LEU A N 1
ATOM 5024 C CA . LEU A 1 625 ? 34.965 -6.571 -42.280 1.00 81.12 625 LEU A CA 1
ATOM 5025 C C . LEU A 1 625 ? 34.899 -7.269 -43.646 1.00 81.12 625 LEU A C 1
ATOM 5027 O O . LEU A 1 625 ? 35.682 -6.940 -44.539 1.00 81.12 625 LEU A O 1
ATOM 5031 N N . GLY A 1 626 ? 33.950 -8.190 -43.822 1.00 84.31 626 GLY A N 1
ATOM 5032 C CA . GLY A 1 626 ? 33.724 -8.881 -45.088 1.00 84.31 626 GLY A CA 1
ATOM 5033 C C . GLY A 1 626 ? 33.222 -7.947 -46.188 1.00 84.31 626 GLY A C 1
ATOM 5034 O O . GLY A 1 626 ? 33.722 -8.006 -47.307 1.00 84.31 626 GLY A O 1
ATOM 5035 N N . LEU A 1 627 ? 32.284 -7.050 -45.871 1.00 83.69 627 LEU A N 1
ATOM 5036 C CA . LEU A 1 627 ? 31.705 -6.109 -46.831 1.00 83.69 627 LEU A CA 1
ATOM 5037 C C . LEU A 1 627 ? 32.696 -5.019 -47.264 1.00 83.69 627 LEU A C 1
ATOM 5039 O O . LEU A 1 627 ? 32.800 -4.736 -48.454 1.00 83.69 627 LEU A O 1
ATOM 5043 N N . PHE A 1 628 ? 33.411 -4.397 -46.318 1.00 78.25 628 PHE A N 1
ATOM 5044 C CA . PHE A 1 628 ? 34.251 -3.227 -46.607 1.00 78.25 628 PHE A CA 1
ATOM 5045 C C . PHE A 1 628 ? 35.704 -3.564 -46.946 1.00 78.25 628 PHE A C 1
ATOM 5047 O O . PHE A 1 628 ? 36.315 -2.858 -47.744 1.00 78.25 628 PHE A O 1
ATOM 5054 N N . LEU A 1 629 ? 36.276 -4.603 -46.332 1.00 76.62 629 LEU A N 1
ATOM 5055 C CA . LEU A 1 629 ? 37.685 -4.967 -46.524 1.00 76.62 629 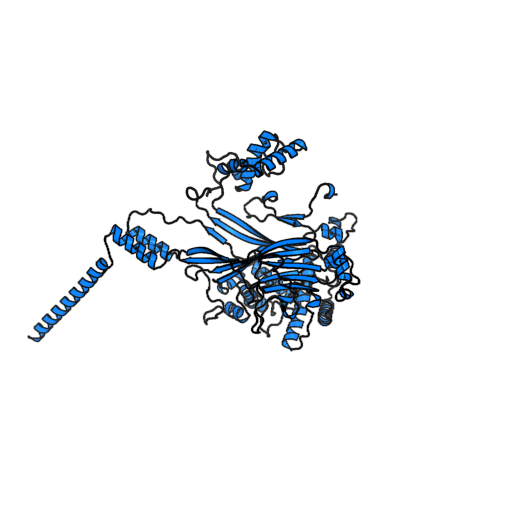LEU A CA 1
ATOM 5056 C C . LEU A 1 629 ? 37.861 -6.278 -47.302 1.00 76.62 629 LEU A C 1
ATOM 5058 O O . LEU A 1 629 ? 38.988 -6.627 -47.639 1.00 76.62 629 LEU A O 1
ATOM 5062 N N . GLY A 1 630 ? 36.781 -7.029 -47.559 1.00 79.62 630 GLY A N 1
ATOM 5063 C CA . GLY A 1 630 ? 36.876 -8.388 -48.104 1.00 79.62 630 GLY A CA 1
ATOM 5064 C C . GLY A 1 630 ? 37.567 -9.370 -47.150 1.00 79.62 630 GLY A C 1
ATOM 5065 O O . GLY A 1 630 ? 37.933 -10.473 -47.552 1.00 79.62 630 GLY A O 1
ATOM 5066 N N . CYS A 1 631 ? 37.774 -8.971 -45.890 1.00 81.81 631 CYS A N 1
ATOM 5067 C CA . CYS A 1 631 ? 38.475 -9.769 -44.898 1.00 81.81 631 CYS A CA 1
ATOM 5068 C C . CYS A 1 631 ? 37.557 -10.866 -44.369 1.00 81.81 631 CYS A C 1
ATOM 5070 O O . CYS A 1 631 ? 36.428 -10.616 -43.951 1.00 81.81 631 CYS A O 1
ATOM 5072 N N . SER A 1 632 ? 38.080 -12.084 -44.315 1.00 84.56 632 SER A N 1
ATOM 5073 C CA . SER A 1 632 ? 37.437 -13.213 -43.650 1.00 84.56 632 SER A CA 1
ATOM 5074 C C . SER A 1 632 ? 38.329 -13.745 -42.531 1.00 84.56 632 SER A C 1
ATOM 5076 O O . SER A 1 632 ? 39.479 -13.333 -42.375 1.00 84.56 632 SER A O 1
ATOM 5078 N N . VAL A 1 633 ? 37.827 -14.714 -41.764 1.00 82.38 633 VAL A N 1
ATOM 5079 C CA . VAL A 1 633 ? 38.650 -15.446 -40.785 1.00 82.38 633 VAL A CA 1
ATOM 5080 C C . VAL A 1 633 ? 39.888 -16.065 -41.451 1.00 82.38 633 VAL A C 1
ATOM 5082 O O . VAL A 1 633 ? 40.949 -16.107 -40.835 1.00 82.38 633 VAL A O 1
ATOM 5085 N N . LEU A 1 634 ? 39.791 -16.477 -42.722 1.00 85.06 634 LEU A N 1
ATOM 5086 C CA . LEU A 1 634 ? 40.930 -17.009 -43.474 1.00 85.06 634 LEU A CA 1
ATOM 5087 C C . LEU A 1 634 ? 42.009 -15.942 -43.698 1.00 85.06 634 LEU A C 1
ATOM 5089 O O . LEU A 1 634 ? 43.184 -16.221 -43.488 1.00 85.06 634 LEU A O 1
ATOM 5093 N N . THR A 1 635 ? 41.611 -14.703 -43.996 1.00 85.25 635 THR A N 1
ATOM 5094 C CA . THR A 1 635 ? 42.526 -13.560 -44.155 1.00 85.25 635 THR A CA 1
ATOM 5095 C C . THR A 1 635 ? 43.324 -13.278 -42.875 1.00 85.25 635 THR A C 1
ATOM 5097 O O . THR A 1 635 ? 44.489 -12.900 -42.941 1.00 85.25 635 THR A O 1
ATOM 5100 N N . PHE A 1 636 ? 42.740 -13.508 -41.692 1.00 80.81 636 PHE A N 1
ATOM 5101 C CA . PHE A 1 636 ? 43.464 -13.400 -40.416 1.00 80.81 636 PHE A CA 1
ATOM 5102 C C . PHE A 1 636 ? 44.389 -14.595 -40.133 1.00 80.81 636 PHE A C 1
ATOM 5104 O O . PHE A 1 636 ? 45.394 -14.439 -39.440 1.00 80.81 636 PHE A O 1
ATOM 5111 N N . MET A 1 637 ? 44.079 -15.780 -40.664 1.00 87.19 637 MET A N 1
ATOM 5112 C CA . MET A 1 637 ? 44.900 -16.985 -40.490 1.00 87.19 637 MET A CA 1
ATOM 5113 C C . MET A 1 637 ? 46.125 -17.018 -41.415 1.00 87.19 637 MET A C 1
ATOM 5115 O O . MET A 1 637 ? 47.137 -17.619 -41.058 1.00 87.19 637 MET A O 1
ATOM 5119 N N . GLU A 1 638 ? 46.079 -16.346 -42.566 1.00 88.19 638 GLU A N 1
ATOM 5120 C CA . GLU A 1 638 ? 47.197 -16.251 -43.517 1.00 88.19 638 GLU A CA 1
ATOM 5121 C C . GLU A 1 638 ? 48.517 -15.732 -42.908 1.00 88.19 638 GLU A C 1
ATOM 5123 O O . GLU A 1 638 ? 49.531 -16.426 -43.031 1.00 88.19 638 GLU A O 1
ATOM 5128 N N . PRO A 1 639 ? 48.565 -14.582 -42.203 1.00 87.12 639 PRO A N 1
ATOM 5129 C CA . PRO A 1 639 ? 49.802 -14.112 -41.584 1.00 87.12 639 PRO A CA 1
ATOM 5130 C C . PRO A 1 639 ? 50.286 -15.050 -40.473 1.00 87.12 639 PRO A C 1
ATOM 5132 O O . PRO A 1 639 ? 51.490 -15.236 -40.319 1.00 87.12 639 PRO A O 1
ATOM 5135 N N . ILE A 1 640 ? 49.376 -15.692 -39.731 1.00 88.38 640 ILE A N 1
ATOM 5136 C CA . ILE A 1 640 ? 49.737 -16.686 -38.709 1.00 88.38 640 ILE A CA 1
ATOM 5137 C C . ILE A 1 640 ? 50.433 -17.881 -39.368 1.00 88.38 640 ILE A C 1
ATOM 5139 O O . ILE A 1 640 ? 51.510 -18.280 -38.925 1.00 88.38 640 ILE A O 1
ATOM 5143 N N . SER A 1 641 ? 49.872 -18.405 -40.461 1.00 90.12 641 SER A N 1
ATOM 5144 C CA . SER A 1 641 ? 50.495 -19.472 -41.251 1.00 90.12 641 SER A CA 1
ATOM 5145 C C . SER A 1 641 ? 51.868 -19.051 -41.775 1.00 90.12 641 SER A C 1
ATOM 5147 O O . SER A 1 641 ? 52.836 -19.800 -41.649 1.00 90.12 641 SER A O 1
ATOM 5149 N N . PHE A 1 642 ? 51.987 -17.825 -42.290 1.00 90.94 642 PHE A N 1
ATOM 5150 C CA . PHE A 1 642 ? 53.258 -17.277 -42.757 1.00 90.94 642 PHE A CA 1
ATOM 5151 C C . PHE A 1 642 ? 54.309 -17.193 -41.641 1.00 90.94 642 PHE A C 1
ATOM 5153 O O . PHE A 1 642 ? 55.450 -17.604 -41.844 1.00 90.94 642 PHE A O 1
ATOM 5160 N N . PHE A 1 643 ? 53.950 -16.711 -40.446 1.00 89.88 643 PHE A N 1
ATOM 5161 C CA . PHE A 1 643 ? 54.878 -16.651 -39.311 1.00 89.88 643 PHE A CA 1
ATOM 5162 C C . PHE A 1 643 ? 55.274 -18.041 -38.804 1.00 89.88 643 PHE A C 1
ATOM 5164 O O . PHE A 1 643 ? 56.431 -18.235 -38.427 1.00 89.88 643 PHE A O 1
ATOM 5171 N N . ILE A 1 644 ? 54.359 -19.014 -38.832 1.00 90.75 644 ILE A N 1
ATOM 5172 C CA . ILE A 1 644 ? 54.663 -20.414 -38.505 1.00 90.75 644 ILE A CA 1
ATOM 5173 C C . ILE A 1 644 ? 55.670 -20.986 -39.511 1.00 90.75 644 ILE A C 1
ATOM 5175 O O . ILE A 1 644 ? 56.691 -21.546 -39.105 1.00 90.75 644 ILE A O 1
ATOM 5179 N N . GLU A 1 645 ? 55.442 -20.801 -40.814 1.00 90.00 645 GLU A N 1
ATOM 5180 C CA . GLU A 1 645 ? 56.371 -21.251 -41.857 1.00 90.00 645 GLU A CA 1
ATOM 5181 C C . GLU A 1 645 ? 57.729 -20.544 -41.784 1.00 90.00 645 GLU A C 1
ATOM 5183 O O . GLU A 1 645 ? 58.778 -21.181 -41.928 1.00 90.00 645 GLU A O 1
ATOM 5188 N N . LEU A 1 646 ? 57.734 -19.234 -41.532 1.00 89.38 646 LEU A N 1
ATOM 5189 C CA . LEU A 1 646 ? 58.950 -18.446 -41.358 1.00 89.38 646 LEU A CA 1
ATOM 5190 C C . LEU A 1 646 ? 59.740 -18.929 -40.138 1.00 89.38 646 LEU A C 1
ATOM 5192 O O . LEU A 1 646 ? 60.949 -19.135 -40.236 1.00 89.38 646 LEU A O 1
ATOM 5196 N N . GLY A 1 647 ? 59.065 -19.173 -39.012 1.00 89.56 647 GLY A N 1
ATOM 5197 C CA . GLY A 1 647 ? 59.664 -19.757 -37.815 1.00 89.56 647 GLY A CA 1
ATOM 5198 C C . GLY A 1 647 ? 60.277 -21.128 -38.097 1.00 89.56 647 GLY A C 1
ATOM 5199 O O . GLY A 1 647 ? 61.428 -21.375 -37.737 1.00 89.56 647 GLY A O 1
ATOM 5200 N N . TYR A 1 648 ? 59.561 -21.990 -38.825 1.00 89.38 648 TYR A N 1
ATOM 5201 C CA . TYR A 1 648 ? 60.062 -23.304 -39.225 1.00 89.38 648 TYR A CA 1
ATOM 5202 C C . TYR A 1 648 ? 61.315 -23.200 -40.110 1.00 89.38 648 TYR A C 1
ATOM 5204 O O . TYR A 1 648 ? 62.316 -23.879 -39.860 1.00 89.38 648 TYR A O 1
ATOM 5212 N N . LYS A 1 649 ? 61.318 -22.298 -41.103 1.00 86.75 649 LYS A N 1
ATOM 5213 C CA . LYS A 1 649 ? 62.488 -22.042 -41.960 1.00 86.75 649 LYS A CA 1
ATOM 5214 C C . LYS A 1 649 ? 63.671 -21.471 -41.179 1.00 86.75 649 LYS A C 1
ATOM 5216 O O . LYS A 1 649 ? 64.793 -21.925 -41.387 1.00 86.75 649 LYS A O 1
ATOM 5221 N N . LEU A 1 650 ? 63.449 -20.530 -40.263 1.00 84.62 650 LEU A N 1
ATOM 5222 C CA . LEU A 1 650 ? 64.510 -19.959 -39.426 1.00 84.62 650 LEU A CA 1
ATOM 5223 C C . LEU A 1 650 ? 65.131 -21.009 -38.494 1.00 84.62 650 LEU A C 1
ATOM 5225 O O . LEU A 1 650 ? 66.352 -21.048 -38.349 1.00 84.62 650 LEU A O 1
ATOM 5229 N N . ILE A 1 651 ? 64.322 -21.905 -37.918 1.00 83.19 651 ILE A N 1
ATOM 5230 C CA . ILE A 1 651 ? 64.807 -23.039 -37.115 1.00 83.19 651 ILE A CA 1
ATOM 5231 C C . ILE A 1 651 ? 65.611 -24.011 -37.987 1.00 83.19 651 ILE A C 1
ATOM 5233 O O . ILE A 1 651 ? 66.703 -24.422 -37.599 1.00 83.19 651 ILE A O 1
ATOM 5237 N N . SER A 1 652 ? 65.119 -24.339 -39.184 1.00 78.75 652 SER A N 1
ATOM 5238 C CA . SER A 1 652 ? 65.831 -25.173 -40.161 1.00 78.75 652 SER A CA 1
ATOM 5239 C C . SER A 1 652 ? 67.196 -24.585 -40.539 1.00 78.75 652 SER A C 1
ATOM 5241 O O . SER A 1 652 ? 68.206 -25.284 -40.484 1.00 78.75 652 SER A O 1
ATOM 5243 N N . VAL A 1 653 ? 67.253 -23.293 -40.874 1.00 79.50 653 VAL A N 1
ATOM 5244 C CA . VAL A 1 653 ? 68.502 -22.597 -41.225 1.00 79.50 653 VAL A CA 1
ATOM 5245 C C . VAL A 1 653 ? 69.454 -22.547 -40.029 1.00 79.50 653 VAL A C 1
ATOM 5247 O O . VAL A 1 653 ? 70.637 -22.838 -40.183 1.00 79.50 653 VAL A O 1
ATOM 5250 N N . LYS A 1 654 ? 68.957 -22.271 -38.817 1.00 76.06 654 LYS A N 1
ATOM 5251 C CA . LYS A 1 654 ? 69.767 -22.321 -37.589 1.00 76.06 654 LYS A CA 1
ATOM 5252 C C . LYS A 1 654 ? 70.337 -23.720 -37.337 1.00 7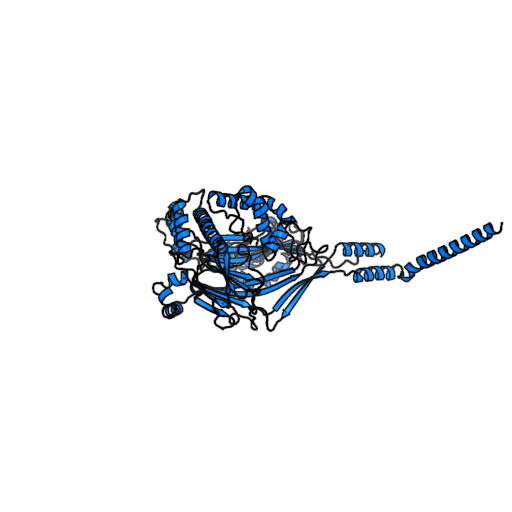6.06 654 LYS A C 1
ATOM 5254 O O . LYS A 1 654 ? 71.508 -23.845 -36.993 1.00 76.06 654 LYS A O 1
ATOM 5259 N N . ASN A 1 655 ? 69.548 -24.770 -37.558 1.00 72.44 655 ASN A N 1
ATOM 5260 C CA . ASN A 1 655 ? 70.003 -26.154 -37.426 1.00 72.44 655 ASN A CA 1
ATOM 5261 C C . ASN A 1 655 ? 71.048 -26.521 -38.492 1.00 72.44 655 ASN A C 1
ATOM 5263 O O . ASN A 1 655 ? 72.012 -27.211 -38.171 1.00 72.44 655 ASN A O 1
ATOM 5267 N N . GLN A 1 656 ? 70.916 -26.027 -39.727 1.00 70.81 656 GLN A N 1
ATOM 5268 C CA . GLN A 1 656 ? 71.927 -26.211 -40.777 1.00 70.81 656 GLN A CA 1
ATOM 5269 C C . GLN A 1 656 ? 73.229 -25.454 -40.477 1.00 70.81 656 GLN A C 1
ATOM 5271 O O . GLN A 1 656 ? 74.307 -26.022 -40.641 1.00 70.81 656 GLN A O 1
ATOM 5276 N N . ILE A 1 657 ? 73.150 -24.214 -39.979 1.00 67.38 657 ILE A N 1
ATOM 5277 C CA . ILE A 1 657 ? 74.325 -23.429 -39.570 1.00 67.38 657 ILE A CA 1
ATOM 5278 C C . ILE A 1 657 ? 75.033 -24.109 -38.391 1.00 67.38 657 ILE A C 1
ATOM 5280 O O . ILE A 1 657 ? 76.240 -24.339 -38.462 1.00 67.38 657 ILE A O 1
ATOM 5284 N N . ASN A 1 658 ? 74.297 -24.534 -37.361 1.00 64.81 658 ASN A N 1
ATOM 5285 C CA . ASN A 1 658 ? 74.863 -25.270 -36.226 1.00 64.81 658 ASN A CA 1
ATOM 5286 C C . ASN A 1 658 ? 75.494 -26.608 -36.659 1.00 64.81 658 ASN A C 1
ATOM 5288 O O . ASN A 1 658 ? 76.568 -26.963 -36.181 1.00 64.81 658 ASN A O 1
ATOM 5292 N N . ALA A 1 659 ? 74.881 -27.332 -37.602 1.00 59.44 659 ALA A N 1
ATOM 5293 C CA . ALA A 1 659 ? 75.448 -28.563 -38.157 1.00 59.44 659 ALA A CA 1
ATOM 5294 C C . ALA A 1 659 ? 76.708 -28.315 -39.009 1.00 59.44 659 ALA A C 1
ATOM 5296 O O . ALA A 1 659 ? 77.589 -29.172 -39.064 1.00 59.44 659 ALA A O 1
ATOM 5297 N N . SER A 1 660 ? 76.811 -27.156 -39.666 1.00 58.84 660 SER A N 1
ATOM 5298 C CA . SER A 1 660 ? 78.013 -26.754 -40.408 1.00 58.84 660 SER A CA 1
ATOM 5299 C C . SER A 1 660 ? 79.147 -26.272 -39.495 1.00 58.84 660 SER A C 1
ATOM 5301 O O . SER A 1 660 ? 80.303 -26.573 -39.771 1.00 58.84 660 SER A O 1
ATOM 5303 N N . GLN A 1 661 ? 78.829 -25.615 -38.373 1.00 57.03 661 GLN A N 1
ATOM 5304 C CA . GLN A 1 661 ? 79.805 -25.226 -37.348 1.00 57.03 661 GLN A CA 1
ATOM 5305 C C . GLN A 1 661 ? 80.314 -26.415 -36.526 1.00 57.03 661 GLN A C 1
ATOM 5307 O O . GLN A 1 661 ? 81.449 -26.377 -36.087 1.00 57.03 661 GLN A O 1
ATOM 5312 N N . ALA A 1 662 ? 79.524 -27.480 -36.357 1.00 57.06 662 ALA A N 1
ATOM 5313 C CA . ALA A 1 662 ? 79.973 -28.726 -35.723 1.00 57.06 662 ALA A CA 1
ATOM 5314 C C . ALA A 1 662 ? 80.837 -29.623 -36.641 1.00 57.06 662 ALA A C 1
ATOM 5316 O O . ALA A 1 662 ? 81.320 -30.666 -36.203 1.00 57.06 662 ALA A O 1
ATOM 5317 N N . LYS A 1 663 ? 80.976 -29.264 -37.927 1.00 54.34 663 LYS A N 1
ATOM 5318 C CA . LYS A 1 663 ? 81.821 -29.954 -38.921 1.00 54.34 663 LYS A CA 1
ATOM 5319 C C . LYS A 1 663 ? 83.180 -29.278 -39.150 1.00 54.34 663 LYS A C 1
ATOM 5321 O O . LYS A 1 663 ? 84.009 -29.864 -39.846 1.00 54.34 663 LYS A O 1
ATOM 5326 N N . PHE A 1 664 ? 83.377 -28.082 -38.603 1.00 44.44 664 PHE A N 1
ATOM 5327 C CA . PHE A 1 664 ? 84.685 -27.457 -38.399 1.00 44.44 664 PHE A CA 1
ATOM 5328 C C . PHE A 1 664 ? 85.136 -27.729 -36.967 1.00 44.44 664 PHE A C 1
ATOM 5330 O O . PHE A 1 664 ? 86.367 -27.833 -36.769 1.00 44.44 664 PHE A O 1
#

Radius of gyration: 33.14 Å; chains: 1; bounding box: 117×71×84 Å

pLDDT: mean 83.03, std 9.83, range [44.03, 97.62]

Secondary structure (DSSP, 8-state):
-GGGS-S--EEEE----TTSPP-TTTS-EEEETTEEEEEEEEEEEEEPPTTTTSSEES-SSPPPTTS-HHHHHHHHTSS--HHHHHHHHIIIIIIHHHHSSB-TTSS---TTSPBP-SHHHHHHHHHHHHHHHHSTTGGGTTTTSPEESEEEEEEEEEEEEE---HHHHHHHHT-HHHHTTT-TTS---HHHHHTT--EEEEEEEEEEEEEEE----------SHHHHHHHHHHHHHT--EEEEEEEEE-SSEEPPEEEEEES----TTSHHHHHHHHHHHHHTT--S-----SSS-HHHHHHHHHHHHHHHHHHHHHHHHHTT-----S-HHHHEEEEEETTEEP-GGGEEEEEETTTEEEEEET---SS--PPPEESS-SGGGSEEEEEE---TTTS-TT-S-BSEEEEEE-TTS---TTTS-EEE-TTEEEEEEEEEEEEEPPTTTTSS-BS-SS---TTS-HHHHHHHHHSS--HHHHHHHHHIIIIIHHHHSSB-TTS----TTPPBP-SHHHHHHHHHHHHHHHHSTTHHHHHTTSPPBSEEEEEEEEEEEEE---HHHHHHHHHSTTTTTTSTT--HHHHHTTEEEEEEEEEEEEEEEEEEEESS-HHHHHHHHHHHHHHHH---HHHHHHHHHHHHHHHHHHHHHHHHHHHHHTT-

Sequence (664 aa):
KQDYFMEKRGVVISVHNSSHTPLVKNEGIKVPVGFLADISVDRTFYVRLPSPFSDCRKDTTTKLSTDSNYYNKTVDAADYSKSLCDDICLQNEFIVPQCNCNDPELEVTDSTKSLCKSLSELNCAEEVRSTFDSSDLSERCNPFCPTECDTEEFGTKMFFADYPTKYYYDIVSTQPNLIEKFSSNGNVSYSLFKESVVMVNVFYNDLSYTLIEETQAITIEDVFGVIVIFMSMKTYFSFPFSTSVSIYETNLDDFPAITFCNLNSFNTSDENIANVLNKTISENNLTLEINPSEESPAINEVQRSYKLLAANILNDLFLRIRTGRATETSKFEDLVFSCYFNGQKCDSRDFQKFYVFGYNQCFTFNKKNNSPIIIKKTSKTGPESGLMLEIFTGHPGQQDLFVEKRGLYLAVHNNSANPAVSFEGIKLPVGTSAEIGIKRTFYRKLSEPFSKCRKDTLTVFSDDPEIYNRTVKSGVYTRKICFEICLLFKYIIPKCNCSDPRIQIRDLNLKFCTTFKEIDCIENVRKQFDSEDLSLTCDKECPVSCDTMEYTYQQSYSDYPTQYYYEVIKKQDNLKNKFKNSTFDSFKQSTLMVNVFYQELSSTFVEETRLIRPFDLVASVGGLLGLFLGCSVLTFMEPISFFIELGYKLISVKNQINASQAKF

Foldseek 3Di:
DCVVPDPAAFDWDADDDPQDDGPRVPRTDGGAFQKEKEKAKAKAKFAADDPPRDQADADLLDDDPPADPLSVVQNVVGDADLVLSLLSCLQPVFLCVFLVAGDPSHPDGDPVHHHQDDPSSNVSSVVSVVDCVVDCVSVVSDVNRTHHNIDMDMDIDMFIFGFFAPLLVVQQLVDQVNQCVQDVVSDDDPVSVRNRDYHYDYYYLDPDHHYHYDDDDDDPPDPDLVVLLVVLVVVVVVQDWDKDKDKFFDQKFFFFKKKKFWLQQQPCVQVVLVVQLVVQCVVVVPDSHDPADPVRDSLNVLVLSLQQSLLSSLQVQLVCVVVVNDDDRDAPCQWWVFKDALNHGDGPVQWDWDQARSRGIMIMGQADDPDPPDRDMFRDFDQNRWIKTKTFSDFRPPRCRSPRTTFMWMFTHHSQDDDLSVNGTHTGYFQKEKEKAKAKEKFAADDPPNDQADADLLDDDPPAFPLSVQQNVQGGDDLVLSLLSCLFPVFLCVFLVAGDRRRRGPPSPGHHDNDSVSVVSSVVSVVCCVVDCVSVVSPVRRGHHRIDMDMDIDMDMDGDDDPVVLVVQCPDPVCVVVCVPPDPVRNRNGIYMYIYTHNGSMYMYIYIDGPADPVNSVVSSQVSCCVNVVDHPVNVCVVVVVVVVVVVVVVVVVVVVVVVVVVD

InterPro domains:
  IPR001873 Epithelial sodium channel [PF00858] (3-225)
  IPR001873 Epithelial sodium channel [PF00858] (226-641)
  IPR001873 Epithelial sodium channel [PR01078] (251-267)
  IPR001873 Epithelial sodium channel [PR01078] (336-347)
  IPR001873 Epithelial sodium channel [PR01078] (350-366)
  IPR001873 Epithelial sodium channel [PR01078] (407-425)
  IPR001873 Epithelial sodium channel [PR01078] (437-453)
  IPR001873 Epithelial sodium channel [PR01078] (542-562)
  IPR001873 Epithelial sodium channel [PR01078] (588-608)
  IPR001873 Epithelial sodium channel [PR01078] (622-638)
  IPR001873 Epithelial sodium channel [PTHR11690] (228-645)